Protein AF-0000000086947984 (afdb_homodimer)

Nearest PDB structures (foldseek):
  9bdd-assembly1_B  TM=8.322E-01  e=2.047E-10  Homo sapiens
  5ola-assembly2_C  TM=7.930E-01  e=4.586E-10  Homo sapiens
  8u8v-assembly1_A  TM=8.242E-01  e=9.738E-10  Homo sapiens
  8u8u-assembly1_B  TM=7.499E-01  e=7.933E-09  Homo sapiens
  6lw3-assembly1_B  TM=6.082E-01  e=1.608E-02  Pseudomonas aeruginosa

pLDDT: mean 81.93, std 15.54, range [40.97, 98.75]

Structure (mmCIF, N/CA/C/O backbone):
data_AF-0000000086947984-model_v1
#
loop_
_entity.id
_entity.type
_entity.pdbx_description
1 polymer 'Uncharacterized protein LOC114242218 isoform X3'
#
loop_
_atom_site.group_PDB
_atom_site.id
_atom_site.type_symbol
_atom_site.label_atom_id
_atom_site.label_alt_id
_atom_site.label_comp_id
_atom_site.label_asym_id
_atom_site.label_entity_id
_atom_site.label_seq_id
_atom_site.pdbx_PDB_ins_code
_atom_site.Cartn_x
_atom_site.Cartn_y
_atom_site.Cartn_z
_atom_site.occupancy
_atom_site.B_iso_or_equiv
_atom_site.auth_seq_id
_atom_site.auth_comp_id
_atom_site.auth_asym_id
_atom_site.auth_atom_id
_atom_site.pdbx_PDB_model_num
ATOM 1 N N . MET A 1 1 ? 0.928 -20.984 -36.375 1 51.12 1 MET A N 1
ATOM 2 C CA . MET A 1 1 ? -0.06 -20.25 -37.156 1 51.12 1 MET A CA 1
ATOM 3 C C . MET A 1 1 ? 0.128 -18.734 -37.031 1 51.12 1 MET A C 1
ATOM 5 O O . MET A 1 1 ? 0.671 -18.281 -36 1 51.12 1 MET A O 1
ATOM 9 N N . PHE A 1 2 ? 0.099 -17.938 -38 1 57.56 2 PHE A N 1
ATOM 10 C CA . PHE A 1 2 ? 0.224 -16.484 -38 1 57.56 2 PHE A CA 1
ATOM 11 C C . PHE A 1 2 ? -0.935 -15.844 -37.25 1 57.56 2 PHE A C 1
ATOM 13 O O . PHE A 1 2 ? -2.02 -16.422 -37.156 1 57.56 2 PHE A O 1
ATOM 20 N N . ASP A 1 3 ? -0.67 -14.883 -36.469 1 57.12 3 ASP A N 1
ATOM 21 C CA . ASP A 1 3 ? -1.654 -14.188 -35.625 1 57.12 3 ASP A CA 1
ATOM 22 C C . ASP A 1 3 ? -2.754 -13.57 -36.5 1 57.12 3 ASP A C 1
ATOM 24 O O . ASP A 1 3 ? -2.771 -12.359 -36.719 1 57.12 3 ASP A O 1
ATOM 28 N N . ILE A 1 4 ? -3.658 -14.453 -37.156 1 63.56 4 ILE A N 1
ATOM 29 C CA . ILE A 1 4 ? -4.785 -14.016 -38 1 63.56 4 ILE A CA 1
ATOM 30 C C . ILE A 1 4 ? -5.992 -14.914 -37.719 1 63.56 4 ILE A C 1
ATOM 32 O O . ILE A 1 4 ? -5.844 -16.125 -37.531 1 63.56 4 ILE A O 1
ATOM 36 N N . ALA A 1 5 ? -7.191 -14.258 -37.375 1 66.06 5 ALA A N 1
ATOM 37 C CA . ALA A 1 5 ? -8.445 -14.984 -37.219 1 66.06 5 ALA A CA 1
ATOM 38 C C . ALA A 1 5 ? -8.703 -15.898 -38.438 1 66.06 5 ALA A C 1
ATOM 40 O O . ALA A 1 5 ? -8.32 -15.57 -39.562 1 66.06 5 ALA A O 1
ATOM 41 N N . LYS A 1 6 ? -9.273 -17.031 -38 1 71.56 6 LYS A N 1
ATOM 42 C CA . LYS A 1 6 ? -9.57 -18.031 -39.031 1 71.56 6 LYS A CA 1
ATOM 43 C C . LYS A 1 6 ? -10.391 -17.422 -40.188 1 71.56 6 LYS A C 1
ATOM 45 O O . LYS A 1 6 ? -10.164 -17.719 -41.344 1 71.56 6 LYS A O 1
ATOM 50 N N . SER A 1 7 ? -11.258 -16.531 -39.719 1 74.19 7 SER A N 1
ATOM 51 C CA . SER A 1 7 ? -12.117 -15.93 -40.75 1 74.19 7 SER A CA 1
ATOM 52 C C . SER A 1 7 ? -11.312 -15.055 -41.688 1 74.19 7 SER A C 1
ATOM 54 O O . SER A 1 7 ? -11.547 -15.07 -42.906 1 74.19 7 SER A O 1
ATOM 56 N N . ARG A 1 8 ? -10.32 -14.422 -41.125 1 74.31 8 ARG A N 1
ATOM 57 C CA . ARG A 1 8 ? -9.523 -13.516 -41.938 1 74.31 8 ARG A CA 1
ATOM 58 C C . ARG A 1 8 ? -8.523 -14.281 -42.812 1 74.31 8 ARG A C 1
ATOM 60 O O . ARG A 1 8 ? -8.227 -13.883 -43.938 1 74.31 8 ARG A O 1
ATOM 67 N N . LEU A 1 9 ? -8.141 -15.328 -42.188 1 73.12 9 LEU A N 1
ATOM 68 C CA . LEU A 1 9 ? -7.234 -16.203 -42.938 1 73.12 9 LEU A CA 1
ATOM 69 C C . LEU A 1 9 ? -7.914 -16.75 -44.156 1 73.12 9 LEU A C 1
ATOM 71 O O . LEU A 1 9 ? -7.293 -16.844 -45.219 1 73.12 9 LEU A O 1
ATOM 75 N N . LYS A 1 10 ? -9.117 -17.109 -43.906 1 77.12 10 LYS A N 1
ATOM 76 C CA . LYS A 1 10 ? -9.883 -17.594 -45.062 1 77.12 10 LYS A CA 1
ATOM 77 C C . LYS A 1 10 ? -10.008 -16.516 -46.125 1 77.12 10 LYS A C 1
ATOM 79 O O . LYS A 1 10 ? -9.867 -16.812 -47.312 1 77.12 10 LYS A O 1
ATOM 84 N N . LYS A 1 11 ? -10.211 -15.344 -45.688 1 79.12 11 LYS A N 1
ATOM 85 C CA . LYS A 1 11 ? -10.359 -14.234 -46.656 1 79.12 11 LYS A CA 1
ATOM 86 C C . LYS A 1 11 ? -9.039 -13.93 -47.344 1 79.12 11 LYS A C 1
ATOM 88 O O . LYS A 1 11 ? -9.023 -13.602 -48.531 1 79.12 11 LYS A O 1
ATOM 93 N N . PHE A 1 12 ? -8.039 -14.117 -46.594 1 75.88 12 PHE A N 1
ATOM 94 C CA . PHE A 1 12 ? -6.695 -13.922 -47.125 1 75.88 12 PHE A CA 1
ATOM 95 C C . PHE A 1 12 ? -6.379 -14.969 -48.188 1 75.88 12 PHE A C 1
ATOM 97 O O . PHE A 1 12 ? -5.867 -14.641 -49.25 1 75.88 12 PHE A O 1
ATOM 104 N N . LYS A 1 13 ? -6.68 -16.172 -47.75 1 78 13 LYS A N 1
ATOM 105 C CA . LYS A 1 13 ? -6.438 -17.266 -48.688 1 78 13 LYS A CA 1
ATOM 106 C C . LYS A 1 13 ? -7.25 -17.094 -49.969 1 78 13 LYS A C 1
ATOM 108 O O . LYS A 1 13 ? -6.75 -17.312 -51.094 1 78 13 LYS A O 1
ATOM 113 N N . GLN A 1 14 ? -8.469 -16.734 -49.75 1 79.69 14 GLN A N 1
ATOM 114 C CA . GLN A 1 14 ? -9.344 -16.5 -50.906 1 79.69 14 GLN A CA 1
ATOM 115 C C . GLN A 1 14 ? -8.812 -15.352 -51.75 1 79.69 14 GLN A C 1
ATOM 117 O O . GLN A 1 14 ? -8.836 -15.438 -53 1 79.69 14 GLN A O 1
ATOM 122 N N . TRP A 1 15 ? -8.344 -14.359 -51.094 1 77.75 15 TRP A N 1
ATOM 123 C CA . TRP A 1 15 ? -7.805 -13.211 -51.812 1 77.75 15 TRP A CA 1
ATOM 124 C C . TRP A 1 15 ? -6.539 -13.586 -52.562 1 77.75 15 TRP A C 1
ATOM 126 O O . TRP A 1 15 ? -6.363 -13.195 -53.719 1 77.75 15 TRP A O 1
ATOM 136 N N . LYS A 1 16 ? -5.785 -14.297 -51.938 1 77.12 16 LYS A N 1
ATOM 137 C CA . LYS A 1 16 ? -4.543 -14.766 -52.562 1 77.12 16 LYS A CA 1
ATOM 138 C C . LYS A 1 16 ? -4.824 -15.625 -53.781 1 77.12 16 LYS A C 1
ATOM 140 O O . LYS A 1 16 ? -4.125 -15.516 -54.781 1 77.12 16 LYS A O 1
ATOM 145 N N . THR A 1 17 ? -5.77 -16.453 -53.625 1 78.62 17 THR A N 1
ATOM 146 C CA . THR A 1 17 ? -6.152 -17.328 -54.719 1 78.62 17 THR A CA 1
ATOM 147 C C . THR A 1 17 ? -6.676 -16.516 -55.906 1 78.62 17 THR A C 1
ATOM 149 O O . THR A 1 17 ? -6.422 -16.844 -57.062 1 78.62 17 THR A O 1
ATOM 152 N N . SER A 1 18 ? -7.363 -15.453 -55.562 1 77.25 18 SER A N 1
ATOM 153 C CA . SER A 1 18 ? -8.016 -14.664 -56.594 1 77.25 18 SER A CA 1
ATOM 154 C C . SER A 1 18 ? -7.059 -13.625 -57.188 1 77.25 18 SER A C 1
ATOM 156 O O . SER A 1 18 ? -7.141 -13.289 -58.375 1 77.25 18 SER A O 1
ATOM 158 N N . ASN A 1 19 ? -6.188 -13.109 -56.25 1 75.94 19 ASN A N 1
ATOM 159 C CA . ASN A 1 19 ? -5.426 -11.938 -56.688 1 75.94 19 ASN A CA 1
ATOM 160 C C . ASN A 1 19 ? -3.939 -12.258 -56.812 1 75.94 19 ASN A C 1
ATOM 162 O O . ASN A 1 19 ? -3.172 -11.438 -57.344 1 75.94 19 ASN A O 1
ATOM 166 N N . GLY A 1 20 ? -3.664 -13.523 -56.312 1 70.06 20 GLY A N 1
ATOM 167 C CA . GLY A 1 20 ? -2.277 -13.953 -56.438 1 70.06 20 GLY A CA 1
ATOM 168 C C . GLY A 1 20 ? -1.459 -13.633 -55.188 1 70.06 20 GLY A C 1
ATOM 169 O O . GLY A 1 20 ? -1.998 -13.57 -54.094 1 70.06 20 GLY A O 1
ATOM 170 N N . GLN A 1 21 ? -0.077 -13.391 -55.281 1 70.75 21 GLN A N 1
ATOM 171 C CA . GLN A 1 21 ? 0.863 -13.203 -54.188 1 70.75 21 GLN A CA 1
ATOM 172 C C . GLN A 1 21 ? 0.77 -11.789 -53.625 1 70.75 21 GLN A C 1
ATOM 174 O O . GLN A 1 21 ? 0.583 -10.828 -54.375 1 70.75 21 GLN A O 1
ATOM 179 N N . VAL A 1 22 ? 0.786 -11.594 -52.312 1 67.38 22 VAL A N 1
ATOM 180 C CA . VAL A 1 22 ? 0.863 -10.297 -51.656 1 67.38 22 VAL A CA 1
ATOM 181 C C . VAL A 1 22 ? 2.246 -9.688 -51.875 1 67.38 22 VAL A C 1
ATOM 183 O O . VAL A 1 22 ? 3.262 -10.297 -51.531 1 67.38 22 VAL A O 1
ATOM 186 N N . ASN A 1 23 ? 2.303 -8.719 -52.531 1 65.56 23 ASN A N 1
ATOM 187 C CA . ASN A 1 23 ? 3.594 -8.141 -52.906 1 65.56 23 ASN A CA 1
ATOM 188 C C . ASN A 1 23 ? 3.955 -6.965 -51.969 1 65.56 23 ASN A C 1
ATOM 190 O O . ASN A 1 23 ? 5.137 -6.672 -51.781 1 65.56 23 ASN A O 1
ATOM 194 N N . THR A 1 24 ? 2.926 -6.242 -51.5 1 66.62 24 THR A N 1
ATOM 195 C CA . THR A 1 24 ? 3.156 -5.074 -50.656 1 66.62 24 THR A CA 1
ATOM 196 C C . THR A 1 24 ? 2.197 -5.07 -49.469 1 66.62 24 THR A C 1
ATOM 198 O O . THR A 1 24 ? 1.155 -5.727 -49.531 1 66.62 24 THR A O 1
ATOM 201 N N . LEU A 1 25 ? 2.533 -4.418 -48.344 1 69.56 25 LEU A N 1
ATOM 202 C CA . LEU A 1 25 ? 1.704 -4.238 -47.156 1 69.56 25 LEU A CA 1
ATOM 203 C C . LEU A 1 25 ? 0.365 -3.605 -47.531 1 69.56 25 LEU A C 1
ATOM 205 O O . LEU A 1 25 ? -0.662 -3.928 -46.938 1 69.56 25 LEU A O 1
ATOM 209 N N . SER A 1 26 ? 0.376 -2.762 -48.469 1 71.38 26 SER A N 1
ATOM 210 C CA . SER A 1 26 ? -0.829 -2.076 -48.906 1 71.38 26 SER A CA 1
ATOM 211 C C . SER A 1 26 ? -1.821 -3.055 -49.531 1 71.38 26 SER A C 1
ATOM 213 O O . SER A 1 26 ? -3.031 -2.818 -49.5 1 71.38 26 SER A O 1
ATOM 215 N N . ASP A 1 27 ? -1.305 -4.152 -50.094 1 74.88 27 ASP A N 1
ATOM 216 C CA . ASP A 1 27 ? -2.16 -5.164 -50.688 1 74.88 27 ASP A CA 1
ATOM 217 C C . ASP A 1 27 ? -3.047 -5.836 -49.656 1 74.88 27 ASP A C 1
ATOM 219 O O . ASP A 1 27 ? -4.168 -6.246 -49.938 1 74.88 27 ASP A O 1
ATOM 223 N N . LEU A 1 28 ? -2.547 -5.902 -48.438 1 74.56 28 LEU A N 1
ATOM 224 C CA . LEU A 1 28 ? -3.252 -6.562 -47.344 1 74.56 28 LEU A CA 1
ATOM 225 C C . LEU A 1 28 ? -4.457 -5.738 -46.906 1 74.56 28 LEU A C 1
ATOM 227 O O . LEU A 1 28 ? -5.484 -6.297 -46.5 1 74.56 28 LEU A O 1
ATOM 231 N N . SER A 1 29 ? -4.32 -4.422 -47.031 1 73.88 29 SER A N 1
ATOM 232 C CA . SER A 1 29 ? -5.391 -3.512 -46.625 1 73.88 29 SER A CA 1
ATOM 233 C C . SER A 1 29 ? -6.578 -3.604 -47.594 1 73.88 29 SER A C 1
ATOM 235 O O . SER A 1 29 ? -7.664 -3.113 -47.281 1 73.88 29 SER A O 1
ATOM 237 N N . LEU A 1 30 ? -6.391 -4.242 -48.688 1 74.5 30 LEU A N 1
ATOM 238 C CA . LEU A 1 30 ? -7.445 -4.375 -49.688 1 74.5 30 LEU A CA 1
ATOM 239 C C . LEU A 1 30 ? -8.32 -5.59 -49.375 1 74.5 30 LEU A C 1
ATOM 241 O O . LEU A 1 30 ? -9.383 -5.754 -50 1 74.5 30 LEU A O 1
ATOM 245 N N . ILE A 1 31 ? -7.785 -6.422 -48.594 1 75.19 31 ILE A N 1
ATOM 246 C CA . ILE A 1 31 ? -8.547 -7.613 -48.219 1 75.19 31 ILE A CA 1
ATOM 247 C C . ILE A 1 31 ? -9.688 -7.223 -47.281 1 75.19 31 ILE A C 1
ATOM 249 O O . ILE A 1 31 ? -9.492 -6.48 -46.312 1 75.19 31 ILE A O 1
ATOM 253 N N . GLU A 1 32 ? -10.82 -7.59 -47.562 1 75.5 32 GLU A N 1
ATOM 254 C CA . GLU A 1 32 ? -11.984 -7.289 -46.75 1 75.5 32 GLU A CA 1
ATOM 255 C C . GLU A 1 32 ? -11.766 -7.711 -45.281 1 75.5 32 GLU A C 1
ATOM 257 O O . GLU A 1 32 ? -11.344 -8.844 -45.031 1 75.5 32 GLU A O 1
ATOM 262 N N . GLY A 1 33 ? -11.883 -6.844 -44.281 1 73.75 33 GLY A N 1
ATOM 263 C CA . GLY A 1 33 ? -11.734 -7.145 -42.875 1 73.75 33 GLY A CA 1
ATOM 264 C C . GLY A 1 33 ? -10.367 -6.781 -42.344 1 73.75 33 GLY A C 1
ATOM 265 O O . GLY A 1 33 ? -10.141 -6.848 -41.125 1 73.75 33 GLY A O 1
ATOM 266 N N . PHE A 1 34 ? -9.508 -6.551 -43.25 1 73.69 34 PHE A N 1
ATOM 267 C CA . PHE A 1 34 ? -8.172 -6.168 -42.844 1 73.69 34 PHE A CA 1
ATOM 268 C C . PHE A 1 34 ? -8.062 -4.652 -42.688 1 73.69 34 PHE A C 1
ATOM 270 O O . PHE A 1 34 ? -8.508 -3.908 -43.562 1 73.69 34 PHE A O 1
ATOM 277 N N . THR A 1 35 ? -7.816 -4.129 -41.594 1 73.69 35 THR A N 1
ATOM 278 C CA . THR A 1 35 ? -7.438 -2.736 -41.375 1 73.69 35 THR A CA 1
ATOM 279 C C . THR A 1 35 ? -5.918 -2.584 -41.375 1 73.69 35 THR A C 1
ATOM 281 O O . THR A 1 35 ? -5.188 -3.576 -41.281 1 73.69 35 THR A O 1
ATOM 284 N N . ASP A 1 36 ? -5.465 -1.444 -41.531 1 73.44 36 ASP A N 1
ATOM 285 C CA . ASP A 1 36 ? -4.031 -1.174 -41.5 1 73.44 36 ASP A CA 1
ATOM 286 C C . ASP A 1 36 ? -3.398 -1.783 -40.25 1 73.44 36 ASP A C 1
ATOM 288 O O . ASP A 1 36 ? -2.27 -2.277 -40.281 1 73.44 36 ASP A O 1
ATOM 292 N N . LYS A 1 37 ? -4.129 -1.864 -39.312 1 72 37 LYS A N 1
ATOM 293 C CA . LYS A 1 37 ? -3.633 -2.4 -38.031 1 72 37 LYS A CA 1
ATOM 294 C C . LYS A 1 37 ? -3.48 -3.918 -38.094 1 72 37 LYS A C 1
ATOM 296 O O . LYS A 1 37 ? -2.461 -4.465 -37.688 1 72 37 LYS A O 1
ATOM 301 N N . THR A 1 38 ? -4.465 -4.512 -38.656 1 72.81 38 THR A N 1
ATOM 302 C CA . THR A 1 38 ? -4.441 -5.965 -38.75 1 72.81 38 THR A CA 1
ATOM 303 C C . THR A 1 38 ? -3.377 -6.422 -39.75 1 72.81 38 THR A C 1
ATOM 305 O O . THR A 1 38 ? -2.719 -7.445 -39.531 1 72.81 38 THR A O 1
ATOM 308 N N . ALA A 1 39 ? -3.252 -5.656 -40.688 1 73.12 39 ALA A N 1
ATOM 309 C CA . ALA A 1 39 ? -2.264 -5.98 -41.719 1 73.12 39 ALA A CA 1
ATOM 310 C C . ALA A 1 39 ? -0.845 -5.891 -41.156 1 73.12 39 ALA A C 1
ATOM 312 O O . ALA A 1 39 ? -0.011 -6.758 -41.438 1 73.12 39 ALA A O 1
ATOM 313 N N . LYS A 1 40 ? -0.614 -4.883 -40.406 1 71.31 40 LYS A N 1
ATOM 314 C CA . LYS A 1 40 ? 0.702 -4.715 -39.812 1 71.31 40 LYS A CA 1
ATOM 315 C C . LYS A 1 40 ? 0.989 -5.832 -38.812 1 71.31 40 LYS A C 1
ATOM 317 O O . LYS A 1 40 ? 2.107 -6.348 -38.75 1 71.31 40 LYS A O 1
ATOM 322 N N . LYS A 1 41 ? 0.006 -6.188 -38.062 1 71.5 41 LYS A N 1
ATOM 323 C CA . LYS A 1 41 ? 0.148 -7.27 -37.094 1 71.5 41 LYS A CA 1
ATOM 324 C C . LYS A 1 41 ? 0.5 -8.586 -37.781 1 71.5 41 LYS A C 1
ATOM 326 O O . LYS A 1 41 ? 1.333 -9.344 -37.281 1 71.5 41 LYS A O 1
ATOM 331 N N . LEU A 1 42 ? -0.126 -8.789 -38.781 1 69.06 42 LEU A N 1
ATOM 332 C CA . LEU A 1 42 ? 0.146 -9.992 -39.562 1 69.06 42 LEU A CA 1
ATOM 333 C C . LEU A 1 42 ? 1.563 -9.969 -40.125 1 69.06 42 LEU A C 1
ATOM 335 O O . LEU A 1 42 ? 2.275 -10.969 -40.062 1 69.06 42 LEU A O 1
ATOM 339 N N . CYS A 1 43 ? 1.91 -8.875 -40.656 1 68.44 43 CYS A N 1
ATOM 340 C CA . CYS A 1 43 ? 3.248 -8.742 -41.219 1 68.44 43 CYS A CA 1
ATOM 341 C C . CYS A 1 43 ? 4.316 -8.945 -40.156 1 68.44 43 CYS A C 1
ATOM 343 O O . CYS A 1 43 ? 5.324 -9.609 -40.406 1 68.44 43 CYS A O 1
ATOM 345 N N . ASP A 1 44 ? 4.102 -8.336 -39.094 1 67.12 44 ASP A N 1
ATOM 346 C CA . ASP A 1 44 ? 5.039 -8.508 -38 1 67.12 44 ASP A CA 1
ATOM 347 C C . ASP A 1 44 ? 5.145 -9.977 -37.594 1 67.12 44 ASP A C 1
ATOM 349 O O . ASP A 1 44 ? 6.234 -10.469 -37.281 1 67.12 44 ASP A O 1
ATOM 353 N N . SER A 1 45 ? 3.994 -10.602 -37.531 1 63.75 45 SER A N 1
ATOM 354 C CA . SER A 1 45 ? 3.965 -12.023 -37.219 1 63.75 45 SER A CA 1
ATOM 355 C C . SER A 1 45 ? 4.734 -12.852 -38.219 1 63.75 45 SER A C 1
ATOM 357 O O . SER A 1 45 ? 5.422 -13.812 -37.875 1 63.75 45 SER A O 1
ATOM 359 N N . ILE A 1 46 ? 4.555 -12.539 -39.438 1 61.94 46 ILE A N 1
ATOM 360 C CA . ILE A 1 46 ? 5.215 -13.234 -40.531 1 61.94 46 ILE A CA 1
ATOM 361 C C . ILE A 1 46 ? 6.723 -13.016 -40.469 1 61.94 46 ILE A C 1
ATOM 363 O O . ILE A 1 46 ? 7.504 -13.945 -40.656 1 61.94 46 ILE A O 1
ATOM 367 N N . LEU A 1 47 ? 7.07 -11.781 -40.312 1 58.47 47 LEU A N 1
ATOM 368 C CA . LEU A 1 47 ? 8.484 -11.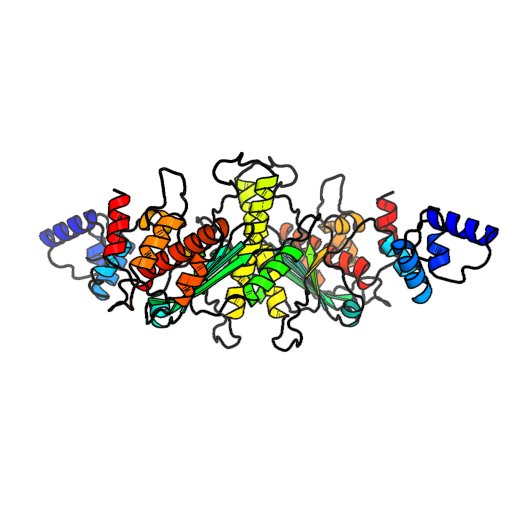438 -40.25 1 58.47 47 LEU A CA 1
ATOM 369 C C . LEU A 1 47 ? 9.148 -12.117 -39.062 1 58.47 47 LEU A C 1
ATOM 371 O O . LEU A 1 47 ? 10.32 -12.492 -39.125 1 58.47 47 LEU A O 1
ATOM 375 N N . ASN A 1 48 ? 8.492 -12.094 -37.969 1 54.66 48 ASN A N 1
ATOM 376 C CA . ASN A 1 48 ? 9.07 -12.656 -36.75 1 54.66 48 ASN A CA 1
ATOM 377 C C . ASN A 1 48 ? 9.031 -14.188 -36.781 1 54.66 48 ASN A C 1
ATOM 379 O O . ASN A 1 48 ? 9.625 -14.836 -35.906 1 54.66 48 ASN A O 1
ATOM 383 N N . GLY A 1 49 ? 8.602 -14.867 -37.781 1 49.75 49 GLY A N 1
ATOM 384 C CA . GLY A 1 49 ? 8.516 -16.312 -37.969 1 49.75 49 GLY A CA 1
ATOM 385 C C . GLY A 1 49 ? 7.355 -16.938 -37.219 1 49.75 49 GLY A C 1
ATOM 386 O O . GLY A 1 49 ? 6.684 -16.266 -36.438 1 49.75 49 GLY A O 1
ATOM 387 N N . PRO A 1 50 ? 6.984 -18.234 -37.719 1 44.25 50 PRO A N 1
ATOM 388 C CA . PRO A 1 50 ? 5.879 -18.922 -37.031 1 44.25 50 PRO A CA 1
ATOM 389 C C . PRO A 1 50 ? 6.086 -19.031 -35.531 1 44.25 50 PRO A C 1
ATOM 391 O O . PRO A 1 50 ? 7.223 -19.172 -35.062 1 44.25 50 PRO A O 1
ATOM 394 N N . THR A 1 51 ? 5.555 -18.203 -34.781 1 42.81 51 THR A N 1
ATOM 395 C CA . THR A 1 51 ? 5.668 -18.453 -33.344 1 42.81 51 THR A CA 1
ATOM 396 C C . THR A 1 51 ? 5.441 -19.922 -33.031 1 42.81 51 THR A C 1
ATOM 398 O O . THR A 1 51 ? 4.531 -20.547 -33.594 1 42.81 51 THR A O 1
ATOM 401 N N . GLU A 1 52 ? 6.492 -20.625 -32.688 1 42.56 52 GLU A N 1
ATOM 402 C CA . GLU A 1 52 ? 6.398 -22.031 -32.312 1 42.56 52 GLU A CA 1
ATOM 403 C C . GLU A 1 52 ? 5.055 -22.344 -31.656 1 42.56 52 GLU A C 1
ATOM 405 O O . GLU A 1 52 ? 4.418 -21.453 -31.094 1 42.56 52 GLU A O 1
ATOM 410 N N . GLU A 1 53 ? 4.457 -23.562 -31.875 1 42.78 53 GLU A N 1
ATOM 411 C CA . GLU A 1 53 ? 3.209 -24.172 -31.422 1 42.78 53 GLU A CA 1
ATOM 412 C C . GLU A 1 53 ? 2.926 -23.797 -29.953 1 42.78 53 GLU A C 1
ATOM 414 O O . GLU A 1 53 ? 1.766 -23.734 -29.547 1 42.78 53 GLU A O 1
ATOM 419 N N . VAL A 1 54 ? 3.949 -23.75 -29.203 1 43.28 54 VAL A N 1
ATOM 420 C CA . VAL A 1 54 ? 3.795 -23.547 -27.766 1 43.28 54 VAL A CA 1
ATOM 421 C C . VAL A 1 54 ? 3.168 -22.188 -27.484 1 43.28 54 VAL A C 1
ATOM 423 O O . VAL A 1 54 ? 2.375 -22.031 -26.562 1 43.28 54 VAL A O 1
ATOM 426 N N . GLU A 1 55 ? 3.578 -21.125 -28.188 1 48.06 55 GLU A N 1
ATOM 427 C CA . GLU A 1 55 ? 3.066 -19.766 -28.031 1 48.06 55 GLU A CA 1
ATOM 428 C C . GLU A 1 55 ? 1.585 -19.688 -28.391 1 48.06 55 GLU A C 1
ATOM 430 O O . GLU A 1 55 ? 0.828 -18.938 -27.766 1 48.06 55 GLU A O 1
ATOM 435 N N . GLN A 1 56 ? 1.157 -20.531 -29.328 1 48.28 56 GLN A N 1
ATOM 436 C CA . GLN A 1 56 ? -0.227 -20.562 -29.781 1 48.28 56 GLN A CA 1
ATOM 437 C C . GLN A 1 56 ? -1.151 -21.141 -28.719 1 48.28 56 GLN A C 1
ATOM 439 O O . GLN A 1 56 ? -2.291 -20.688 -28.562 1 48.28 56 GLN A O 1
ATOM 444 N N . ILE A 1 57 ? -0.686 -22.172 -28.047 1 48.59 57 ILE A N 1
ATOM 445 C CA . ILE A 1 57 ? -1.564 -22.844 -27.094 1 48.59 57 ILE A CA 1
ATOM 446 C C . ILE A 1 57 ? -1.814 -21.953 -25.891 1 48.59 57 ILE A C 1
ATOM 448 O O . ILE A 1 57 ? -2.941 -21.859 -25.391 1 48.59 57 ILE A O 1
ATOM 452 N N . SER A 1 58 ? -0.755 -21.328 -25.391 1 54.41 58 SER A N 1
ATOM 453 C CA . SER A 1 58 ? -0.962 -20.453 -24.25 1 54.41 58 SER A CA 1
ATOM 454 C C . SER A 1 58 ? -1.905 -19.297 -24.609 1 54.41 58 SER A C 1
ATOM 456 O O . SER A 1 58 ? -2.646 -18.812 -23.75 1 54.41 58 SER A O 1
ATOM 458 N N . ASN A 1 59 ? -1.901 -18.984 -25.922 1 56.22 59 ASN A N 1
ATOM 459 C CA . ASN A 1 59 ? -2.775 -17.922 -26.422 1 56.22 59 ASN A CA 1
ATOM 460 C C . ASN A 1 59 ? -4.234 -18.375 -26.453 1 56.22 59 ASN A C 1
ATOM 462 O O . ASN A 1 59 ? -5.125 -17.578 -26.766 1 56.22 59 ASN A O 1
ATOM 466 N N . LYS A 1 60 ? -4.352 -19.703 -26.141 1 59.72 60 LYS A N 1
ATOM 467 C CA . LYS A 1 60 ? -5.707 -20.234 -26.203 1 59.72 60 LYS A CA 1
ATOM 468 C C . LYS A 1 60 ? -6.465 -19.984 -24.891 1 59.72 60 LYS A C 1
ATOM 470 O O . LYS A 1 60 ? -7.691 -20.094 -24.859 1 59.72 60 LYS A O 1
ATOM 475 N N . ILE A 1 61 ? -5.633 -19.672 -23.906 1 69.31 61 ILE A N 1
ATOM 476 C CA . ILE A 1 61 ? -6.367 -19.312 -22.703 1 69.31 61 ILE A CA 1
ATOM 477 C C . ILE A 1 61 ? -7.031 -17.953 -22.891 1 69.31 61 ILE A C 1
ATOM 479 O O . ILE A 1 61 ? -6.367 -16.969 -23.234 1 69.31 61 ILE A O 1
ATOM 483 N N . LYS A 1 62 ? -8.297 -17.953 -22.875 1 66.81 62 LYS A N 1
ATOM 484 C CA . LYS A 1 62 ? -9.062 -16.734 -23.094 1 66.81 62 LYS A CA 1
ATOM 485 C C . LYS A 1 62 ? -8.727 -15.672 -22.062 1 66.81 62 LYS A C 1
ATOM 487 O O . LYS A 1 62 ? -8.805 -15.922 -20.859 1 66.81 62 LYS A O 1
ATOM 492 N N . GLY A 1 63 ? -8.227 -14.586 -22.516 1 70.62 63 GLY A N 1
ATOM 493 C CA . GLY A 1 63 ? -8.023 -13.422 -21.672 1 70.62 63 GLY A CA 1
ATOM 494 C C . GLY A 1 63 ? -6.621 -13.344 -21.094 1 70.62 63 GLY A C 1
ATOM 495 O O . GLY A 1 63 ? -5.832 -14.281 -21.234 1 70.62 63 GLY A O 1
ATOM 496 N N . GLN A 1 64 ? -6.312 -12.289 -20.5 1 81.06 64 GLN A N 1
ATOM 497 C CA . GLN A 1 64 ? -5.02 -12.094 -19.844 1 81.06 64 GLN A CA 1
ATOM 498 C C . GLN A 1 64 ? -4.953 -12.852 -18.516 1 81.06 64 GLN A C 1
ATOM 500 O O . GLN A 1 64 ? -5.824 -12.688 -17.656 1 81.06 64 GLN A O 1
ATOM 505 N N . ILE A 1 65 ? -4.02 -13.789 -18.375 1 87.62 65 ILE A N 1
ATOM 506 C CA . ILE A 1 65 ? -3.979 -14.648 -17.203 1 87.62 65 ILE A CA 1
ATOM 507 C C . ILE A 1 65 ? -3.053 -14.039 -16.141 1 87.62 65 ILE A C 1
ATOM 509 O O . ILE A 1 65 ? -3.084 -14.43 -14.977 1 87.62 65 ILE A O 1
ATOM 513 N N . LEU A 1 66 ? -2.223 -13.133 -16.625 1 91.62 66 LEU A N 1
ATOM 514 C CA . LEU A 1 66 ? -1.22 -12.555 -15.734 1 91.62 66 LEU A CA 1
ATOM 515 C C . LEU A 1 66 ? -1.137 -11.039 -15.93 1 91.62 66 LEU A C 1
ATOM 517 O O . LEU A 1 66 ? -1.162 -10.555 -17.062 1 91.62 66 LEU A O 1
ATOM 521 N N . HIS A 1 67 ? -1.088 -10.312 -14.773 1 88.88 67 HIS A N 1
ATOM 522 C CA . HIS A 1 67 ? -0.897 -8.859 -14.812 1 88.88 67 HIS A CA 1
ATOM 523 C C . HIS A 1 67 ? 0.25 -8.438 -13.898 1 88.88 67 HIS A C 1
ATOM 525 O O . HIS A 1 67 ? 0.335 -8.875 -12.75 1 88.88 67 HIS A O 1
ATOM 531 N N . PRO A 1 68 ? 1.068 -7.547 -14.32 1 89.06 68 PRO A N 1
ATOM 532 C CA . PRO A 1 68 ? 1.299 -7.148 -15.711 1 89.06 68 PRO A CA 1
ATOM 533 C C . PRO A 1 68 ? 1.81 -8.297 -16.578 1 89.06 68 PRO A C 1
ATOM 535 O O . PRO A 1 68 ? 1.941 -9.43 -16.094 1 89.06 68 PRO A O 1
ATOM 538 N N . ASN A 1 69 ? 1.993 -8.031 -17.859 1 88.56 69 ASN A N 1
ATOM 539 C CA . ASN A 1 69 ? 2.523 -9.055 -18.766 1 88.56 69 ASN A CA 1
ATOM 540 C C . ASN A 1 69 ? 3.971 -9.398 -18.422 1 88.56 69 ASN A C 1
ATOM 542 O O . ASN A 1 69 ? 4.766 -8.516 -18.094 1 88.56 69 ASN A O 1
ATOM 546 N N . LEU A 1 70 ? 4.258 -10.672 -18.578 1 92.12 70 LEU A N 1
ATOM 547 C CA . LEU A 1 70 ? 5.594 -11.172 -18.281 1 92.12 70 LEU A CA 1
ATOM 548 C C . LEU A 1 70 ? 6.434 -11.281 -19.547 1 92.12 70 LEU A C 1
ATOM 550 O O . LEU A 1 70 ? 6.086 -12.016 -20.469 1 92.12 70 LEU A O 1
ATOM 554 N N . LYS A 1 71 ? 7.527 -10.562 -19.578 1 89.19 71 LYS A N 1
ATOM 555 C CA . LYS A 1 71 ? 8.406 -10.555 -20.734 1 89.19 71 LYS A CA 1
ATOM 556 C C . LYS A 1 71 ? 9.242 -11.828 -20.812 1 89.19 71 LYS A C 1
ATOM 558 O O . LYS A 1 71 ? 9.648 -12.359 -19.781 1 89.19 71 LYS A O 1
ATOM 563 N N . GLU A 1 72 ? 9.547 -12.172 -21.984 1 90.69 72 GLU A N 1
ATOM 564 C CA . GLU A 1 72 ? 10.359 -13.359 -22.203 1 90.69 72 GLU A CA 1
ATOM 565 C C . GLU A 1 72 ? 11.773 -13.164 -21.656 1 90.69 72 GLU A C 1
ATOM 567 O O . GLU A 1 72 ? 12.383 -14.109 -21.141 1 90.69 72 GLU A O 1
ATOM 572 N N . SER A 1 73 ? 12.25 -11.977 -21.766 1 91.56 73 SER A N 1
ATOM 573 C CA . SER A 1 73 ? 13.578 -11.672 -21.25 1 91.56 73 SER A CA 1
ATOM 574 C C . SER A 1 73 ? 13.633 -11.844 -19.734 1 91.56 73 SER A C 1
ATOM 576 O O . SER A 1 73 ? 14.633 -12.336 -19.203 1 91.56 73 SER A O 1
ATOM 578 N N . THR A 1 74 ? 12.562 -11.516 -19.141 1 92.25 74 THR A N 1
ATOM 579 C CA . THR A 1 74 ? 12.492 -11.664 -17.688 1 92.25 74 THR A CA 1
ATOM 580 C C . THR A 1 74 ? 12.5 -13.133 -17.297 1 92.25 74 THR A C 1
ATOM 582 O O . THR A 1 74 ? 13.148 -13.508 -16.312 1 92.25 74 THR A O 1
ATOM 585 N N . ILE A 1 75 ? 11.812 -13.914 -18.094 1 94.62 75 ILE A N 1
ATOM 586 C CA . ILE A 1 75 ? 11.75 -15.344 -17.828 1 94.62 75 ILE A CA 1
ATOM 587 C C . ILE A 1 75 ? 13.133 -15.961 -18 1 94.62 75 ILE A C 1
ATOM 589 O O . ILE A 1 75 ? 13.57 -16.766 -17.156 1 94.62 75 ILE A O 1
ATOM 593 N N . LYS A 1 76 ? 13.758 -15.539 -18.984 1 93.31 76 LYS A N 1
ATOM 594 C CA . LYS A 1 76 ? 15.078 -16.094 -19.281 1 93.31 76 LYS A CA 1
ATOM 595 C C . LYS A 1 76 ? 16.078 -15.766 -18.172 1 93.31 76 LYS A C 1
ATOM 597 O O . LYS A 1 76 ? 16.859 -16.625 -17.781 1 93.31 76 LYS A O 1
ATOM 602 N N . ASP A 1 77 ? 15.969 -14.555 -17.625 1 93.38 77 ASP A N 1
ATOM 603 C CA . ASP A 1 77 ? 16.938 -14.078 -16.641 1 93.38 77 ASP A CA 1
ATOM 604 C C . ASP A 1 77 ? 16.562 -14.516 -15.234 1 93.38 77 ASP A C 1
ATOM 606 O O . ASP A 1 77 ? 17.375 -14.453 -14.312 1 93.38 77 ASP A O 1
ATOM 610 N N . CYS A 1 78 ? 15.398 -15.055 -15.102 1 95.06 78 CYS A N 1
ATOM 611 C CA . CYS A 1 78 ? 14.844 -15.383 -13.797 1 95.06 78 CYS A CA 1
ATOM 612 C C . CYS A 1 78 ? 15.445 -16.672 -13.258 1 95.06 78 CYS A C 1
ATOM 614 O O . CYS A 1 78 ? 15.586 -17.656 -14 1 95.06 78 CYS A O 1
ATOM 616 N N . LYS A 1 79 ? 15.812 -16.656 -11.977 1 97.12 79 LYS A N 1
ATOM 617 C CA . LYS A 1 79 ? 16.312 -17.859 -11.328 1 97.12 79 LYS A CA 1
ATOM 618 C C . LYS A 1 79 ? 15.352 -18.344 -10.25 1 97.12 79 LYS A C 1
ATOM 620 O O . LYS A 1 79 ? 15.266 -19.547 -9.984 1 97.12 79 LYS A O 1
ATOM 625 N N . THR A 1 80 ? 14.727 -17.406 -9.641 1 98 80 THR A N 1
ATOM 626 C CA . THR A 1 80 ? 13.852 -17.766 -8.523 1 98 80 THR A CA 1
ATOM 627 C C . THR A 1 80 ? 12.508 -17.062 -8.648 1 98 80 THR A C 1
ATOM 629 O O . THR A 1 80 ? 12.43 -15.938 -9.148 1 98 80 THR A O 1
ATOM 632 N N . VAL A 1 81 ? 11.469 -17.766 -8.227 1 98.44 81 VAL A N 1
ATOM 633 C CA . VAL A 1 81 ? 10.109 -17.234 -8.188 1 98.44 81 VAL A CA 1
ATOM 634 C C . VAL A 1 81 ? 9.531 -17.391 -6.785 1 98.44 81 VAL A C 1
ATOM 636 O O . VAL A 1 81 ? 9.562 -18.484 -6.215 1 98.44 81 VAL A O 1
ATOM 639 N N . LEU A 1 82 ? 9.117 -16.328 -6.227 1 98.75 82 LEU A N 1
ATOM 640 C CA . LEU A 1 82 ? 8.469 -16.359 -4.922 1 98.75 82 LEU A CA 1
ATOM 641 C C . LEU A 1 82 ? 6.973 -16.078 -5.055 1 98.75 82 LEU A C 1
ATOM 643 O O . LEU A 1 82 ? 6.582 -15 -5.5 1 98.75 82 LEU A O 1
ATOM 647 N N . THR A 1 83 ? 6.195 -17.062 -4.719 1 98.69 83 THR A N 1
ATOM 648 C CA . THR A 1 83 ? 4.754 -16.859 -4.637 1 98.69 83 THR A CA 1
ATOM 649 C C . THR A 1 83 ? 4.34 -16.453 -3.225 1 98.69 83 THR A C 1
ATOM 651 O O . THR A 1 83 ? 4.766 -17.078 -2.248 1 98.69 83 THR A O 1
ATOM 654 N N . VAL A 1 84 ? 3.572 -15.43 -3.174 1 98.25 84 VAL A N 1
ATOM 655 C CA . VAL A 1 84 ? 3.086 -14.945 -1.887 1 98.25 84 VAL A CA 1
ATOM 656 C C . VAL A 1 84 ? 1.56 -15 -1.856 1 98.25 84 VAL A C 1
ATOM 658 O O . VAL A 1 84 ? 0.893 -14.383 -2.688 1 98.25 84 VAL A O 1
ATOM 661 N N . TYR A 1 85 ? 1.053 -15.758 -0.927 1 97.06 85 TYR A N 1
ATOM 662 C CA . TYR A 1 85 ? -0.383 -15.914 -0.725 1 97.06 85 TYR A CA 1
ATOM 663 C C . TYR A 1 85 ? -0.829 -15.242 0.568 1 97.06 85 TYR A C 1
ATOM 665 O O . TYR A 1 85 ? -0.471 -15.688 1.661 1 97.06 85 TYR A O 1
ATOM 673 N N . ILE A 1 86 ? -1.673 -14.195 0.422 1 95 86 ILE A N 1
ATOM 674 C CA . ILE A 1 86 ? -2.055 -13.383 1.576 1 95 86 ILE A CA 1
ATOM 675 C C . ILE A 1 86 ? -3.523 -13.633 1.913 1 95 86 ILE A C 1
ATOM 677 O O . ILE A 1 86 ? -4.398 -13.484 1.055 1 95 86 ILE A O 1
ATOM 681 N N . SER A 1 87 ? -3.803 -14.031 3.133 1 92.06 87 SER A N 1
ATOM 682 C CA . SER A 1 87 ? -5.141 -14.141 3.705 1 92.06 87 SER A CA 1
ATOM 683 C C . SER A 1 87 ? -5.348 -13.125 4.82 1 92.06 87 SER A C 1
ATOM 685 O O . SER A 1 87 ? -4.492 -12.266 5.055 1 92.06 87 SER A O 1
ATOM 687 N N . VAL A 1 88 ? -6.52 -13.148 5.438 1 88.75 88 VAL A N 1
ATOM 688 C CA . VAL A 1 88 ? -6.852 -12.188 6.484 1 88.75 88 VAL A CA 1
ATOM 689 C C . VAL A 1 88 ? -5.93 -12.383 7.684 1 88.75 88 VAL A C 1
ATOM 691 O O . VAL A 1 88 ? -5.445 -11.414 8.273 1 88.75 88 VAL A O 1
ATOM 694 N N . ASN A 1 89 ? -5.559 -13.625 7.922 1 92.69 89 ASN A N 1
ATOM 695 C CA . ASN A 1 89 ? -4.867 -13.875 9.18 1 92.69 89 ASN A CA 1
ATOM 696 C C . ASN A 1 89 ? -3.492 -14.5 8.945 1 92.69 89 ASN A C 1
ATOM 698 O O . ASN A 1 89 ? -2.811 -14.875 9.898 1 92.69 89 ASN A O 1
ATOM 702 N N . SER A 1 90 ? -3.125 -14.633 7.676 1 96 90 SER A N 1
ATOM 703 C CA . SER A 1 90 ? -1.846 -15.297 7.449 1 96 90 SER A CA 1
ATOM 704 C C . SER A 1 90 ? -1.267 -14.93 6.086 1 96 90 SER A C 1
ATOM 706 O O . SER A 1 90 ? -1.975 -14.398 5.227 1 96 90 SER A O 1
ATOM 708 N N . VAL A 1 91 ? -0.011 -15.18 6.012 1 97.31 91 VAL A N 1
ATOM 709 C CA . VAL A 1 91 ? 0.72 -15.094 4.754 1 97.31 91 VAL A CA 1
ATOM 710 C C . VAL A 1 91 ? 1.544 -16.359 4.543 1 97.31 91 VAL A C 1
ATOM 712 O O . VAL A 1 91 ? 2.199 -16.844 5.473 1 97.31 91 VAL A O 1
ATOM 715 N N . CYS A 1 92 ? 1.413 -16.906 3.369 1 97.94 92 CYS A N 1
ATOM 716 C CA . CYS A 1 92 ? 2.221 -18.047 2.969 1 97.94 92 CYS A CA 1
ATOM 717 C C . CYS A 1 92 ? 3.066 -17.734 1.745 1 97.94 92 CYS A C 1
ATOM 719 O O . CYS A 1 92 ? 2.66 -16.922 0.9 1 97.94 92 CYS A O 1
ATOM 721 N N . TRP A 1 93 ? 4.215 -18.328 1.732 1 98.56 93 TRP A N 1
ATOM 722 C CA . TRP A 1 93 ? 4.984 -18.141 0.507 1 98.56 93 TRP A CA 1
ATOM 723 C C . TRP A 1 93 ? 5.695 -19.422 0.103 1 98.56 93 TRP A C 1
ATOM 725 O O . TRP A 1 93 ? 5.969 -20.281 0.947 1 98.56 93 TRP A O 1
ATOM 735 N N . THR A 1 94 ? 5.879 -19.5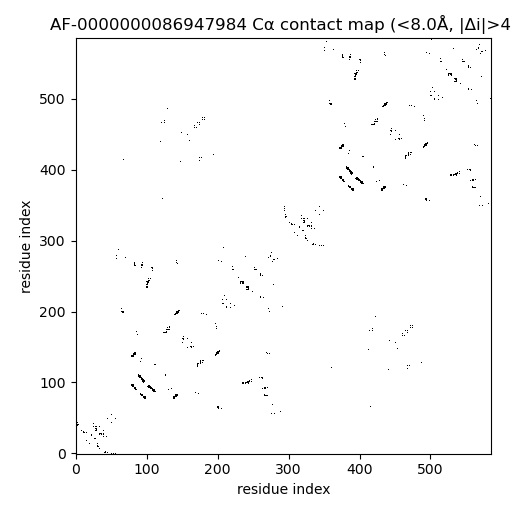94 -1.164 1 98.69 94 THR A N 1
ATOM 736 C CA . THR A 1 94 ? 6.602 -20.703 -1.785 1 98.69 94 THR A CA 1
ATOM 737 C C . THR A 1 94 ? 7.699 -20.188 -2.707 1 98.69 94 THR A C 1
ATOM 739 O O . THR A 1 94 ? 7.422 -19.453 -3.658 1 98.69 94 THR A O 1
ATOM 742 N N . LEU A 1 95 ? 8.898 -20.516 -2.385 1 98.75 95 LEU A N 1
ATOM 743 C CA . LEU A 1 95 ? 10.039 -20.156 -3.213 1 98.75 95 LEU A CA 1
ATOM 744 C C . LEU A 1 95 ? 10.445 -21.312 -4.125 1 98.75 95 LEU A C 1
ATOM 746 O O . LEU A 1 95 ? 10.703 -22.422 -3.65 1 98.75 95 LEU A O 1
ATOM 750 N N . ILE A 1 96 ? 10.5 -21.031 -5.398 1 98.12 96 ILE A N 1
ATOM 751 C CA . ILE A 1 96 ? 10.844 -22.078 -6.367 1 98.12 96 ILE A CA 1
ATOM 752 C C . ILE A 1 96 ? 12.125 -21.688 -7.105 1 98.12 96 ILE A C 1
ATOM 754 O O . ILE A 1 96 ? 12.281 -20.531 -7.523 1 98.12 96 ILE A O 1
ATOM 758 N N . ASN A 1 97 ? 13.016 -22.609 -7.16 1 97.25 97 ASN A N 1
ATOM 759 C CA . ASN A 1 97 ? 14.141 -22.5 -8.086 1 97.25 97 ASN A CA 1
ATOM 760 C C . ASN A 1 97 ? 13.75 -22.922 -9.5 1 97.25 97 ASN A C 1
ATOM 762 O O . ASN A 1 97 ? 13.352 -24.062 -9.727 1 97.25 97 ASN A O 1
ATOM 766 N N . LYS A 1 98 ? 13.852 -22.062 -10.359 1 96.44 98 LYS A N 1
ATOM 767 C CA . LYS A 1 98 ? 13.359 -22.266 -11.719 1 96.44 98 LYS A CA 1
ATOM 768 C C . LYS A 1 98 ? 14.148 -23.359 -12.438 1 96.44 98 LYS A C 1
ATOM 770 O O . LYS A 1 98 ? 13.578 -24.188 -13.141 1 96.44 98 LYS A O 1
ATOM 775 N N . ASN A 1 99 ? 15.461 -23.359 -12.305 1 93.19 99 ASN A N 1
ATOM 776 C CA . ASN A 1 99 ? 16.328 -24.266 -13.047 1 93.19 99 ASN A CA 1
ATOM 777 C C . ASN A 1 99 ? 16.031 -25.719 -12.75 1 93.19 99 ASN A C 1
ATOM 779 O O . ASN A 1 99 ? 16.125 -26.578 -13.633 1 93.19 99 ASN A O 1
ATOM 783 N N . TYR A 1 100 ? 15.617 -26 -11.57 1 91.69 100 TYR A N 1
ATOM 784 C CA . TYR A 1 100 ? 15.383 -27.391 -11.172 1 91.69 100 TYR A CA 1
ATOM 785 C C . TYR A 1 100 ? 13.906 -27.641 -10.906 1 91.69 100 TYR A C 1
ATOM 787 O O . TYR A 1 100 ? 13.516 -28.75 -10.531 1 91.69 100 TYR A O 1
ATOM 795 N N . TYR A 1 101 ? 13.094 -26.594 -11.117 1 95.44 101 TYR A N 1
ATOM 796 C CA . TYR A 1 101 ? 11.688 -26.672 -10.734 1 95.44 101 TYR A CA 1
ATOM 797 C C . TYR A 1 101 ? 11.531 -27.328 -9.359 1 95.44 101 TYR A C 1
ATOM 799 O O . TYR A 1 101 ? 10.805 -28.312 -9.211 1 95.44 101 TYR A O 1
ATOM 807 N N . GLU A 1 102 ? 12.156 -26.656 -8.391 1 96.12 102 GLU A N 1
ATOM 808 C CA . GLU A 1 102 ? 12.266 -27.203 -7.039 1 96.12 102 GLU A CA 1
ATOM 809 C C . GLU A 1 102 ? 11.742 -26.203 -6 1 96.12 102 GLU A C 1
ATOM 811 O O . GLU A 1 102 ? 12.047 -25.016 -6.066 1 96.12 102 GLU A O 1
ATOM 816 N N . VAL A 1 103 ? 10.93 -26.781 -5.102 1 97.56 103 VAL A N 1
ATOM 817 C CA . VAL A 1 103 ? 10.508 -25.953 -3.977 1 97.56 103 VAL A CA 1
ATOM 818 C C . VAL A 1 103 ? 11.648 -25.828 -2.971 1 97.56 103 VAL A C 1
ATOM 820 O O . VAL A 1 103 ? 12.047 -26.812 -2.342 1 97.56 103 VAL A O 1
ATOM 823 N N . VAL A 1 104 ? 12.125 -24.578 -2.826 1 97 104 VAL A N 1
ATOM 824 C CA . VAL A 1 104 ? 13.258 -24.312 -1.951 1 97 104 VAL A CA 1
ATOM 825 C C . VAL A 1 104 ? 12.766 -23.984 -0.547 1 97 104 VAL A C 1
ATOM 827 O O . VAL A 1 104 ? 13.383 -24.359 0.447 1 97 104 VAL A O 1
ATOM 830 N N . GLU A 1 105 ? 11.695 -23.25 -0.544 1 97.75 105 GLU A N 1
ATOM 831 C CA . GLU A 1 105 ? 11.109 -22.812 0.718 1 97.75 105 GLU A CA 1
ATOM 832 C C . GLU A 1 105 ? 9.586 -22.781 0.632 1 97.75 105 GLU A C 1
ATOM 834 O O . GLU A 1 105 ? 9.023 -22.422 -0.406 1 97.75 105 GLU A O 1
ATOM 839 N N . TRP A 1 106 ? 8.977 -23.234 1.612 1 98.31 106 TRP A N 1
ATOM 840 C CA . TRP A 1 106 ? 7.531 -23.266 1.797 1 98.31 106 TRP A CA 1
ATOM 841 C C . TRP A 1 106 ? 7.156 -22.953 3.24 1 98.31 106 TRP A C 1
ATOM 843 O O . TRP A 1 106 ? 7.398 -23.766 4.141 1 98.31 106 TRP A O 1
ATOM 853 N N . GLN A 1 107 ? 6.547 -21.75 3.434 1 97.69 107 GLN A N 1
ATOM 854 C CA . GLN A 1 107 ? 6.438 -21.281 4.812 1 97.69 107 GLN A CA 1
ATOM 855 C C . GLN A 1 107 ? 5.078 -20.641 5.07 1 97.69 107 GLN A C 1
ATOM 857 O O . GLN A 1 107 ? 4.512 -19.984 4.188 1 97.69 107 GLN A O 1
ATOM 862 N N . TYR A 1 108 ? 4.578 -20.922 6.266 1 97.81 108 TYR A N 1
ATOM 863 C CA . TYR A 1 108 ? 3.393 -20.281 6.816 1 97.81 108 TYR A CA 1
ATOM 864 C C . TYR A 1 108 ? 3.773 -19.234 7.859 1 97.81 108 TYR A C 1
ATOM 866 O O . TYR A 1 108 ? 4.641 -19.484 8.703 1 97.81 108 TYR A O 1
ATOM 874 N N . TYR A 1 109 ? 3.15 -18.094 7.746 1 97.5 109 TYR A N 1
ATOM 875 C CA . TYR A 1 109 ? 3.354 -17.031 8.727 1 97.5 109 TYR A CA 1
ATOM 876 C C . TYR A 1 109 ? 2.021 -16.469 9.211 1 97.5 109 TYR A C 1
ATOM 878 O O . TYR A 1 109 ? 1.295 -15.828 8.445 1 97.5 109 TYR A O 1
ATOM 886 N N . GLY A 1 110 ? 1.725 -16.672 10.477 1 96.56 110 GLY A N 1
ATOM 887 C CA . GLY A 1 110 ? 0.523 -16.109 11.07 1 96.56 110 GLY A CA 1
ATOM 888 C C . GLY A 1 110 ? 0.646 -14.617 11.383 1 96.56 110 GLY A C 1
ATOM 889 O O . GLY A 1 110 ? 1.687 -14.164 11.859 1 96.56 110 GLY A O 1
ATOM 890 N N . ILE A 1 111 ? -0.442 -13.875 11.078 1 94.56 111 ILE A N 1
ATOM 891 C CA . ILE A 1 111 ? -0.448 -12.438 11.336 1 94.56 111 ILE A CA 1
ATOM 892 C C . ILE A 1 111 ? -1.01 -12.164 12.727 1 94.56 111 ILE A C 1
ATOM 894 O O . ILE A 1 111 ? -2.119 -12.594 13.055 1 94.56 111 ILE A O 1
ATOM 898 N N . ASP A 1 112 ? -0.251 -11.422 13.477 1 89.75 112 ASP A N 1
ATOM 899 C CA . ASP A 1 112 ? -0.69 -10.984 14.797 1 89.75 112 ASP A CA 1
ATOM 900 C C . ASP A 1 112 ? -1.182 -9.539 14.766 1 89.75 112 ASP A C 1
ATOM 902 O O . ASP A 1 112 ? -0.39 -8.609 14.578 1 89.75 112 ASP A O 1
ATOM 906 N N . TYR A 1 113 ? -2.492 -9.414 14.961 1 87.25 113 TYR A N 1
ATOM 907 C CA . TYR A 1 113 ? -3.068 -8.07 14.992 1 87.25 113 TYR A CA 1
ATOM 908 C C . TYR A 1 113 ? -3.049 -7.508 16.406 1 87.25 113 TYR A C 1
ATOM 910 O O . TYR A 1 113 ? -3.166 -8.258 17.391 1 87.25 113 TYR A O 1
ATOM 918 N N . PRO A 1 114 ? -2.9 -6.18 16.453 1 81.94 114 PRO A N 1
ATOM 919 C CA . PRO A 1 114 ? -2.982 -5.578 17.797 1 81.94 114 PRO A CA 1
ATOM 920 C C . PRO A 1 114 ? -4.359 -5.746 18.422 1 81.94 114 PRO A C 1
ATOM 922 O O . PRO A 1 114 ? -5.371 -5.758 17.719 1 81.94 114 PRO A O 1
ATOM 925 N N . GLU A 1 115 ? -4.402 -6.074 19.734 1 76.06 115 GLU A N 1
ATOM 926 C CA . GLU A 1 115 ? -5.641 -6.355 20.453 1 76.06 115 GLU A CA 1
ATOM 927 C C . GLU A 1 115 ? -6.441 -5.078 20.688 1 76.06 115 GLU A C 1
ATOM 929 O O . GLU A 1 115 ? -5.875 -4.047 21.062 1 76.06 115 GLU A O 1
ATOM 934 N N . GLY A 1 116 ? -7.875 -5.219 20.531 1 65.06 116 GLY A N 1
ATOM 935 C CA . GLY A 1 116 ? -8.867 -4.305 21.078 1 65.06 116 GLY A CA 1
ATOM 936 C C . GLY A 1 116 ? -8.953 -2.996 20.312 1 65.06 116 GLY A C 1
ATOM 937 O O . GLY A 1 116 ? -9.883 -2.211 20.5 1 65.06 116 GLY A O 1
ATOM 938 N N . LYS A 1 117 ? -8.031 -2.711 19.469 1 66.5 117 LYS A N 1
ATOM 939 C CA . LYS A 1 117 ? -8.062 -1.384 18.859 1 66.5 117 LYS A CA 1
ATOM 940 C C . LYS A 1 117 ? -8.383 -1.471 17.359 1 66.5 117 LYS A C 1
ATOM 942 O O . LYS A 1 117 ? -8.164 -2.51 16.734 1 66.5 117 LYS A O 1
ATOM 947 N N . LYS A 1 118 ? -9.094 -0.514 17 1 77.44 118 LYS A N 1
ATOM 948 C CA . LYS A 1 118 ? -9.234 -0.339 15.555 1 77.44 118 LYS A CA 1
ATOM 949 C C . LYS A 1 118 ? -7.875 -0.253 14.875 1 77.44 118 LYS A C 1
ATOM 951 O O . LYS A 1 118 ? -6.996 0.49 15.32 1 77.44 118 LYS A O 1
ATOM 956 N N . ILE A 1 119 ? -7.73 -1.075 13.906 1 84.88 119 ILE A N 1
ATOM 957 C CA . ILE A 1 119 ? -6.445 -1.154 13.219 1 84.88 119 ILE A CA 1
ATOM 958 C C . ILE A 1 119 ? -6.238 0.094 12.367 1 84.88 119 ILE A C 1
ATOM 960 O O . ILE A 1 119 ? -7.102 0.457 11.562 1 84.88 119 ILE A O 1
ATOM 964 N N . GLN A 1 120 ? -5.164 0.808 12.656 1 86.06 120 GLN A N 1
ATOM 965 C CA . GLN A 1 120 ? -4.797 1.985 11.875 1 86.06 120 GLN A CA 1
ATOM 966 C C . GLN A 1 120 ? -3.867 1.613 10.719 1 86.06 120 GLN A C 1
ATOM 968 O O . GLN A 1 120 ? -3.277 0.531 10.719 1 86.06 120 GLN A O 1
ATOM 973 N N . ILE A 1 121 ? -3.799 2.49 9.797 1 91 121 ILE A N 1
ATOM 974 C CA . ILE A 1 121 ? -2.969 2.246 8.617 1 91 121 ILE A CA 1
ATOM 975 C C . ILE A 1 121 ? -1.521 2.021 9.047 1 91 121 ILE A C 1
ATOM 977 O O . ILE A 1 121 ? -0.8 1.231 8.43 1 91 121 ILE A O 1
ATOM 981 N N . THR A 1 122 ? -1.102 2.654 10.102 1 89.5 122 THR A N 1
ATOM 982 C CA . THR A 1 122 ? 0.263 2.502 10.594 1 89.5 122 THR A CA 1
ATOM 983 C C . THR A 1 122 ? 0.486 1.096 11.141 1 89.5 122 THR A C 1
ATOM 985 O O . THR A 1 122 ? 1.586 0.548 11.031 1 89.5 122 THR A O 1
ATOM 988 N N . ASP A 1 123 ? -0.559 0.531 11.742 1 91.19 123 ASP A N 1
ATOM 989 C CA . ASP A 1 123 ? -0.485 -0.855 12.195 1 91.19 123 ASP A CA 1
ATOM 990 C C . ASP A 1 123 ? -0.339 -1.811 11.016 1 91.19 123 ASP A C 1
ATOM 992 O O . ASP A 1 123 ? 0.443 -2.762 11.07 1 91.19 123 ASP A O 1
ATOM 996 N N . ILE A 1 124 ? -1.118 -1.489 10.07 1 93.56 124 ILE A N 1
ATOM 997 C CA . ILE A 1 124 ? -1.072 -2.309 8.859 1 93.56 124 ILE A CA 1
ATOM 998 C C . ILE A 1 124 ? 0.325 -2.248 8.25 1 93.56 124 ILE A C 1
ATOM 1000 O O . ILE A 1 124 ? 0.867 -3.27 7.82 1 93.56 124 ILE A O 1
ATOM 1004 N N . PHE A 1 125 ? 0.853 -1.109 8.242 1 94.81 125 PHE A N 1
ATOM 1005 C CA . PHE A 1 125 ? 2.195 -0.948 7.695 1 94.81 125 PHE A CA 1
ATOM 1006 C C . PHE A 1 125 ? 3.207 -1.76 8.492 1 94.81 125 PHE A C 1
ATOM 1008 O O . PHE A 1 125 ? 4.086 -2.406 7.922 1 94.81 125 PHE A O 1
ATOM 1015 N N . ASP A 1 126 ? 3.107 -1.753 9.789 1 92.88 126 ASP A N 1
ATOM 1016 C CA . ASP A 1 126 ? 4.012 -2.518 10.641 1 92.88 126 ASP A CA 1
ATOM 1017 C C . ASP A 1 126 ? 3.955 -4.008 10.305 1 92.88 126 ASP A C 1
ATOM 1019 O O . ASP A 1 126 ? 4.992 -4.668 10.227 1 92.88 126 ASP A O 1
ATOM 1023 N N . ILE A 1 127 ? 2.807 -4.441 10.148 1 94.69 127 ILE A N 1
ATOM 1024 C CA . ILE A 1 127 ? 2.6 -5.844 9.797 1 94.69 127 ILE A CA 1
ATOM 1025 C C . ILE A 1 127 ? 3.221 -6.133 8.438 1 94.69 127 ILE A C 1
ATOM 1027 O O . ILE A 1 127 ? 3.984 -7.09 8.281 1 94.69 127 ILE A O 1
ATOM 1031 N N . ALA A 1 128 ? 2.887 -5.281 7.441 1 96.19 128 ALA A N 1
ATOM 1032 C CA . ALA A 1 128 ? 3.41 -5.453 6.086 1 96.19 128 ALA A CA 1
ATOM 1033 C C . ALA A 1 128 ? 4.938 -5.434 6.082 1 96.19 128 ALA A C 1
ATOM 1035 O O . ALA A 1 128 ? 5.57 -6.223 5.375 1 96.19 128 ALA A O 1
ATOM 1036 N N . TRP A 1 129 ? 5.461 -4.531 6.852 1 94.38 129 TRP A N 1
ATOM 1037 C CA . TRP A 1 129 ? 6.91 -4.398 6.957 1 94.38 129 TRP A CA 1
ATOM 1038 C C . TRP A 1 129 ? 7.539 -5.676 7.508 1 94.38 129 TRP A C 1
ATOM 1040 O O . TRP A 1 129 ? 8.5 -6.195 6.938 1 94.38 129 TRP A O 1
ATOM 1050 N N . ARG A 1 130 ? 7 -6.207 8.539 1 93.75 130 ARG A N 1
ATOM 1051 C CA . ARG A 1 130 ? 7.508 -7.426 9.156 1 93.75 130 ARG A CA 1
ATOM 1052 C C . ARG A 1 130 ? 7.438 -8.602 8.188 1 93.75 130 ARG A C 1
ATOM 1054 O O . ARG A 1 130 ? 8.383 -9.383 8.078 1 93.75 130 ARG A O 1
ATOM 1061 N N . ILE A 1 131 ? 6.367 -8.688 7.543 1 96 131 ILE A N 1
ATOM 1062 C CA . ILE A 1 131 ? 6.176 -9.766 6.574 1 96 131 ILE A CA 1
ATOM 1063 C C . ILE A 1 131 ? 7.23 -9.664 5.477 1 96 131 ILE A C 1
ATOM 1065 O O . ILE A 1 131 ? 7.887 -10.656 5.145 1 96 131 ILE A O 1
ATOM 1069 N N . THR A 1 132 ? 7.398 -8.477 4.914 1 95.81 132 THR A N 1
ATOM 1070 C CA . THR A 1 132 ? 8.289 -8.289 3.777 1 95.81 132 THR A CA 1
ATOM 1071 C C . THR A 1 132 ? 9.742 -8.562 4.18 1 95.81 132 THR A C 1
ATOM 1073 O O . THR A 1 132 ? 10.531 -9.062 3.375 1 95.81 132 THR A O 1
ATOM 1076 N N . GLN A 1 133 ? 10.047 -8.312 5.422 1 92.88 133 GLN A N 1
ATOM 1077 C CA . GLN A 1 133 ? 11.398 -8.586 5.91 1 92.88 133 GLN A CA 1
ATOM 1078 C C . GLN A 1 133 ? 11.656 -10.086 5.992 1 92.88 133 GLN A C 1
ATOM 1080 O O . GLN A 1 133 ? 12.805 -10.531 5.871 1 92.88 133 GLN A O 1
ATOM 1085 N N . ARG A 1 134 ? 10.641 -10.836 6.133 1 95.19 134 ARG A N 1
ATOM 1086 C CA . ARG A 1 134 ? 10.781 -12.281 6.281 1 95.19 134 ARG A CA 1
ATOM 1087 C C . ARG A 1 134 ? 10.773 -12.969 4.922 1 95.19 134 ARG A C 1
ATOM 1089 O O . ARG A 1 134 ? 11.227 -14.109 4.801 1 95.19 134 ARG A O 1
ATOM 1096 N N . LEU A 1 135 ? 10.211 -12.312 3.947 1 97.12 135 LEU A N 1
ATOM 1097 C CA . LEU A 1 135 ? 10.117 -12.914 2.621 1 97.12 135 LEU A CA 1
ATOM 1098 C C . LEU A 1 135 ? 11.508 -13.062 1.999 1 97.12 135 LEU A C 1
ATOM 1100 O O . LEU A 1 135 ? 12.305 -12.125 2.014 1 97.12 135 LEU A O 1
ATOM 1104 N N . PRO A 1 136 ? 11.773 -14.211 1.457 1 96.75 136 PRO A N 1
ATOM 1105 C CA . PRO A 1 136 ? 13.016 -14.336 0.686 1 96.75 136 PRO A CA 1
ATOM 1106 C C . PRO A 1 136 ? 13.031 -13.445 -0.551 1 96.75 136 PRO A C 1
ATOM 1108 O O . PRO A 1 136 ? 11.977 -13.141 -1.111 1 96.75 136 PRO A O 1
ATOM 1111 N N . VAL A 1 137 ? 14.234 -13.031 -0.9 1 95.5 137 VAL A N 1
ATOM 1112 C CA . VAL A 1 137 ? 14.375 -12.25 -2.125 1 95.5 137 VAL A CA 1
ATOM 1113 C C . VAL A 1 137 ? 14.281 -13.172 -3.338 1 95.5 137 VAL A C 1
ATOM 1115 O O . VAL A 1 137 ? 14.844 -14.266 -3.342 1 95.5 137 VAL A O 1
ATOM 1118 N N . ALA A 1 138 ? 13.562 -12.727 -4.344 1 97.25 138 ALA A N 1
ATOM 1119 C CA . ALA A 1 138 ? 13.383 -13.492 -5.574 1 97.25 138 ALA A CA 1
ATOM 1120 C C . ALA A 1 138 ? 13.391 -12.578 -6.797 1 97.25 138 ALA A C 1
ATOM 1122 O O . ALA A 1 138 ? 13.297 -11.359 -6.668 1 97.25 138 ALA A O 1
ATOM 1123 N N . ASP A 1 139 ? 13.531 -13.156 -7.949 1 96.25 139 ASP A N 1
ATOM 1124 C CA . ASP A 1 139 ? 13.555 -12.391 -9.195 1 96.25 139 ASP A CA 1
ATOM 1125 C C . ASP A 1 139 ? 12.141 -12.008 -9.625 1 96.25 139 ASP A C 1
ATOM 1127 O O . ASP A 1 139 ? 11.938 -10.938 -10.203 1 96.25 139 ASP A O 1
ATOM 1131 N N . ILE A 1 140 ? 11.242 -12.93 -9.398 1 97.25 140 ILE A N 1
ATOM 1132 C CA . ILE A 1 140 ? 9.844 -12.711 -9.75 1 97.25 140 ILE A CA 1
ATOM 1133 C C . ILE A 1 140 ? 8.961 -13.023 -8.547 1 97.25 140 ILE A C 1
ATOM 1135 O O . ILE A 1 140 ? 9.188 -14.008 -7.836 1 97.25 140 ILE A O 1
ATOM 1139 N N . TYR A 1 141 ? 8.031 -12.172 -8.328 1 98 141 TYR A N 1
ATOM 1140 C CA . TYR A 1 141 ? 7.016 -12.398 -7.301 1 98 141 TYR A CA 1
ATOM 1141 C C . TYR A 1 141 ? 5.641 -12.609 -7.93 1 98 141 TYR A C 1
ATOM 1143 O O . TYR A 1 141 ? 5.277 -11.914 -8.883 1 98 141 TYR A O 1
ATOM 1151 N N . VAL A 1 142 ? 4.926 -13.57 -7.367 1 97.69 142 VAL A N 1
ATOM 1152 C CA . VAL A 1 142 ? 3.592 -13.852 -7.891 1 97.69 142 VAL A CA 1
ATOM 1153 C C . VAL A 1 142 ? 2.574 -13.828 -6.754 1 97.69 142 VAL A C 1
ATOM 1155 O O . VAL A 1 142 ? 2.822 -14.383 -5.68 1 97.69 142 VAL A O 1
ATOM 1158 N N . MET A 1 143 ? 1.511 -13.164 -7.004 1 96.69 143 MET A N 1
ATOM 1159 C CA . MET A 1 143 ? 0.403 -13.094 -6.059 1 96.69 143 MET A CA 1
ATOM 1160 C C . MET A 1 143 ? -0.926 -13.375 -6.75 1 96.69 143 MET A C 1
ATOM 1162 O O . MET A 1 143 ? -1.004 -13.359 -7.98 1 96.69 143 MET A O 1
ATOM 1166 N N . LYS A 1 144 ? -1.877 -13.633 -5.859 1 92.56 144 LYS A N 1
ATOM 1167 C CA . LYS A 1 144 ? -3.234 -13.805 -6.371 1 92.56 144 LYS A CA 1
ATOM 1168 C C . LYS A 1 144 ? -3.895 -12.453 -6.637 1 92.56 144 LYS A C 1
ATOM 1170 O O . LYS A 1 144 ? -3.854 -11.555 -5.789 1 92.56 144 LYS A O 1
ATOM 1175 N N . ALA A 1 145 ? -4.457 -12.344 -7.836 1 78.94 145 ALA A N 1
ATOM 1176 C CA . ALA A 1 145 ? -5.176 -11.109 -8.148 1 78.94 145 ALA A CA 1
ATOM 1177 C C . ALA A 1 145 ? -6.453 -10.992 -7.324 1 78.94 145 ALA A C 1
ATOM 1179 O O . ALA A 1 145 ? -7.219 -11.953 -7.211 1 78.94 145 ALA A O 1
ATOM 1180 N N . GLU A 1 146 ? -6.477 -9.984 -6.473 1 68 146 GLU A N 1
ATOM 1181 C CA . GLU A 1 146 ? -7.672 -9.797 -5.656 1 68 146 GLU A CA 1
ATOM 1182 C C . GLU A 1 146 ? -8.75 -9.039 -6.43 1 68 146 GLU A C 1
ATOM 1184 O O . GLU A 1 146 ? -8.438 -8.289 -7.355 1 68 146 GLU A O 1
ATOM 1189 N N . ALA A 1 147 ? -10 -9.484 -6.023 1 57.44 147 ALA A N 1
ATOM 1190 C CA . ALA A 1 147 ? -11.141 -8.82 -6.645 1 57.44 147 ALA A CA 1
ATOM 1191 C C . ALA A 1 147 ? -11.109 -7.316 -6.391 1 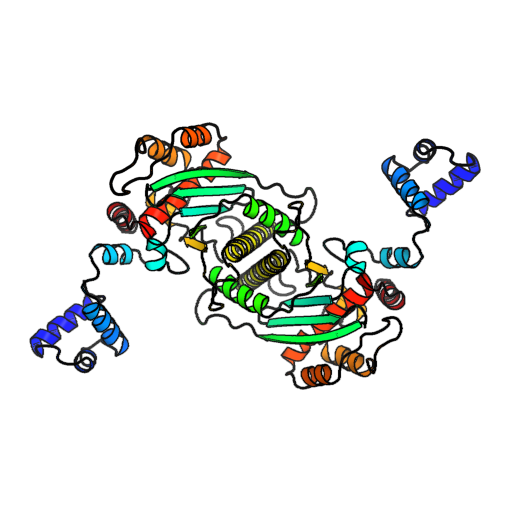57.44 147 ALA A C 1
ATOM 1193 O O . ALA A 1 147 ? -10.672 -6.867 -5.328 1 57.44 147 ALA A O 1
ATOM 1194 N N . THR A 1 148 ? -11.227 -6.621 -7.414 1 55.44 148 THR A N 1
ATOM 1195 C CA . THR A 1 148 ? -11.289 -5.164 -7.375 1 55.44 148 THR A CA 1
ATOM 1196 C C . THR A 1 148 ? -12.555 -4.699 -6.656 1 55.44 148 THR A C 1
ATOM 1198 O O . THR A 1 148 ? -12.766 -3.5 -6.477 1 55.44 148 THR A O 1
ATOM 1201 N N . THR A 1 149 ? -13.359 -5.73 -6.426 1 53.31 149 THR A N 1
ATOM 1202 C CA . THR A 1 149 ? -14.586 -5.336 -5.746 1 53.31 149 THR A CA 1
ATOM 1203 C C . THR A 1 149 ? -14.57 -5.797 -4.289 1 53.31 149 THR A C 1
ATOM 1205 O O . THR A 1 149 ? -13.945 -6.805 -3.959 1 53.31 149 THR A O 1
ATOM 1208 N N . LEU A 1 150 ? -14.875 -4.875 -3.41 1 51.72 150 LEU A N 1
ATOM 1209 C CA . LEU A 1 150 ? -14.914 -5.145 -1.978 1 51.72 150 LEU A CA 1
ATOM 1210 C C . LEU A 1 150 ? -16.016 -6.141 -1.636 1 51.72 150 LEU A C 1
ATOM 1212 O O . LEU A 1 150 ? -16.188 -6.5 -0.47 1 51.72 150 LEU A O 1
ATOM 1216 N N . ARG A 1 151 ? -16.688 -6.586 -2.596 1 46.88 151 ARG A N 1
ATOM 1217 C CA . ARG A 1 151 ? -17.828 -7.453 -2.266 1 46.88 151 ARG A CA 1
ATOM 1218 C C . ARG A 1 151 ? -17.359 -8.891 -2.049 1 46.88 151 ARG A C 1
ATOM 1220 O O . ARG A 1 151 ? -16.656 -9.453 -2.883 1 46.88 151 ARG A O 1
ATOM 1227 N N . ALA A 1 152 ? -17.172 -9.266 -0.744 1 44.09 152 ALA A N 1
ATOM 1228 C CA . ALA A 1 152 ? -16.844 -10.656 -0.403 1 44.09 152 ALA A CA 1
ATOM 1229 C C . ALA A 1 152 ? -17.844 -11.617 -1.036 1 44.09 152 ALA A C 1
ATOM 1231 O O . ALA A 1 152 ? -19.031 -11.305 -1.148 1 44.09 152 ALA A O 1
ATOM 1232 N N . ALA A 1 153 ? -17.359 -12.586 -1.736 1 41.56 153 ALA A N 1
ATOM 1233 C CA . ALA A 1 153 ? -18.219 -13.656 -2.223 1 41.56 153 ALA A CA 1
ATOM 1234 C C . ALA A 1 153 ? -19.094 -14.211 -1.093 1 41.56 153 ALA A C 1
ATOM 1236 O O . ALA A 1 153 ? -18.578 -14.562 -0.028 1 41.56 153 ALA A O 1
ATOM 1237 N N . GLY A 1 154 ? -20.469 -14.102 -1.179 1 46.19 154 GLY A N 1
ATOM 1238 C CA . GLY A 1 154 ? -21.5 -14.789 -0.411 1 46.19 154 GLY A CA 1
ATOM 1239 C C . GLY A 1 154 ? -22.125 -13.914 0.654 1 46.19 154 GLY A C 1
ATOM 1240 O O . GLY A 1 154 ? -23.156 -14.281 1.225 1 46.19 154 GLY A O 1
ATOM 1241 N N . SER A 1 155 ? -21.328 -13.18 1.429 1 47.59 155 SER A N 1
ATOM 1242 C CA . SER A 1 155 ? -21.969 -12.453 2.516 1 47.59 155 SER A CA 1
ATOM 1243 C C . SER A 1 155 ? -22.625 -11.172 2.008 1 47.59 155 SER A C 1
ATOM 1245 O O . SER A 1 155 ? -22.359 -10.734 0.887 1 47.59 155 SER A O 1
ATOM 1247 N N . ASP A 1 156 ? -23.438 -10.703 2.762 1 52.06 156 ASP A N 1
ATOM 1248 C CA . ASP A 1 156 ? -24.094 -9.422 2.494 1 52.06 156 ASP A CA 1
ATOM 1249 C C . ASP A 1 156 ? -23.062 -8.359 2.115 1 52.06 156 ASP A C 1
ATOM 1251 O O . ASP A 1 156 ? -22.203 -8.008 2.922 1 52.06 156 ASP A O 1
ATOM 1255 N N . PRO A 1 157 ? -22.844 -8.25 0.813 1 56.25 157 PRO A N 1
ATOM 1256 C CA . PRO A 1 157 ? -21.859 -7.312 0.264 1 56.25 157 PRO A CA 1
ATOM 1257 C C . PRO A 1 157 ? -21.812 -5.992 1.025 1 56.25 157 PRO A C 1
ATOM 1259 O O . PRO A 1 157 ? -20.844 -5.242 0.911 1 56.25 157 PRO A O 1
ATOM 1262 N N . ASN A 1 158 ? -22.766 -5.934 1.87 1 62.06 158 ASN A N 1
ATOM 1263 C CA . ASN A 1 158 ? -22.891 -4.621 2.496 1 62.06 158 ASN A CA 1
ATOM 1264 C C . ASN A 1 158 ? -22.609 -4.684 3.992 1 62.06 158 ASN A C 1
ATOM 1266 O O . ASN A 1 158 ? -22.922 -3.746 4.727 1 62.06 158 ASN A O 1
ATOM 1270 N N . ASN A 1 159 ? -22 -5.914 4.402 1 74.5 159 ASN A N 1
ATOM 1271 C CA . ASN A 1 159 ? -21.656 -5.969 5.82 1 74.5 159 ASN A CA 1
ATOM 1272 C C . ASN A 1 159 ? -20.453 -5.102 6.137 1 74.5 159 ASN A C 1
ATOM 1274 O O . ASN A 1 159 ? -19.359 -5.34 5.617 1 74.5 159 ASN A O 1
ATOM 1278 N N . PRO A 1 160 ? -20.719 -4.113 6.867 1 75.06 160 PRO A N 1
ATOM 1279 C CA . PRO A 1 160 ? -19.656 -3.148 7.145 1 75.06 160 PRO A CA 1
ATOM 1280 C C . PRO A 1 160 ? -18.406 -3.799 7.734 1 75.06 160 PRO A C 1
ATOM 1282 O O . PRO A 1 160 ? -17.281 -3.355 7.457 1 75.06 160 PRO A O 1
ATOM 1285 N N . LYS A 1 161 ? -18.641 -4.809 8.5 1 78.88 161 LYS A N 1
ATOM 1286 C CA . LYS A 1 161 ? -17.484 -5.48 9.109 1 78.88 161 LYS A CA 1
ATOM 1287 C C . LYS A 1 161 ? -16.641 -6.184 8.055 1 78.88 161 LYS A C 1
ATOM 1289 O O . LYS A 1 161 ? -15.414 -6.129 8.102 1 78.88 161 LYS A O 1
ATOM 1294 N N . VAL A 1 162 ? -17.328 -6.824 7.176 1 80.06 162 VAL A N 1
ATOM 1295 C CA . VAL A 1 162 ? -16.641 -7.543 6.105 1 80.06 162 VAL A CA 1
ATOM 1296 C C . VAL A 1 162 ? -15.914 -6.551 5.199 1 80.06 162 VAL A C 1
ATOM 1298 O O . VAL A 1 162 ? -14.781 -6.797 4.785 1 80.06 162 VAL A O 1
ATOM 1301 N N . LEU A 1 163 ? -16.516 -5.469 5.035 1 81.62 163 LEU A N 1
ATOM 1302 C CA . LEU A 1 163 ? -15.922 -4.438 4.195 1 81.62 163 LEU A CA 1
ATOM 1303 C C . LEU A 1 163 ? -14.648 -3.887 4.832 1 81.62 163 LEU A C 1
ATOM 1305 O O . LEU A 1 163 ? -13.656 -3.643 4.141 1 81.62 163 LEU A O 1
ATOM 1309 N N . ALA A 1 164 ? -14.695 -3.717 6.09 1 83.06 164 ALA A N 1
ATOM 1310 C CA . ALA A 1 164 ? -13.539 -3.195 6.809 1 83.06 164 ALA A CA 1
ATOM 1311 C C . ALA A 1 164 ? -12.367 -4.172 6.746 1 83.06 164 ALA A C 1
ATOM 1313 O O . ALA A 1 164 ? -11.219 -3.762 6.547 1 83.06 164 ALA A O 1
ATOM 1314 N N . VAL A 1 165 ? -12.703 -5.402 6.859 1 84.81 165 VAL A N 1
ATOM 1315 C CA . VAL A 1 165 ? -11.672 -6.434 6.828 1 84.81 165 VAL A CA 1
ATOM 1316 C C . VAL A 1 165 ? -11.047 -6.504 5.438 1 84.81 165 VAL A C 1
ATOM 1318 O O . VAL A 1 165 ? -9.82 -6.617 5.305 1 84.81 165 VAL A O 1
ATOM 1321 N N . ASN A 1 166 ? -11.836 -6.426 4.441 1 85.19 166 ASN A N 1
ATOM 1322 C CA . ASN A 1 166 ? -11.344 -6.473 3.066 1 85.19 166 ASN A CA 1
ATOM 1323 C C . ASN A 1 166 ? -10.492 -5.25 2.734 1 85.19 166 ASN A C 1
ATOM 1325 O O . ASN A 1 166 ? -9.516 -5.352 1.992 1 85.19 166 ASN A O 1
ATOM 1329 N N . LEU A 1 167 ? -10.93 -4.184 3.285 1 88 167 LEU A N 1
ATOM 1330 C CA . LEU A 1 167 ? -10.141 -2.967 3.09 1 88 167 LEU A CA 1
ATOM 1331 C C . LEU A 1 167 ? -8.758 -3.109 3.707 1 88 167 LEU A C 1
ATOM 1333 O O . LEU A 1 167 ? -7.754 -2.781 3.068 1 88 167 LEU A O 1
ATOM 1337 N N . GLN A 1 168 ? -8.75 -3.576 4.867 1 89.31 168 GLN A N 1
ATOM 1338 C CA . GLN A 1 168 ? -7.484 -3.775 5.562 1 89.31 168 GLN A CA 1
ATOM 1339 C C . GLN A 1 168 ? -6.57 -4.719 4.785 1 89.31 168 GLN A C 1
ATOM 1341 O O . GLN A 1 168 ? -5.375 -4.461 4.648 1 89.31 168 GLN A O 1
ATOM 1346 N N . LYS A 1 169 ? -7.148 -5.746 4.371 1 90.94 169 LYS A N 1
ATOM 1347 C CA . LYS A 1 169 ? -6.383 -6.707 3.586 1 90.94 169 LYS A CA 1
ATOM 1348 C C . LYS A 1 169 ? -5.836 -6.07 2.311 1 90.94 169 LYS A C 1
ATOM 1350 O O . LYS A 1 169 ? -4.672 -6.273 1.957 1 90.94 169 LYS A O 1
ATOM 1355 N N . ALA A 1 170 ? -6.684 -5.297 1.67 1 91.62 170 ALA A N 1
ATOM 1356 C CA . ALA A 1 170 ? -6.266 -4.621 0.444 1 91.62 170 ALA A CA 1
ATOM 1357 C C . ALA A 1 170 ? -5.117 -3.656 0.711 1 91.62 170 ALA A C 1
ATOM 1359 O O . ALA A 1 170 ? -4.184 -3.551 -0.092 1 91.62 170 ALA A O 1
ATOM 1360 N N . GLN A 1 171 ? -5.191 -2.98 1.741 1 93.38 171 GLN A N 1
ATOM 1361 C CA . GLN A 1 171 ? -4.125 -2.066 2.133 1 93.38 171 GLN A CA 1
ATOM 1362 C C . GLN A 1 171 ? -2.828 -2.822 2.406 1 93.38 171 GLN A C 1
ATOM 1364 O O . GLN A 1 171 ? -1.758 -2.414 1.949 1 93.38 171 GLN A O 1
ATOM 1369 N N . MET A 1 172 ? -2.936 -3.875 3.076 1 94.69 172 MET A N 1
ATOM 1370 C CA . MET A 1 172 ? -1.765 -4.68 3.408 1 94.69 172 MET A CA 1
ATOM 1371 C C . MET A 1 172 ? -1.098 -5.219 2.146 1 94.69 172 MET A C 1
ATOM 1373 O O . MET A 1 172 ? 0.118 -5.098 1.982 1 94.69 172 MET A O 1
ATOM 1377 N N . VAL A 1 173 ? -1.913 -5.77 1.301 1 95.94 173 VAL A N 1
ATOM 1378 C CA . VAL A 1 173 ? -1.4 -6.297 0.042 1 95.94 173 VAL A CA 1
ATOM 1379 C C . VAL A 1 173 ? -0.705 -5.188 -0.742 1 95.94 173 VAL A C 1
ATOM 1381 O O . VAL A 1 173 ? 0.398 -5.383 -1.259 1 95.94 173 VAL A O 1
ATOM 1384 N N . SER A 1 174 ? -1.308 -4.023 -0.796 1 95.56 174 SER A N 1
ATOM 1385 C CA . SER A 1 174 ? -0.745 -2.883 -1.511 1 95.56 174 SER A CA 1
ATOM 1386 C C . SER A 1 174 ? 0.614 -2.488 -0.942 1 95.56 174 SER A C 1
ATOM 1388 O O . SER A 1 174 ? 1.555 -2.227 -1.694 1 95.56 174 SER A O 1
ATOM 1390 N N . MET A 1 175 ? 0.7 -2.475 0.344 1 96.88 175 MET A N 1
ATOM 1391 C CA . MET A 1 175 ? 1.957 -2.111 0.99 1 96.88 175 MET A CA 1
ATOM 1392 C C . MET A 1 175 ? 3.037 -3.148 0.703 1 96.88 175 MET A C 1
ATOM 1394 O O . MET A 1 175 ? 4.188 -2.797 0.43 1 96.88 175 MET A O 1
ATOM 1398 N N . ILE A 1 176 ? 2.674 -4.391 0.749 1 96.88 176 ILE A N 1
ATOM 1399 C CA . ILE A 1 176 ? 3.631 -5.465 0.505 1 96.88 176 ILE A CA 1
ATOM 1400 C C . ILE A 1 176 ? 4.137 -5.391 -0.933 1 96.88 176 ILE A C 1
ATOM 1402 O O . ILE A 1 176 ? 5.34 -5.516 -1.182 1 96.88 176 ILE A O 1
ATOM 1406 N N . VAL A 1 177 ? 3.236 -5.141 -1.828 1 96.38 177 VAL A N 1
ATOM 1407 C CA . VAL A 1 177 ? 3.607 -4.988 -3.23 1 96.38 177 VAL A CA 1
ATOM 1408 C C . VAL A 1 177 ? 4.605 -3.842 -3.383 1 96.38 177 VAL A C 1
ATOM 1410 O O . VAL A 1 177 ? 5.629 -3.988 -4.051 1 96.38 177 VAL A O 1
ATOM 1413 N N . ALA A 1 178 ? 4.316 -2.77 -2.785 1 96.31 178 ALA A N 1
ATOM 1414 C CA . ALA A 1 178 ? 5.18 -1.595 -2.865 1 96.31 178 ALA A CA 1
ATOM 1415 C C . ALA A 1 178 ? 6.551 -1.88 -2.256 1 96.31 178 ALA A C 1
ATOM 1417 O O . ALA A 1 178 ? 7.578 -1.524 -2.832 1 96.31 178 ALA A O 1
ATOM 1418 N N . LEU A 1 179 ? 6.555 -2.533 -1.151 1 95.62 179 LEU A N 1
ATOM 1419 C CA . LEU A 1 179 ? 7.797 -2.807 -0.435 1 95.62 179 LEU A CA 1
ATOM 1420 C C . LEU A 1 179 ? 8.664 -3.797 -1.205 1 95.62 179 LEU A C 1
ATOM 1422 O O . LEU A 1 179 ? 9.883 -3.635 -1.28 1 95.62 179 LEU A O 1
ATOM 1426 N N . ILE A 1 180 ? 8.039 -4.812 -1.759 1 95.62 180 ILE A N 1
ATOM 1427 C CA . ILE A 1 180 ? 8.773 -5.793 -2.551 1 95.62 180 ILE A CA 1
ATOM 1428 C C . ILE A 1 180 ? 9.438 -5.102 -3.742 1 95.62 180 ILE A C 1
ATOM 1430 O O . ILE A 1 180 ? 10.617 -5.316 -4.016 1 95.62 180 ILE A O 1
ATOM 1434 N N . ASN A 1 181 ? 8.664 -4.27 -4.414 1 92.88 181 ASN A N 1
ATOM 1435 C CA . ASN A 1 181 ? 9.195 -3.582 -5.586 1 92.88 181 ASN A CA 1
ATOM 1436 C C . ASN A 1 181 ? 10.289 -2.592 -5.203 1 92.88 181 ASN A C 1
ATOM 1438 O O . ASN A 1 181 ? 11.25 -2.406 -5.953 1 92.88 181 ASN A O 1
ATOM 1442 N N . ALA A 1 182 ? 10.125 -1.971 -4.098 1 89.94 182 ALA A N 1
ATOM 1443 C CA . ALA A 1 182 ? 11.125 -1.011 -3.635 1 89.94 182 ALA A CA 1
ATOM 1444 C C . ALA A 1 182 ? 12.445 -1.704 -3.324 1 89.94 182 ALA A C 1
ATOM 1446 O O . ALA A 1 182 ? 13.523 -1.147 -3.576 1 89.94 182 ALA A O 1
ATOM 1447 N N . ARG A 1 183 ? 12.359 -2.869 -2.764 1 85.69 183 ARG A N 1
ATOM 1448 C CA . ARG A 1 183 ? 13.555 -3.648 -2.453 1 85.69 183 ARG A CA 1
ATOM 1449 C C . ARG A 1 183 ? 14.305 -4.023 -3.725 1 85.69 183 ARG A C 1
ATOM 1451 O O . ARG A 1 183 ? 15.539 -4.078 -3.729 1 85.69 183 ARG A O 1
ATOM 1458 N N . GLY A 1 184 ? 13.617 -4.293 -4.715 1 76.56 184 GLY A N 1
ATOM 1459 C CA . GLY A 1 184 ? 14.211 -4.719 -5.973 1 76.56 184 GLY A CA 1
ATOM 1460 C C . GLY A 1 184 ? 14.805 -3.576 -6.773 1 76.56 184 GLY A C 1
ATOM 1461 O O . GLY A 1 184 ? 15.633 -3.797 -7.66 1 76.56 184 GLY A O 1
ATOM 1462 N N . HIS A 1 185 ? 14.234 -2.41 -6.496 1 72.5 185 HIS A N 1
ATOM 1463 C CA . HIS A 1 185 ? 14.711 -1.262 -7.258 1 72.5 185 HIS A CA 1
ATOM 1464 C C . HIS A 1 185 ? 16 -0.707 -6.668 1 72.5 185 HIS A C 1
ATOM 1466 O O . HIS A 1 185 ? 16.031 -0.296 -5.508 1 72.5 185 HIS A O 1
ATOM 1472 N N . ARG A 1 186 ? 17.188 -1.269 -7.113 1 55.97 186 ARG A N 1
ATOM 1473 C CA . ARG A 1 186 ? 18.5 -0.762 -6.742 1 55.97 186 ARG A CA 1
ATOM 1474 C C . ARG A 1 186 ? 18.797 0.553 -7.453 1 55.97 186 ARG A C 1
ATOM 1476 O O . ARG A 1 186 ? 18.312 0.796 -8.555 1 55.97 186 ARG A O 1
ATOM 1483 N N . SER A 1 187 ? 19.156 1.573 -6.648 1 54.19 187 SER A N 1
ATOM 1484 C CA . SER A 1 187 ? 19.547 2.908 -7.094 1 54.19 187 SER A CA 1
ATOM 1485 C C . SER A 1 187 ? 20.219 2.863 -8.461 1 54.19 187 SER A C 1
ATOM 1487 O O . SER A 1 187 ? 20.109 3.807 -9.242 1 54.19 187 SER A O 1
ATOM 1489 N N . ASP A 1 188 ? 20.891 1.738 -8.617 1 47.41 188 ASP A N 1
ATOM 1490 C CA . ASP A 1 188 ? 21.75 1.75 -9.805 1 47.41 188 ASP A CA 1
ATOM 1491 C C . ASP A 1 188 ? 20.953 1.478 -11.07 1 47.41 188 ASP A C 1
ATOM 1493 O O . ASP A 1 188 ? 21.516 1.341 -12.156 1 47.41 188 ASP A O 1
ATOM 1497 N N . ASP A 1 189 ? 19.828 1.126 -10.914 1 52.56 189 ASP A N 1
ATOM 1498 C CA . ASP A 1 189 ? 19.109 0.842 -12.156 1 52.56 189 ASP A CA 1
ATOM 1499 C C . ASP A 1 189 ? 18.938 2.113 -12.984 1 52.56 189 ASP A C 1
ATOM 1501 O O . ASP A 1 189 ? 18.391 3.104 -12.5 1 52.56 189 ASP A O 1
ATOM 1505 N N . ASP A 1 190 ? 19.734 2.332 -13.859 1 50.62 190 ASP A N 1
ATOM 1506 C CA . ASP A 1 190 ? 20.172 3.436 -14.703 1 50.62 190 ASP A CA 1
ATOM 1507 C C . ASP A 1 190 ? 19 4.316 -15.117 1 50.62 190 ASP A C 1
ATOM 1509 O O . ASP A 1 190 ? 19.141 5.539 -15.227 1 50.62 190 ASP A O 1
ATOM 1513 N N . ASP A 1 191 ? 17.844 3.777 -15.766 1 53.06 191 ASP A N 1
ATOM 1514 C CA . ASP A 1 191 ? 17.031 4.703 -16.547 1 53.06 191 ASP A CA 1
ATOM 1515 C C . ASP A 1 191 ? 15.844 5.199 -15.734 1 53.06 191 ASP A C 1
ATOM 1517 O O . ASP A 1 191 ? 14.984 5.914 -16.25 1 53.06 191 ASP A O 1
ATOM 1521 N N . GLY A 1 192 ? 15.789 5.078 -14.406 1 58 192 GLY A N 1
ATOM 1522 C CA . GLY A 1 192 ? 14.695 5.66 -13.648 1 58 192 GLY A CA 1
ATOM 1523 C C . GLY A 1 192 ? 13.375 4.949 -13.867 1 58 192 GLY A C 1
ATOM 1524 O O . GLY A 1 192 ? 12.336 5.371 -13.344 1 58 192 GLY A O 1
ATOM 1525 N N . LYS A 1 193 ? 13.438 3.826 -14.711 1 67.69 193 LYS A N 1
ATOM 1526 C CA . LYS A 1 193 ? 12.18 3.178 -15.047 1 67.69 193 LYS A CA 1
ATOM 1527 C C . LYS A 1 193 ? 11.836 2.076 -14.047 1 67.69 193 LYS A C 1
ATOM 1529 O O . LYS A 1 193 ? 12.719 1.312 -13.633 1 67.69 193 LYS A O 1
ATOM 1534 N N . LEU A 1 194 ? 10.633 2.137 -13.562 1 75.62 194 LEU A N 1
ATOM 1535 C CA . LEU A 1 194 ? 10.117 1.147 -12.625 1 75.62 194 LEU A CA 1
ATOM 1536 C C . LEU A 1 194 ? 10.086 -0.239 -13.258 1 75.62 194 LEU A C 1
ATOM 1538 O O . LEU A 1 194 ? 9.547 -0.414 -14.352 1 75.62 194 LEU A O 1
ATOM 1542 N N . LYS A 1 195 ? 10.945 -1.127 -12.758 1 80 195 LYS A N 1
ATOM 1543 C CA . LYS A 1 195 ? 10.836 -2.531 -13.141 1 80 195 LYS A CA 1
ATOM 1544 C C . LYS A 1 195 ? 9.93 -3.295 -12.18 1 80 195 LYS A C 1
ATOM 1546 O O . LYS A 1 195 ? 10.328 -3.604 -11.055 1 80 195 LYS A O 1
ATOM 1551 N N . GLN A 1 196 ? 8.75 -3.551 -12.68 1 86.38 196 GLN A N 1
ATOM 1552 C CA . GLN A 1 196 ? 7.809 -4.301 -11.859 1 86.38 196 GLN A CA 1
ATOM 1553 C C . GLN A 1 196 ? 8.211 -5.766 -11.75 1 86.38 196 GLN A C 1
ATOM 1555 O O . GLN A 1 196 ? 8.484 -6.418 -12.758 1 86.38 196 GLN A O 1
ATOM 1560 N N . ILE A 1 197 ? 8.258 -6.258 -10.539 1 93.25 197 ILE A N 1
ATOM 1561 C CA . ILE A 1 197 ? 8.695 -7.641 -10.359 1 93.25 197 ILE A CA 1
ATOM 1562 C C . ILE A 1 197 ? 7.586 -8.445 -9.688 1 93.25 197 ILE A C 1
ATOM 1564 O O . ILE A 1 197 ? 7.746 -9.648 -9.445 1 93.25 197 ILE A O 1
ATOM 1568 N N . VAL A 1 198 ? 6.461 -7.797 -9.375 1 96.06 198 VAL A N 1
ATOM 1569 C CA . VAL A 1 198 ? 5.316 -8.484 -8.789 1 96.06 198 VAL A CA 1
ATOM 1570 C C . VAL A 1 198 ? 4.238 -8.688 -9.852 1 96.06 198 VAL A C 1
ATOM 1572 O O . VAL A 1 198 ? 3.807 -7.734 -10.5 1 96.06 198 VAL A O 1
ATOM 1575 N N . TYR A 1 199 ? 3.805 -9.891 -9.984 1 95.44 199 TYR A N 1
ATOM 1576 C CA . TYR A 1 199 ? 2.791 -10.258 -10.969 1 95.44 199 TYR A CA 1
ATOM 1577 C C . TYR A 1 199 ? 1.567 -10.859 -10.297 1 95.44 199 TYR A C 1
ATOM 1579 O O . TYR A 1 199 ? 1.678 -11.469 -9.227 1 95.44 199 TYR A O 1
ATOM 1587 N N . PHE A 1 200 ? 0.488 -10.695 -10.938 1 94.19 200 PHE A N 1
ATOM 1588 C CA . PHE A 1 200 ? -0.769 -11.18 -10.375 1 94.19 200 PHE A CA 1
ATOM 1589 C C . PHE A 1 200 ? -1.425 -12.188 -11.312 1 94.19 200 PHE A C 1
ATOM 1591 O O . PHE A 1 200 ? -1.765 -11.859 -12.445 1 94.19 200 PHE A O 1
ATOM 1598 N N . LEU A 1 201 ? -1.614 -13.336 -10.773 1 94.12 201 LEU A N 1
ATOM 1599 C CA . LEU A 1 201 ? -2.225 -14.414 -11.547 1 94.12 201 LEU A CA 1
ATOM 1600 C C . LEU A 1 201 ? -3.74 -14.406 -11.375 1 94.12 201 LEU A C 1
ATOM 1602 O O . LEU A 1 201 ? -4.246 -14.188 -10.273 1 94.12 201 LEU A O 1
ATOM 1606 N N . ARG A 1 202 ? -4.434 -14.656 -12.414 1 89.69 202 ARG A N 1
ATOM 1607 C CA . ARG A 1 202 ? -5.887 -14.781 -12.352 1 89.69 202 ARG A CA 1
ATOM 1608 C C . ARG A 1 202 ? -6.309 -15.781 -11.281 1 89.69 202 ARG A C 1
ATOM 1610 O O . ARG A 1 202 ? -5.84 -16.922 -11.266 1 89.69 202 ARG A O 1
ATOM 1617 N N . PRO A 1 203 ? -7.246 -15.43 -10.453 1 86.12 203 PRO A N 1
ATOM 1618 C CA . PRO A 1 203 ? -7.504 -16.188 -9.234 1 86.12 203 PRO A CA 1
ATOM 1619 C C . PRO A 1 203 ? -8.141 -17.547 -9.508 1 86.12 203 PRO A C 1
ATOM 1621 O O . PRO A 1 203 ? -7.988 -18.484 -8.711 1 86.12 203 PRO A O 1
ATOM 1624 N N . THR A 1 204 ? -8.773 -17.75 -10.539 1 85.75 204 THR A N 1
ATOM 1625 C CA . THR A 1 204 ? -9.516 -18.984 -10.758 1 85.75 204 THR A CA 1
ATOM 1626 C C . THR A 1 204 ? -8.617 -20.047 -11.367 1 85.75 204 THR A C 1
ATOM 1628 O O . THR A 1 204 ? -8.953 -21.234 -11.352 1 85.75 204 THR A O 1
ATOM 1631 N N . LEU A 1 205 ? -7.484 -19.719 -11.836 1 89.38 205 LEU A N 1
ATOM 1632 C CA . LEU A 1 205 ? -6.648 -20.609 -12.633 1 89.38 205 LEU A CA 1
ATOM 1633 C C . LEU A 1 205 ? -6.137 -21.781 -11.781 1 89.38 205 LEU A C 1
ATOM 1635 O O . LEU A 1 205 ? -6.223 -22.938 -12.195 1 89.38 205 LEU A O 1
ATOM 1639 N N . PRO A 1 206 ? -5.629 -21.469 -10.594 1 90.5 206 PRO A N 1
ATOM 1640 C CA . PRO A 1 206 ? -5.145 -22.594 -9.781 1 90.5 206 PRO A CA 1
ATOM 1641 C C . PRO A 1 206 ? -6.238 -23.609 -9.469 1 90.5 206 PRO A C 1
ATOM 1643 O O . PRO A 1 206 ? -5.996 -24.812 -9.508 1 90.5 206 PRO A O 1
ATOM 1646 N N . TYR A 1 207 ? -7.391 -23.141 -9.258 1 87.12 207 TYR A N 1
ATOM 1647 C CA . TYR A 1 207 ? -8.5 -24.016 -8.906 1 87.12 207 TYR A CA 1
ATOM 1648 C C . TYR A 1 207 ? -8.914 -24.875 -10.102 1 87.12 207 TYR A C 1
ATOM 1650 O O . TYR A 1 207 ? -9.234 -26.047 -9.953 1 87.12 207 TYR A O 1
ATOM 1658 N N . ARG A 1 208 ? -8.977 -24.266 -11.211 1 86.69 208 ARG A N 1
ATOM 1659 C CA . ARG A 1 208 ? -9.359 -24.953 -12.438 1 86.69 208 ARG A CA 1
ATOM 1660 C C . ARG A 1 208 ? -8.305 -25.984 -12.836 1 86.69 208 ARG A C 1
ATOM 1662 O O . ARG A 1 208 ? -8.641 -27.094 -13.273 1 86.69 208 ARG A O 1
ATOM 1669 N N . LEU A 1 209 ? -7.121 -25.641 -12.711 1 88.69 209 LEU A N 1
ATOM 1670 C CA . LEU A 1 209 ? -6.02 -26.5 -13.133 1 88.69 209 LEU A CA 1
ATOM 1671 C C . LEU A 1 209 ? -5.891 -27.703 -12.211 1 88.69 209 LEU A C 1
ATOM 1673 O O . LEU A 1 209 ? -5.629 -28.812 -12.672 1 88.69 209 LEU A O 1
ATOM 1677 N N . HIS A 1 210 ? -6.105 -27.516 -10.898 1 88.06 210 HIS A N 1
ATOM 1678 C CA . HIS A 1 210 ? -5.844 -28.578 -9.938 1 88.06 210 HIS A CA 1
ATOM 1679 C C . HIS A 1 210 ? -7.145 -29.172 -9.414 1 88.06 210 HIS A C 1
ATOM 1681 O O . HIS A 1 210 ? -7.125 -30.078 -8.57 1 88.06 210 HIS A O 1
ATOM 1687 N N . GLY A 1 211 ? -8.227 -28.688 -9.961 1 80.38 211 GLY A N 1
ATOM 1688 C CA . GLY A 1 211 ? -9.516 -29.297 -9.695 1 80.38 211 GLY A CA 1
ATOM 1689 C C . GLY A 1 211 ? -10.008 -29.062 -8.281 1 80.38 211 GLY A C 1
ATOM 1690 O O . GLY A 1 211 ? -10.57 -29.969 -7.656 1 80.38 211 GLY A O 1
ATOM 1691 N N . THR A 1 212 ? -9.727 -27.953 -7.727 1 77.38 212 THR A N 1
ATOM 1692 C CA . THR A 1 212 ? -10.172 -27.672 -6.367 1 77.38 212 THR A CA 1
ATOM 1693 C C . THR A 1 212 ? -11.414 -26.781 -6.387 1 77.38 212 THR A C 1
ATOM 1695 O O . THR A 1 212 ? -11.695 -26.078 -5.414 1 77.38 212 THR A O 1
ATOM 1698 N N . LEU A 1 213 ? -12.016 -26.75 -7.457 1 71.44 213 LEU A N 1
ATOM 1699 C CA . LEU A 1 213 ? -13.305 -26.078 -7.562 1 71.44 213 LEU A CA 1
ATOM 1700 C C . LEU A 1 213 ? -14.438 -27.094 -7.633 1 71.44 213 LEU A C 1
ATOM 1702 O O . LEU A 1 213 ? -14.375 -28.047 -8.422 1 71.44 213 LEU A O 1
ATOM 1706 N N . VAL A 1 214 ? -15.32 -27.078 -6.652 1 60.72 214 VAL A N 1
ATOM 1707 C CA . VAL A 1 214 ? -16.547 -27.859 -6.754 1 60.72 214 VAL A CA 1
ATOM 1708 C C . VAL A 1 214 ? -17.75 -26.922 -6.934 1 60.72 214 VAL A C 1
ATOM 1710 O O . VAL A 1 214 ? -18.125 -26.203 -6.004 1 60.72 214 VAL A O 1
ATOM 1713 N N . GLY A 1 215 ? -18.219 -26.984 -8.117 1 56.97 215 GLY A N 1
ATOM 1714 C CA . GLY A 1 215 ? -19.172 -25.922 -8.414 1 56.97 215 GLY A CA 1
ATOM 1715 C C . GLY A 1 215 ? -18.547 -24.531 -8.367 1 56.97 215 GLY A C 1
ATOM 1716 O O . GLY A 1 215 ? -17.578 -24.25 -9.07 1 56.97 215 GLY A O 1
ATOM 1717 N N . ASN A 1 216 ? -19.141 -23.719 -7.539 1 62.81 216 ASN A N 1
ATOM 1718 C CA . ASN A 1 216 ? -18.641 -22.359 -7.363 1 62.81 216 ASN A CA 1
ATOM 1719 C C . ASN A 1 216 ? -17.922 -22.188 -6.027 1 62.81 216 ASN A C 1
ATOM 1721 O O . ASN A 1 216 ? -17.594 -21.062 -5.633 1 62.81 216 ASN A O 1
ATOM 1725 N N . GLU A 1 217 ? -17.719 -23.531 -5.477 1 66 217 GLU A N 1
ATOM 1726 C CA . GLU A 1 217 ? -17.156 -23.438 -4.137 1 66 217 GLU A CA 1
ATOM 1727 C C . GLU A 1 217 ? -15.719 -23.984 -4.117 1 66 217 GLU A C 1
ATOM 1729 O O . GLU A 1 217 ? -15.422 -25 -4.746 1 66 217 GLU A O 1
ATOM 1734 N N . ARG A 1 218 ? -14.953 -23.328 -3.516 1 70 218 ARG A N 1
ATOM 1735 C CA . ARG A 1 218 ? -13.578 -23.766 -3.297 1 70 218 ARG A CA 1
ATOM 1736 C C . ARG A 1 218 ? -13.5 -24.797 -2.178 1 70 218 ARG A C 1
ATOM 1738 O O . ARG A 1 218 ? -14.141 -24.641 -1.138 1 70 218 ARG A O 1
ATOM 1745 N N . VAL A 1 219 ? -12.805 -25.969 -2.549 1 76.75 219 VAL A N 1
ATOM 1746 C CA . VAL A 1 219 ? -12.648 -27.016 -1.561 1 76.75 219 VAL A CA 1
ATOM 1747 C C . VAL A 1 219 ? -11.234 -26.984 -0.978 1 76.75 219 VAL A C 1
ATOM 1749 O O . VAL A 1 219 ? -10.367 -26.266 -1.489 1 76.75 219 VAL A O 1
ATOM 1752 N N . SER A 1 220 ? -11.031 -27.75 0.063 1 84.25 220 SER A N 1
ATOM 1753 C CA . SER A 1 220 ? -9.727 -27.844 0.708 1 84.25 220 SER A CA 1
ATOM 1754 C C . SER A 1 220 ? -8.672 -28.375 -0.261 1 84.25 220 SER A C 1
ATOM 1756 O O . SER A 1 220 ? -8.977 -29.172 -1.149 1 84.25 220 SER A O 1
ATOM 1758 N N . THR A 1 221 ? -7.488 -27.938 -0.106 1 89.31 221 THR A N 1
ATOM 1759 C CA . THR A 1 221 ? -6.402 -28.297 -1.006 1 89.31 221 THR A CA 1
ATOM 1760 C C . THR A 1 221 ? -5.652 -29.516 -0.476 1 89.31 221 THR A C 1
ATOM 1762 O O . THR A 1 221 ? -4.789 -30.078 -1.161 1 89.31 221 THR A O 1
ATOM 1765 N N . ASP A 1 222 ? -6.027 -29.984 0.621 1 87.38 222 ASP A N 1
ATOM 1766 C CA . ASP A 1 222 ? -5.227 -30.953 1.354 1 87.38 222 ASP A CA 1
ATOM 1767 C C . ASP A 1 222 ? -5.004 -32.219 0.52 1 87.38 222 ASP A C 1
ATOM 1769 O O . ASP A 1 222 ? -3.863 -32.656 0.333 1 87.38 222 ASP A O 1
ATOM 1773 N N . GLN A 1 223 ? -6.023 -32.812 0.054 1 86.69 223 GLN A N 1
ATOM 1774 C CA . GLN A 1 223 ? -5.918 -34.031 -0.698 1 86.69 223 GLN A CA 1
ATOM 1775 C C . GLN A 1 223 ? -5.141 -33.844 -1.994 1 86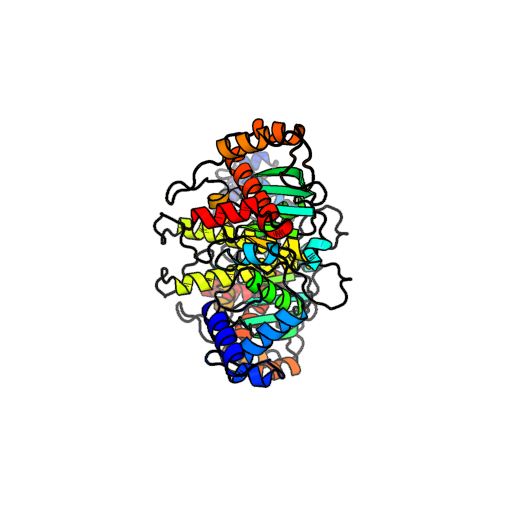.69 223 GLN A C 1
ATOM 1777 O O . GLN A 1 223 ? -4.281 -34.656 -2.344 1 86.69 223 GLN A O 1
ATOM 1782 N N . THR A 1 224 ? -5.434 -32.781 -2.639 1 91.5 224 THR A N 1
ATOM 1783 C CA . THR A 1 224 ? -4.781 -32.469 -3.902 1 91.5 224 THR A CA 1
ATOM 1784 C C . THR A 1 224 ? -3.279 -32.281 -3.703 1 91.5 224 THR A C 1
ATOM 1786 O O . THR A 1 224 ? -2.475 -32.812 -4.477 1 91.5 224 THR A O 1
ATOM 1789 N N . VAL A 1 225 ? -2.914 -31.641 -2.68 1 94.94 225 VAL A N 1
ATOM 1790 C CA . VAL A 1 225 ? -1.51 -31.359 -2.406 1 94.94 225 VAL A CA 1
ATOM 1791 C C . VAL A 1 225 ? -0.783 -32.656 -2.021 1 94.94 225 VAL A C 1
ATOM 1793 O O . VAL A 1 225 ? 0.337 -32.875 -2.477 1 94.94 225 VAL A O 1
ATOM 1796 N N . GLU A 1 226 ? -1.436 -33.406 -1.203 1 92.31 226 GLU A N 1
ATOM 1797 C CA . GLU A 1 226 ? -0.816 -34.656 -0.796 1 92.31 226 GLU A CA 1
ATOM 1798 C C . GLU A 1 226 ? -0.543 -35.562 -2 1 92.31 226 GLU A C 1
ATOM 1800 O O . GLU A 1 226 ? 0.507 -36.188 -2.08 1 92.31 226 GLU A O 1
ATOM 1805 N N . MET A 1 227 ? -1.441 -35.656 -2.902 1 90.56 227 MET A N 1
ATOM 1806 C CA . MET A 1 227 ? -1.252 -36.438 -4.121 1 90.56 227 MET A CA 1
ATOM 1807 C C . MET A 1 227 ? -0.083 -35.906 -4.938 1 90.56 227 MET A C 1
ATOM 1809 O O . MET A 1 227 ? 0.725 -36.656 -5.457 1 90.56 227 MET A O 1
ATOM 1813 N N . LEU A 1 228 ? -0.041 -34.625 -5.012 1 91.12 228 LEU A N 1
ATOM 1814 C CA . LEU A 1 228 ? 1.038 -33.969 -5.738 1 91.12 228 LEU A CA 1
ATOM 1815 C C . LEU A 1 228 ? 2.389 -34.281 -5.098 1 91.12 228 LEU A C 1
ATOM 1817 O O . LEU A 1 228 ? 3.367 -34.531 -5.801 1 91.12 228 LEU A O 1
ATOM 1821 N N . LEU A 1 229 ? 2.438 -34.281 -3.797 1 92.75 229 LEU A N 1
ATOM 1822 C CA . LEU A 1 229 ? 3.682 -34.5 -3.074 1 92.75 229 LEU A CA 1
ATOM 1823 C C . LEU A 1 229 ? 4.141 -35.969 -3.24 1 92.75 229 LEU A C 1
ATOM 1825 O O . LEU A 1 229 ? 5.344 -36.219 -3.242 1 92.75 229 LEU A O 1
ATOM 1829 N N . GLN A 1 230 ? 3.221 -36.812 -3.412 1 88.38 230 GLN A N 1
ATOM 1830 C CA . GLN A 1 230 ? 3.547 -38.219 -3.6 1 88.38 230 GLN A CA 1
ATOM 1831 C C . GLN A 1 230 ? 4.129 -38.469 -4.988 1 88.38 230 GLN A C 1
ATOM 1833 O O . GLN A 1 230 ? 5.008 -39.312 -5.152 1 88.38 230 GLN A O 1
ATOM 1838 N N . GLU A 1 231 ? 3.625 -37.688 -5.887 1 81.69 231 GLU A N 1
ATOM 1839 C CA . GLU A 1 231 ? 4.074 -37.844 -7.266 1 81.69 231 GLU A CA 1
ATOM 1840 C C . GLU A 1 231 ? 5.414 -37.156 -7.492 1 81.69 231 GLU A C 1
ATOM 1842 O O . GLU A 1 231 ? 6.109 -37.438 -8.469 1 81.69 231 GLU A O 1
ATOM 1847 N N . SER A 1 232 ? 5.809 -36.344 -6.609 1 78.06 232 SER A N 1
ATOM 1848 C CA . SER A 1 232 ? 6.973 -35.5 -6.785 1 78.06 232 SER A CA 1
ATOM 1849 C C . SER A 1 232 ? 8.219 -36.125 -6.164 1 78.06 232 SER A C 1
ATOM 1851 O O . SER A 1 232 ? 9.023 -35.406 -5.543 1 78.06 232 SER A O 1
ATOM 1853 N N . SER A 1 233 ? 8.297 -37.469 -6.34 1 73.81 233 SER A N 1
ATOM 1854 C CA . SER A 1 233 ? 9.406 -38.188 -5.746 1 73.81 233 SER A CA 1
ATOM 1855 C C . SER A 1 233 ? 10.656 -38.094 -6.605 1 73.81 233 SER A C 1
ATOM 1857 O O . SER A 1 233 ? 11.695 -38.688 -6.27 1 73.81 233 SER A O 1
ATOM 1859 N N . GLY A 1 234 ? 11.164 -37.031 -7.043 1 76.44 234 GLY A N 1
ATOM 1860 C CA . GLY A 1 234 ? 12.43 -36.844 -7.746 1 76.44 234 GLY A CA 1
ATOM 1861 C C . GLY A 1 234 ? 12.43 -35.625 -8.664 1 76.44 234 GLY A C 1
ATOM 1862 O O . GLY A 1 234 ? 11.375 -35.062 -8.945 1 76.44 234 GLY A O 1
ATOM 1863 N N . LYS A 1 235 ? 13.664 -35.219 -8.891 1 80.62 235 LYS A N 1
ATOM 1864 C CA . LYS A 1 235 ? 13.805 -34.094 -9.805 1 80.62 235 LYS A CA 1
ATOM 1865 C C . LYS A 1 235 ? 13.43 -34.5 -11.227 1 80.62 235 LYS A C 1
ATOM 1867 O O . LYS A 1 235 ? 13.742 -35.594 -11.68 1 80.62 235 LYS A O 1
ATOM 1872 N N . SER A 1 236 ? 12.562 -33.75 -11.781 1 76.75 236 SER A N 1
ATOM 1873 C CA . SER A 1 236 ? 12.047 -34.062 -13.109 1 76.75 236 SER A CA 1
ATOM 1874 C C . SER A 1 236 ? 13.008 -33.594 -14.195 1 76.75 236 SER A C 1
ATOM 1876 O O . SER A 1 236 ? 13.641 -32.531 -14.062 1 76.75 236 SER A O 1
ATOM 1878 N N . THR A 1 237 ? 13.094 -34.5 -15.164 1 77.81 237 THR A N 1
ATOM 1879 C CA . THR A 1 237 ? 13.812 -34.062 -16.375 1 77.81 237 THR A CA 1
ATOM 1880 C C . THR A 1 237 ? 12.961 -33.125 -17.203 1 77.81 237 THR A C 1
ATOM 1882 O O . THR A 1 237 ? 11.781 -33.406 -17.453 1 77.81 237 THR A O 1
ATOM 1885 N N . GLY A 1 238 ? 13.469 -31.906 -17.5 1 78.75 238 GLY A N 1
ATOM 1886 C CA . GLY A 1 238 ? 12.773 -30.969 -18.375 1 78.75 238 GLY A CA 1
ATOM 1887 C C . GLY A 1 238 ? 11.75 -30.109 -17.641 1 78.75 238 GLY A C 1
ATOM 1888 O O . GLY A 1 238 ? 10.828 -29.578 -18.25 1 78.75 238 GLY A O 1
ATOM 1889 N N . ASN A 1 239 ? 11.695 -30.203 -16.406 1 81 239 ASN A N 1
ATOM 1890 C CA . ASN A 1 239 ? 10.836 -29.359 -15.586 1 81 239 ASN A CA 1
ATOM 1891 C C . ASN A 1 239 ? 9.359 -29.656 -15.836 1 81 239 ASN A C 1
ATOM 1893 O O . ASN A 1 239 ? 8.547 -28.734 -15.93 1 81 239 ASN A O 1
ATOM 1897 N N . LYS A 1 240 ? 9.023 -30.969 -15.953 1 82.25 240 LYS A N 1
ATOM 1898 C CA . LYS A 1 240 ? 7.652 -31.391 -16.219 1 82.25 240 LYS A CA 1
ATOM 1899 C C . LYS A 1 240 ? 6.816 -31.344 -14.938 1 82.25 240 LYS A C 1
ATOM 1901 O O . LYS A 1 240 ? 5.598 -31.172 -14.992 1 82.25 240 LYS A O 1
ATOM 1906 N N . HIS A 1 241 ? 7.52 -31.625 -13.891 1 87.5 241 HIS A N 1
ATOM 1907 C CA . HIS A 1 241 ? 6.84 -31.562 -12.602 1 87.5 241 HIS A CA 1
ATOM 1908 C C . HIS A 1 241 ? 7.758 -30.984 -11.523 1 87.5 241 HIS A C 1
ATOM 1910 O O . HIS A 1 241 ? 8.984 -31 -11.672 1 87.5 241 HIS A O 1
ATOM 1916 N N . VAL A 1 242 ? 7.129 -30.594 -10.469 1 93.31 242 VAL A N 1
ATOM 1917 C CA . VAL A 1 242 ? 7.883 -29.938 -9.398 1 93.31 242 VAL A CA 1
ATOM 1918 C C . VAL A 1 242 ? 8.531 -30.984 -8.508 1 93.31 242 VAL A C 1
ATOM 1920 O O . VAL A 1 242 ? 7.98 -32.062 -8.32 1 93.31 242 VAL A O 1
ATOM 1923 N N . TYR A 1 243 ? 9.695 -30.672 -8.086 1 95.38 243 TYR A N 1
ATOM 1924 C CA . TYR A 1 243 ? 10.352 -31.453 -7.051 1 95.38 243 TYR A CA 1
ATOM 1925 C C . TYR A 1 243 ? 10.219 -30.781 -5.688 1 95.38 243 TYR A C 1
ATOM 1927 O O . TYR A 1 243 ? 10.531 -29.609 -5.543 1 95.38 243 TYR A O 1
ATOM 1935 N N . VAL A 1 244 ? 9.773 -31.609 -4.664 1 95.88 244 VAL A N 1
ATOM 1936 C CA . VAL A 1 244 ? 9.672 -31.125 -3.297 1 95.88 244 VAL A CA 1
ATOM 1937 C C . VAL A 1 244 ? 10.539 -31.969 -2.371 1 95.88 244 VAL A C 1
ATOM 1939 O O . VAL A 1 244 ? 10.297 -33.156 -2.203 1 95.88 244 VAL A O 1
ATOM 1942 N N . PRO A 1 245 ? 11.523 -31.344 -1.803 1 95.25 245 PRO A N 1
ATOM 1943 C CA . PRO A 1 245 ? 12.391 -32.094 -0.889 1 95.25 245 PRO A CA 1
ATOM 1944 C C . PRO A 1 245 ? 11.633 -32.688 0.299 1 95.25 245 PRO A C 1
ATOM 1946 O O . PRO A 1 245 ? 10.633 -32.094 0.742 1 95.25 245 PRO A O 1
ATOM 1949 N N . GLU A 1 246 ? 12.172 -33.719 0.842 1 94.69 246 GLU A N 1
ATOM 1950 C CA . GLU A 1 246 ? 11.516 -34.469 1.919 1 94.69 246 GLU A CA 1
ATOM 1951 C C . GLU A 1 246 ? 11.352 -33.594 3.16 1 94.69 246 GLU A C 1
ATOM 1953 O O . GLU A 1 246 ? 10.344 -33.656 3.861 1 94.69 246 GLU A O 1
ATOM 1958 N N . GLU A 1 247 ? 12.25 -32.781 3.404 1 95.12 247 GLU A N 1
ATOM 1959 C CA . GLU A 1 247 ? 12.18 -31.891 4.562 1 95.12 247 GLU A CA 1
ATOM 1960 C C . GLU A 1 247 ? 10.992 -30.922 4.457 1 95.12 247 GLU A C 1
ATOM 1962 O O . GLU A 1 247 ? 10.328 -30.641 5.453 1 95.12 247 GLU A O 1
ATOM 1967 N N . VAL A 1 248 ? 10.797 -30.469 3.248 1 96.38 248 VAL A N 1
ATOM 1968 C CA . VAL A 1 248 ? 9.695 -29.547 2.998 1 96.38 248 VAL A CA 1
ATOM 1969 C C . VAL A 1 248 ? 8.367 -30.297 3.105 1 96.38 248 VAL A C 1
ATOM 1971 O O . VAL A 1 248 ? 7.402 -29.781 3.684 1 96.38 248 VAL A O 1
ATOM 1974 N N . LYS A 1 249 ? 8.32 -31.531 2.604 1 95.56 249 LYS A N 1
ATOM 1975 C CA . LYS A 1 249 ? 7.125 -32.375 2.725 1 95.56 249 LYS A CA 1
ATOM 1976 C C . LYS A 1 249 ? 6.77 -32.594 4.188 1 95.56 249 LYS A C 1
ATOM 1978 O O . LYS A 1 249 ? 5.605 -32.5 4.578 1 95.56 249 LYS A O 1
ATOM 1983 N N . ASN A 1 250 ? 7.797 -32.906 4.902 1 95.19 250 ASN A N 1
ATOM 1984 C CA . ASN A 1 250 ? 7.598 -33.188 6.32 1 95.19 250 ASN A CA 1
ATOM 1985 C C . ASN A 1 250 ? 7.082 -31.969 7.07 1 95.19 250 ASN A C 1
ATOM 1987 O O . ASN A 1 250 ? 6.207 -32.094 7.93 1 95.19 250 ASN A O 1
ATOM 1991 N N . MET A 1 251 ? 7.617 -30.875 6.715 1 95.81 251 MET A N 1
ATOM 1992 C CA . MET A 1 251 ? 7.152 -29.641 7.328 1 95.81 251 MET A CA 1
ATOM 1993 C C . MET A 1 251 ? 5.664 -29.422 7.07 1 95.81 251 MET A C 1
ATOM 1995 O O . MET A 1 251 ? 4.91 -29.109 7.988 1 95.81 251 MET A O 1
ATOM 1999 N N . PHE A 1 252 ? 5.27 -29.656 5.906 1 96.06 252 PHE A N 1
ATOM 2000 C CA . PHE A 1 252 ? 3.869 -29.5 5.531 1 96.06 252 PHE A CA 1
ATOM 2001 C C . PHE A 1 252 ? 2.99 -30.469 6.316 1 96.06 252 PHE A C 1
ATOM 2003 O O . PHE A 1 252 ? 1.962 -30.062 6.867 1 96.06 252 PHE A O 1
ATOM 2010 N N . ARG A 1 253 ? 3.455 -31.656 6.402 1 95.06 253 ARG A N 1
ATOM 2011 C CA . ARG A 1 253 ? 2.648 -32.719 6.996 1 95.06 253 ARG A CA 1
ATOM 2012 C C . ARG A 1 253 ? 2.496 -32.5 8.5 1 95.06 253 ARG A C 1
ATOM 2014 O O . ARG A 1 253 ? 1.565 -33.031 9.109 1 95.06 253 ARG A O 1
ATOM 2021 N N . THR A 1 254 ? 3.342 -31.734 9.109 1 95.5 254 THR A N 1
ATOM 2022 C CA . THR A 1 254 ? 3.301 -31.516 10.555 1 95.5 254 THR A CA 1
ATOM 2023 C C . THR A 1 254 ? 2.422 -30.312 10.891 1 95.5 254 THR A C 1
ATOM 2025 O O . THR A 1 254 ? 2.152 -30.047 12.062 1 95.5 254 THR A O 1
ATOM 2028 N N . GLN A 1 255 ? 1.962 -29.625 9.898 1 95.56 255 GLN A N 1
ATOM 2029 C CA . GLN A 1 255 ? 1.146 -28.438 10.133 1 95.56 255 GLN A CA 1
ATOM 2030 C C . GLN A 1 255 ? -0.28 -28.828 10.523 1 95.56 255 GLN A C 1
ATOM 2032 O O . GLN A 1 255 ? -0.723 -29.938 10.258 1 95.56 255 GLN A O 1
ATOM 2037 N N . ASN A 1 256 ? -1.013 -27.891 11.18 1 95 256 ASN A N 1
ATOM 2038 C CA . ASN A 1 256 ? -2.426 -28.125 11.453 1 95 256 ASN A CA 1
ATOM 2039 C C . ASN A 1 256 ? -3.279 -27.938 10.203 1 95 256 ASN A C 1
ATOM 2041 O O . ASN A 1 256 ? -2.775 -27.516 9.164 1 95 256 ASN A O 1
ATOM 2045 N N . GLU A 1 257 ? -4.535 -28.234 10.297 1 94.12 257 GLU A N 1
ATOM 2046 C CA . GLU A 1 257 ? -5.418 -28.297 9.133 1 94.12 257 GLU A CA 1
ATOM 2047 C C . GLU A 1 257 ? -5.527 -26.938 8.453 1 94.12 257 GLU A C 1
ATOM 2049 O O . GLU A 1 257 ? -5.473 -26.844 7.223 1 94.12 257 GLU A O 1
ATOM 2054 N N . LEU A 1 258 ? -5.68 -25.938 9.172 1 93.88 258 LEU A N 1
ATOM 2055 C CA . LEU A 1 258 ? -5.812 -24.594 8.617 1 93.88 258 LEU A CA 1
ATOM 2056 C C . LEU A 1 258 ? -4.539 -24.172 7.891 1 93.88 258 LEU A C 1
ATOM 2058 O O . LEU A 1 258 ? -4.598 -23.656 6.77 1 93.88 258 LEU A O 1
ATOM 2062 N N . GLN A 1 259 ? -3.459 -24.422 8.531 1 95.88 259 GLN A N 1
ATOM 2063 C CA . GLN A 1 259 ? -2.17 -24.078 7.945 1 95.88 259 GLN A CA 1
ATOM 2064 C C . GLN A 1 259 ? -1.924 -24.859 6.66 1 95.88 259 GLN A C 1
ATOM 2066 O O . GLN A 1 259 ? -1.439 -24.312 5.672 1 95.88 259 GLN A O 1
ATOM 2071 N N . LYS A 1 260 ? -2.307 -26.078 6.688 1 95.5 260 LYS A N 1
ATOM 2072 C CA . LYS A 1 260 ? -2.15 -26.938 5.512 1 95.5 260 LYS A CA 1
ATOM 2073 C C . LYS A 1 260 ? -2.955 -26.391 4.332 1 95.5 260 LYS A C 1
ATOM 2075 O O . LYS A 1 260 ? -2.475 -26.375 3.199 1 95.5 260 LYS A O 1
ATOM 2080 N N . ASP A 1 261 ? -4.082 -26 4.672 1 95 261 ASP A N 1
ATOM 2081 C CA . ASP A 1 261 ? -4.949 -25.484 3.617 1 95 261 ASP A CA 1
ATOM 2082 C C . ASP A 1 261 ? -4.352 -24.234 2.986 1 95 261 ASP A C 1
ATOM 2084 O O . ASP A 1 261 ? -4.316 -24.094 1.761 1 95 261 ASP A O 1
ATOM 2088 N N . MET A 1 262 ? -3.83 -23.344 3.773 1 95.25 262 MET A N 1
ATOM 2089 C CA . MET A 1 262 ? -3.24 -22.109 3.279 1 95.25 262 MET A CA 1
ATOM 2090 C C . MET A 1 262 ? -1.958 -22.391 2.504 1 95.25 262 MET A C 1
ATOM 2092 O O . MET A 1 262 ? -1.733 -21.812 1.439 1 95.25 262 MET A O 1
ATOM 2096 N N . LEU A 1 263 ? -1.213 -23.25 3.045 1 97.31 263 LEU A N 1
ATOM 2097 C CA . LEU A 1 263 ? 0.013 -23.656 2.363 1 97.31 263 LEU A CA 1
ATOM 2098 C C . LEU A 1 263 ? -0.3 -24.297 1.014 1 97.31 263 LEU A C 1
ATOM 2100 O O . LEU A 1 263 ? 0.393 -24.031 0.026 1 97.31 263 LEU A O 1
ATOM 2104 N N . GLY A 1 264 ? -1.306 -25.078 1.063 1 96.81 264 GLY A N 1
ATOM 2105 C CA . GLY A 1 264 ? -1.72 -25.734 -0.172 1 96.81 264 GLY A CA 1
ATOM 2106 C C . GLY A 1 264 ? -2.123 -24.75 -1.253 1 96.81 264 GLY A C 1
ATOM 2107 O O . GLY A 1 264 ? -1.694 -24.859 -2.402 1 96.81 264 GLY A O 1
ATOM 2108 N N . HIS A 1 265 ? -2.898 -23.766 -0.854 1 95.12 265 HIS A N 1
ATOM 2109 C CA . HIS A 1 265 ? -3.295 -22.734 -1.799 1 95.12 265 HIS A CA 1
ATOM 2110 C C . HIS A 1 265 ? -2.078 -22.016 -2.373 1 95.12 265 HIS A C 1
ATOM 2112 O O . HIS A 1 265 ? -2.014 -21.766 -3.576 1 95.12 265 HIS A O 1
ATOM 2118 N N . CYS A 1 266 ? -1.173 -21.75 -1.587 1 97.31 266 CYS A N 1
ATOM 2119 C CA . CYS A 1 266 ? 0.032 -21.047 -2.008 1 97.31 266 CYS A CA 1
ATOM 2120 C C . CYS A 1 266 ? 0.836 -21.891 -2.996 1 97.31 266 CYS A C 1
ATOM 2122 O O . CYS A 1 266 ? 1.286 -21.375 -4.023 1 97.31 266 CYS A O 1
ATOM 2124 N N . LEU A 1 267 ? 0.983 -23.094 -2.664 1 97.75 267 LEU A N 1
ATOM 2125 C CA . LEU A 1 267 ? 1.742 -23.984 -3.539 1 97.75 267 LEU A CA 1
ATOM 2126 C C . LEU A 1 267 ? 1.058 -24.125 -4.895 1 97.75 267 LEU A C 1
ATOM 2128 O O . LEU A 1 267 ? 1.709 -24.031 -5.938 1 97.75 267 LEU A O 1
ATOM 2132 N N . LEU A 1 268 ? -0.231 -24.344 -4.848 1 96.25 268 LEU A N 1
ATOM 2133 C CA . LEU A 1 268 ? -0.969 -24.531 -6.094 1 96.25 268 LEU A CA 1
ATOM 2134 C C . LEU A 1 268 ? -0.911 -23.266 -6.953 1 96.25 268 LEU A C 1
ATOM 2136 O O . LEU A 1 268 ? -0.82 -23.359 -8.18 1 96.25 268 LEU A O 1
ATOM 2140 N N . LEU A 1 269 ? -0.97 -22.156 -6.309 1 96.44 269 LEU A N 1
ATOM 2141 C CA . LEU A 1 269 ? -0.795 -20.906 -7.02 1 96.44 269 LEU A CA 1
ATOM 2142 C C . LEU A 1 269 ? 0.579 -20.828 -7.68 1 96.44 269 LEU A C 1
ATOM 2144 O O . LEU A 1 269 ? 0.694 -20.453 -8.852 1 96.44 269 LEU A O 1
ATOM 2148 N N . SER A 1 270 ? 1.552 -21.203 -7.008 1 98 270 SER A N 1
ATOM 2149 C CA . SER A 1 270 ? 2.93 -21.188 -7.488 1 98 270 SER A CA 1
ATOM 2150 C C . SER A 1 270 ? 3.113 -22.109 -8.68 1 98 270 SER A C 1
ATOM 2152 O O . SER A 1 270 ? 3.686 -21.719 -9.703 1 98 270 SER A O 1
ATOM 2154 N N . LEU A 1 271 ? 2.613 -23.266 -8.523 1 96.62 271 LEU A N 1
ATOM 2155 C CA . LEU A 1 271 ? 2.768 -24.266 -9.578 1 96.62 271 LEU A CA 1
ATOM 2156 C C . LEU A 1 271 ? 2.01 -23.844 -10.836 1 96.62 271 LEU A C 1
ATOM 2158 O O . LEU A 1 271 ? 2.484 -24.062 -11.953 1 96.62 271 LEU A O 1
ATOM 2162 N N . THR A 1 272 ? 0.858 -23.281 -10.609 1 95.94 272 THR A N 1
ATOM 2163 C CA . THR A 1 272 ? 0.081 -22.797 -11.75 1 95.94 272 THR A CA 1
ATOM 2164 C C . THR A 1 272 ? 0.859 -21.75 -12.523 1 95.94 272 THR A C 1
ATOM 2166 O O . THR A 1 272 ? 0.921 -21.797 -13.758 1 95.94 272 THR A O 1
ATOM 2169 N N . PHE A 1 273 ? 1.426 -20.875 -11.844 1 97 273 PHE A N 1
ATOM 2170 C CA . PHE A 1 273 ? 2.232 -19.844 -12.484 1 97 273 PHE A CA 1
ATOM 2171 C C . PHE A 1 273 ? 3.416 -20.469 -13.219 1 97 273 PHE A C 1
ATOM 2173 O O . PHE A 1 273 ? 3.684 -20.125 -14.375 1 97 273 PHE A O 1
ATOM 2180 N N . MET A 1 274 ? 4.148 -21.328 -12.594 1 96.94 274 MET A N 1
ATOM 2181 C CA . MET A 1 274 ? 5.332 -21.938 -13.188 1 96.94 274 MET A CA 1
ATOM 2182 C C . MET A 1 274 ? 4.965 -22.719 -14.453 1 96.94 274 MET A C 1
ATOM 2184 O O . MET A 1 274 ? 5.621 -22.578 -15.484 1 96.94 274 MET A O 1
ATOM 2188 N N . ASP A 1 275 ? 3.916 -23.422 -14.359 1 94.56 275 ASP A N 1
ATOM 2189 C CA . ASP A 1 275 ? 3.523 -24.297 -15.453 1 94.56 275 ASP A CA 1
ATOM 2190 C C . ASP A 1 275 ? 2.969 -23.5 -16.625 1 94.56 275 ASP A C 1
ATOM 2192 O O . ASP A 1 275 ? 3.256 -23.812 -17.781 1 94.56 275 ASP A O 1
ATOM 2196 N N . LEU A 1 276 ? 2.236 -22.469 -16.328 1 93.31 276 LEU A N 1
ATOM 2197 C CA . LEU A 1 276 ? 1.518 -21.766 -17.391 1 93.31 276 LEU A CA 1
ATOM 2198 C C . LEU A 1 276 ? 2.348 -20.625 -17.953 1 93.31 276 LEU A C 1
ATOM 2200 O O . LEU A 1 276 ? 2.297 -20.328 -19.141 1 93.31 276 LEU A O 1
ATOM 2204 N N . CYS A 1 277 ? 3.074 -19.969 -17.078 1 94.38 277 CYS A N 1
ATOM 2205 C CA . CYS A 1 277 ? 3.68 -18.703 -17.484 1 94.38 277 CYS A CA 1
ATOM 2206 C C . CYS A 1 277 ? 5.18 -18.859 -17.703 1 94.38 277 CYS A C 1
ATOM 2208 O O . CYS A 1 277 ? 5.77 -18.156 -18.531 1 94.38 277 CYS A O 1
ATOM 2210 N N . VAL A 1 278 ? 5.777 -19.719 -17.016 1 95.12 278 VAL A N 1
ATOM 2211 C CA . VAL A 1 278 ? 7.23 -19.844 -17.078 1 95.12 278 VAL A CA 1
ATOM 2212 C C . VAL A 1 278 ? 7.613 -20.953 -18.047 1 95.12 278 VAL A C 1
ATOM 2214 O O . VAL A 1 278 ? 8.258 -20.703 -19.062 1 95.12 278 VAL A O 1
ATOM 2217 N N . TYR A 1 279 ? 7.102 -22.141 -17.781 1 93.56 279 TYR A N 1
ATOM 2218 C CA . TYR A 1 279 ? 7.5 -23.297 -18.578 1 93.56 279 TYR A CA 1
ATOM 2219 C C . TYR A 1 279 ? 6.547 -23.516 -19.75 1 93.56 279 TYR A C 1
ATOM 2221 O O . TYR A 1 279 ? 6.863 -24.25 -20.688 1 93.56 279 TYR A O 1
ATOM 2229 N N . LYS A 1 280 ? 5.402 -22.938 -19.656 1 89.56 280 LYS A N 1
ATOM 2230 C CA . LYS A 1 280 ? 4.387 -23.094 -20.703 1 89.56 280 LYS A CA 1
ATOM 2231 C C . LYS A 1 280 ? 4.145 -24.578 -21.016 1 89.56 280 LYS A C 1
ATOM 2233 O O . LYS A 1 280 ? 4.203 -24.984 -22.188 1 89.56 280 LYS A O 1
ATOM 2238 N N . ASN A 1 281 ? 3.865 -25.281 -19.984 1 89.31 281 ASN A N 1
ATOM 2239 C CA . ASN A 1 281 ? 3.631 -26.719 -20.078 1 89.31 281 ASN A CA 1
ATOM 2240 C C . ASN A 1 281 ? 2.402 -27.031 -20.922 1 89.31 281 ASN A C 1
ATOM 2242 O O . ASN A 1 281 ? 1.274 -26.734 -20.531 1 89.31 281 ASN A O 1
ATOM 2246 N N . LYS A 1 282 ? 2.607 -27.719 -22 1 85.81 282 LYS A N 1
ATOM 2247 C CA . LYS A 1 282 ? 1.555 -27.969 -22.969 1 85.81 282 LYS A CA 1
ATOM 2248 C C . LYS A 1 282 ? 0.454 -28.844 -22.391 1 85.81 282 LYS A C 1
ATOM 2250 O O . LYS A 1 282 ? -0.729 -28.641 -22.656 1 85.81 282 LYS A O 1
ATOM 2255 N N . GLU A 1 283 ? 0.823 -29.797 -21.641 1 86.31 283 GLU A N 1
ATOM 2256 C CA . GLU A 1 283 ? -0.153 -30.703 -21.047 1 86.31 283 GLU A CA 1
ATOM 2257 C C . GLU A 1 283 ? -1.056 -29.969 -20.062 1 86.31 283 GLU A C 1
ATOM 2259 O O . GLU A 1 283 ? -2.27 -30.188 -20.047 1 86.31 283 GLU A O 1
ATOM 2264 N N . ARG A 1 284 ? -0.469 -29.156 -19.266 1 87.94 284 ARG A N 1
ATOM 2265 C CA . ARG A 1 284 ? -1.215 -28.391 -18.281 1 87.94 284 ARG A CA 1
ATOM 2266 C C . ARG A 1 284 ? -2.121 -27.359 -18.938 1 87.94 284 ARG A C 1
ATOM 2268 O O . ARG A 1 284 ? -3.258 -27.156 -18.516 1 87.94 284 ARG A O 1
ATOM 2275 N N . ILE A 1 285 ? -1.661 -26.75 -19.953 1 86.88 285 ILE A N 1
ATOM 2276 C CA . ILE A 1 285 ? -2.441 -25.766 -20.688 1 86.88 285 ILE A CA 1
ATOM 2277 C C . ILE A 1 285 ? -3.629 -26.438 -21.359 1 86.88 285 ILE A C 1
ATOM 2279 O O . ILE A 1 285 ? -4.742 -25.906 -21.344 1 86.88 285 ILE A O 1
ATOM 2283 N N . ALA A 1 286 ? -3.361 -27.609 -21.875 1 85.12 286 ALA A N 1
ATOM 2284 C CA . ALA A 1 286 ? -4.422 -28.375 -22.516 1 85.12 286 ALA A CA 1
ATOM 2285 C C . ALA A 1 286 ? -5.512 -28.766 -21.516 1 85.12 286 ALA A C 1
ATOM 2287 O O . ALA A 1 286 ? -6.699 -28.75 -21.859 1 85.12 286 ALA A O 1
ATOM 2288 N N . LYS A 1 287 ? -5.133 -29.094 -20.359 1 84.44 287 LYS A N 1
ATOM 2289 C CA . LYS A 1 287 ? -6.074 -29.453 -19.297 1 84.44 287 LYS A CA 1
ATOM 2290 C C . LYS A 1 287 ? -6.996 -28.281 -18.969 1 84.44 287 LYS A C 1
ATOM 2292 O O . LYS A 1 287 ? -8.18 -28.469 -18.703 1 84.44 287 LYS A O 1
ATOM 2297 N N . LEU A 1 288 ? -6.477 -27.125 -18.969 1 84 288 LEU A N 1
ATOM 2298 C CA . LEU A 1 288 ? -7.238 -25.922 -18.641 1 84 288 LEU A CA 1
ATOM 2299 C C . LEU A 1 288 ? -8.25 -25.609 -19.75 1 84 288 LEU A C 1
ATOM 2301 O O . LEU A 1 288 ? -9.367 -25.172 -19.453 1 84 288 LEU A O 1
ATOM 2305 N N . ILE A 1 289 ? -7.859 -25.844 -20.969 1 78.62 289 ILE A N 1
ATOM 2306 C CA . ILE A 1 289 ? -8.719 -25.547 -22.125 1 78.62 289 ILE A CA 1
ATOM 2307 C C . ILE A 1 289 ? -9.859 -26.562 -22.172 1 78.62 289 ILE A C 1
ATOM 2309 O O . ILE A 1 289 ? -10.992 -26.203 -22.5 1 78.62 289 ILE A O 1
ATOM 2313 N N . LYS A 1 290 ? -9.609 -27.812 -21.906 1 70.94 290 LYS A N 1
ATOM 2314 C CA . LYS A 1 290 ? -10.625 -28.859 -21.953 1 70.94 290 LYS A CA 1
ATOM 2315 C C . LYS A 1 290 ? -11.703 -28.625 -20.891 1 70.94 290 LYS A C 1
ATOM 2317 O O . LYS A 1 290 ? -12.875 -28.906 -21.125 1 70.94 290 LYS A O 1
ATOM 2322 N N . ARG A 1 291 ? -11.32 -28.109 -19.781 1 63.34 291 ARG A N 1
ATOM 2323 C CA . ARG A 1 291 ? -12.273 -27.891 -18.703 1 63.34 291 ARG A CA 1
ATOM 2324 C C . ARG A 1 291 ? -13.156 -26.688 -18.984 1 63.34 291 ARG A C 1
ATOM 2326 O O . ARG A 1 291 ? -14.258 -26.578 -18.438 1 63.34 291 ARG A O 1
ATOM 2333 N N . THR A 1 292 ? -12.781 -25.656 -19.75 1 55.72 292 THR A N 1
ATOM 2334 C CA . THR A 1 292 ? -13.609 -24.516 -20.109 1 55.72 292 THR A CA 1
ATOM 2335 C C . THR A 1 292 ? -14.602 -24.875 -21.203 1 55.72 292 THR A C 1
ATOM 2337 O O . THR A 1 292 ? -15.625 -24.203 -21.375 1 55.72 292 THR A O 1
ATOM 2340 N N . SER A 1 293 ? -14.398 -25.953 -21.984 1 43.5 293 SER A N 1
ATOM 2341 C CA . SER A 1 293 ? -15.352 -26.422 -22.984 1 43.5 293 SER A CA 1
ATOM 2342 C C . SER A 1 293 ? -16.422 -27.312 -22.359 1 43.5 293 SER A C 1
ATOM 2344 O O . SER A 1 293 ? -16.125 -28.109 -21.453 1 43.5 293 SER A O 1
ATOM 2346 N N . MET B 1 1 ? 0.881 20.734 36.188 1 51.25 1 MET B N 1
ATOM 2347 C CA . MET B 1 1 ? 0.073 19.859 37.031 1 51.25 1 MET B CA 1
ATOM 2348 C C . MET B 1 1 ? 0.479 18.391 36.844 1 51.25 1 MET B C 1
ATOM 2350 O O . MET B 1 1 ? 1.006 18.031 35.781 1 51.25 1 MET B O 1
ATOM 2354 N N . PHE B 1 2 ? 0.653 17.578 37.812 1 57.69 2 PHE B N 1
ATOM 2355 C CA . PHE B 1 2 ? 1.002 16.156 37.75 1 57.69 2 PHE B CA 1
ATOM 2356 C C . PHE B 1 2 ? -0.101 15.359 37.094 1 57.69 2 PHE B C 1
ATOM 2358 O O . PHE B 1 2 ? -1.267 15.758 37.094 1 57.69 2 PHE B O 1
ATOM 2365 N N . ASP B 1 3 ? 0.246 14.461 36.25 1 56.91 3 ASP B N 1
ATOM 2366 C CA . ASP B 1 3 ? -0.686 13.625 35.5 1 56.91 3 ASP B CA 1
ATOM 2367 C C . ASP B 1 3 ? -1.6 12.844 36.438 1 56.91 3 ASP B C 1
ATOM 2369 O O . ASP B 1 3 ? -1.408 11.641 36.656 1 56.91 3 ASP B O 1
ATOM 2373 N N . ILE B 1 4 ? -2.561 13.547 37.188 1 63.41 4 ILE B N 1
ATOM 2374 C CA . ILE B 1 4 ? -3.533 12.938 38.094 1 63.41 4 ILE B CA 1
ATOM 2375 C C . ILE B 1 4 ? -4.883 13.633 37.938 1 63.41 4 ILE B C 1
ATOM 2377 O O . ILE B 1 4 ? -4.941 14.859 37.781 1 63.41 4 ILE B O 1
ATOM 2381 N N . ALA B 1 5 ? -5.996 12.812 37.688 1 65.69 5 ALA B N 1
ATOM 2382 C CA . ALA B 1 5 ? -7.359 13.336 37.656 1 65.69 5 ALA B CA 1
ATOM 2383 C C . ALA B 1 5 ? -7.652 14.18 38.906 1 65.69 5 ALA B C 1
ATOM 2385 O O . ALA B 1 5 ? -7.145 13.891 39.969 1 65.69 5 ALA B O 1
ATOM 2386 N N . LYS B 1 6 ? -8.422 15.219 38.562 1 71.19 6 LYS B N 1
ATOM 2387 C CA . LYS B 1 6 ? -8.789 16.141 39.625 1 71.19 6 LYS B CA 1
ATOM 2388 C C . LYS B 1 6 ? -9.406 15.398 40.812 1 71.19 6 LYS B C 1
ATOM 2390 O O . LYS B 1 6 ? -9.133 15.719 41.969 1 71.19 6 LYS B O 1
ATOM 2395 N N . SER B 1 7 ? -10.172 14.375 40.406 1 73.94 7 SER B N 1
ATOM 2396 C CA . SER B 1 7 ? -10.844 13.633 41.469 1 73.94 7 SER B CA 1
ATOM 2397 C C . SER B 1 7 ? -9.836 12.875 42.344 1 73.94 7 SER B C 1
ATOM 2399 O O . SER B 1 7 ? -9.961 12.844 43.562 1 73.94 7 SER B O 1
ATOM 2401 N N . ARG B 1 8 ? -8.781 12.398 41.656 1 74.19 8 ARG B N 1
ATOM 2402 C CA . ARG B 1 8 ? -7.785 11.617 42.406 1 74.19 8 ARG B CA 1
ATOM 2403 C C . ARG B 1 8 ? -6.855 12.523 43.188 1 74.19 8 ARG B C 1
ATOM 2405 O O . ARG B 1 8 ? -6.406 12.164 44.281 1 74.19 8 ARG B O 1
ATOM 2412 N N . LEU B 1 9 ? -6.695 13.641 42.562 1 73.12 9 LEU B N 1
ATOM 2413 C CA . LEU B 1 9 ? -5.879 14.625 43.25 1 73.12 9 LEU B CA 1
ATOM 2414 C C . LEU B 1 9 ? -6.531 15.055 44.562 1 73.12 9 LEU B C 1
ATOM 2416 O O . LEU B 1 9 ? -5.844 15.227 45.594 1 73.12 9 LEU B O 1
ATOM 2420 N N . LYS B 1 10 ? -7.797 15.219 44.438 1 77.12 10 LYS B N 1
ATOM 2421 C CA . LYS B 1 10 ? -8.539 15.562 45.625 1 77.12 10 LYS B CA 1
ATOM 2422 C C . LYS B 1 10 ? -8.398 14.469 46.688 1 77.12 10 LYS B C 1
ATOM 2424 O O . LYS B 1 10 ? -8.211 14.758 47.875 1 77.12 10 LYS B O 1
ATOM 2429 N N . LYS B 1 11 ? -8.445 13.258 46.25 1 78.88 11 LYS B N 1
ATOM 2430 C CA . LYS B 1 11 ? -8.336 12.133 47.156 1 78.88 11 LYS B CA 1
ATOM 2431 C C . LYS B 1 11 ? -6.93 12.023 47.75 1 78.88 11 LYS B C 1
ATOM 2433 O O . LYS B 1 11 ? -6.758 11.68 48.906 1 78.88 11 LYS B O 1
ATOM 2438 N N . PHE B 1 12 ? -6.027 12.375 46.906 1 75.94 12 PHE B N 1
ATOM 2439 C CA . PHE B 1 12 ? -4.633 12.398 47.344 1 75.94 12 PHE B CA 1
ATOM 2440 C C . PHE B 1 12 ? -4.406 13.469 48.406 1 75.94 12 PHE B C 1
ATOM 2442 O O . PHE B 1 12 ? -3.76 13.219 49.406 1 75.94 12 PHE B O 1
ATOM 2449 N N . LYS B 1 13 ? -4.93 14.617 48 1 77.5 13 LYS B N 1
ATOM 2450 C CA . LYS B 1 13 ? -4.789 15.719 48.969 1 77.5 13 LYS B CA 1
ATOM 2451 C C . LYS B 1 13 ? -5.453 15.398 50.281 1 77.5 13 LYS B C 1
ATOM 2453 O O . LYS B 1 13 ? -4.906 15.695 51.344 1 77.5 13 LYS B O 1
ATOM 2458 N N . GLN B 1 14 ? -6.609 14.859 50.156 1 79.44 14 GLN B N 1
ATOM 2459 C CA . GLN B 1 14 ? -7.336 14.469 51.375 1 79.44 14 GLN B CA 1
ATOM 2460 C C . GLN B 1 14 ? -6.559 13.422 52.156 1 79.44 14 GLN B C 1
ATOM 2462 O O . GLN B 1 14 ? -6.496 13.492 53.406 1 79.44 14 GLN B O 1
ATOM 2467 N N . TRP B 1 15 ? -6 12.516 51.438 1 77.44 15 TRP B N 1
ATOM 2468 C CA . TRP B 1 15 ? -5.227 11.461 52.094 1 77.44 15 TRP B CA 1
ATOM 2469 C C . TRP B 1 15 ? -3.979 12.031 52.75 1 77.44 15 TRP B C 1
ATOM 2471 O O . TRP B 1 15 ? -3.643 11.664 53.875 1 77.44 15 TRP B O 1
ATOM 2481 N N . LYS B 1 16 ? -3.404 12.867 52.062 1 77.12 16 LYS B N 1
ATOM 2482 C CA . LYS B 1 16 ? -2.207 13.523 52.594 1 77.12 16 LYS B CA 1
ATOM 2483 C C . LYS B 1 16 ? -2.516 14.305 53.844 1 77.12 16 LYS B C 1
ATOM 2485 O O . LYS B 1 16 ? -1.724 14.312 54.781 1 77.12 16 LYS B O 1
ATOM 2490 N N . THR B 1 17 ? -3.6 14.977 53.781 1 78.75 17 THR B N 1
ATOM 2491 C CA . THR B 1 17 ? -4.023 15.758 54.938 1 78.75 17 THR B CA 1
ATOM 2492 C C . THR B 1 17 ? -4.305 14.852 56.156 1 78.75 17 THR B C 1
ATOM 2494 O O . THR B 1 17 ? -4.012 15.203 57.281 1 78.75 17 THR B O 1
ATOM 2497 N N . SER B 1 18 ? -4.844 13.688 55.844 1 77.19 18 SER B N 1
ATOM 2498 C CA . SER B 1 18 ? -5.262 12.789 56.906 1 77.19 18 SER B CA 1
ATOM 2499 C C . SER B 1 18 ? -4.105 11.914 57.375 1 77.19 18 SER B C 1
ATOM 2501 O O . SER B 1 18 ? -4.031 11.547 58.562 1 77.19 18 SER B O 1
ATOM 2503 N N . ASN B 1 19 ? -3.238 11.562 56.375 1 75.94 19 ASN B N 1
ATOM 2504 C CA . ASN B 1 19 ? -2.268 10.523 56.719 1 75.94 19 ASN B CA 1
ATOM 2505 C C . ASN B 1 19 ? -0.843 11.07 56.719 1 75.94 19 ASN B C 1
ATOM 2507 O O . ASN B 1 19 ? 0.089 10.383 57.125 1 75.94 19 ASN B O 1
ATOM 2511 N N . GLY B 1 20 ? -0.817 12.375 56.25 1 69.94 20 GLY B N 1
ATOM 2512 C CA . GLY B 1 20 ? 0.488 13.016 56.25 1 69.94 20 GLY B CA 1
ATOM 2513 C C . GLY B 1 20 ? 1.231 12.859 54.938 1 69.94 20 GLY B C 1
ATOM 2514 O O . GLY B 1 20 ? 0.614 12.727 53.875 1 69.94 20 GLY B O 1
ATOM 2515 N N . GLN B 1 21 ? 2.652 12.852 54.906 1 70.81 21 GLN B N 1
ATOM 2516 C CA . GLN B 1 21 ? 3.51 12.828 53.719 1 70.81 21 GLN B CA 1
ATOM 2517 C C . GLN B 1 21 ? 3.592 11.422 53.125 1 70.81 21 GLN B C 1
ATOM 2519 O O . GLN B 1 21 ? 3.623 10.438 53.844 1 70.81 21 GLN B O 1
ATOM 2524 N N . VAL B 1 22 ? 3.535 11.242 51.812 1 67.62 22 VAL B N 1
ATOM 2525 C CA . VAL B 1 22 ? 3.76 9.984 51.125 1 67.62 22 VAL B CA 1
ATOM 2526 C C . VAL B 1 22 ? 5.234 9.602 51.188 1 67.62 22 VAL B C 1
ATOM 2528 O O . VAL B 1 22 ? 6.109 10.375 50.781 1 67.62 22 VAL B O 1
ATOM 2531 N N . ASN B 1 23 ? 5.492 8.648 51.812 1 65.69 23 ASN B N 1
ATOM 2532 C CA . ASN B 1 23 ? 6.883 8.281 52.062 1 65.69 23 ASN B CA 1
ATOM 2533 C C . ASN B 1 23 ? 7.348 7.199 51.094 1 65.69 23 ASN B C 1
ATOM 2535 O O . ASN B 1 23 ? 8.539 7.098 50.781 1 65.69 23 ASN B O 1
ATOM 2539 N N . THR B 1 24 ? 6.422 6.32 50.688 1 66.75 24 THR B N 1
ATOM 2540 C CA . THR B 1 24 ? 6.758 5.219 49.781 1 66.75 24 THR B CA 1
ATOM 2541 C C . THR B 1 24 ? 5.711 5.074 48.688 1 66.75 24 THR B C 1
ATOM 2543 O O . THR B 1 24 ? 4.586 5.562 48.844 1 66.75 24 THR B O 1
ATOM 2546 N N . LEU B 1 25 ? 6.043 4.488 47.531 1 69.75 25 LEU B N 1
ATOM 2547 C CA . LEU B 1 25 ? 5.148 4.191 46.406 1 69.75 25 LEU B CA 1
ATOM 2548 C C . LEU B 1 25 ? 3.961 3.354 46.875 1 69.75 25 LEU B C 1
ATOM 2550 O O . LEU B 1 25 ? 2.848 3.516 46.375 1 69.75 25 LEU B O 1
ATOM 2554 N N . SER B 1 26 ? 4.188 2.51 47.781 1 71.5 26 SER B N 1
ATOM 2555 C CA . SER B 1 26 ? 3.152 1.637 48.312 1 71.5 26 SER B CA 1
ATOM 2556 C C . SER B 1 26 ? 2.078 2.439 49.031 1 71.5 26 SER B C 1
ATOM 2558 O O . SER B 1 26 ? 0.924 2.014 49.125 1 71.5 26 SER B O 1
ATOM 2560 N N . ASP B 1 27 ? 2.455 3.578 49.562 1 74.88 27 ASP B N 1
ATOM 2561 C CA . ASP B 1 27 ? 1.508 4.438 50.281 1 74.88 27 ASP B CA 1
ATOM 2562 C C . ASP B 1 27 ? 0.441 4.973 49.312 1 74.88 27 ASP B C 1
ATOM 2564 O O . ASP B 1 27 ? -0.703 5.195 49.719 1 74.88 27 ASP B O 1
ATOM 2568 N N . LEU B 1 28 ? 0.834 5.137 48.094 1 74.5 28 LEU B N 1
ATOM 2569 C CA . LEU B 1 28 ? -0.06 5.688 47.062 1 74.5 28 LEU B CA 1
ATOM 2570 C C . LEU B 1 28 ? -1.15 4.688 46.688 1 74.5 28 LEU B C 1
ATOM 2572 O O . LEU B 1 28 ? -2.283 5.074 46.406 1 74.5 28 LEU B O 1
ATOM 2576 N N . SER B 1 29 ? -0.796 3.412 46.781 1 73.62 29 SER B N 1
ATOM 2577 C CA . SER B 1 29 ? -1.733 2.344 46.469 1 73.62 29 SER B CA 1
ATOM 2578 C C . SER B 1 29 ? -2.836 2.23 47.5 1 73.62 29 SER B C 1
ATOM 2580 O O . SER B 1 29 ? -3.855 1.58 47.281 1 73.62 29 SER B O 1
ATOM 2582 N N . LEU B 1 30 ? -2.656 2.865 48.594 1 74.5 30 LEU B N 1
ATOM 2583 C CA . LEU B 1 30 ? -3.627 2.811 49.688 1 74.5 30 LEU B CA 1
ATOM 2584 C C . LEU B 1 30 ? -4.711 3.869 49.5 1 74.5 30 LEU B C 1
ATOM 2586 O O . LEU B 1 30 ? -5.719 3.861 50.188 1 74.5 30 LEU B O 1
ATOM 2590 N N . ILE B 1 31 ? -4.391 4.797 48.688 1 75.19 31 ILE B N 1
ATOM 2591 C CA . ILE B 1 31 ? -5.359 5.852 48.406 1 75.19 31 ILE B CA 1
ATOM 2592 C C . ILE B 1 31 ? -6.508 5.297 47.562 1 75.19 31 ILE B C 1
ATOM 2594 O O . ILE B 1 31 ? -6.277 4.602 46.562 1 75.19 31 ILE B O 1
ATOM 2598 N N . GLU B 1 32 ? -7.664 5.465 47.938 1 75.38 32 GLU B N 1
ATOM 2599 C CA . GLU B 1 32 ? -8.836 4.988 47.219 1 75.38 32 GLU B CA 1
ATOM 2600 C C . GLU B 1 32 ? -8.812 5.465 45.781 1 75.38 32 GLU B C 1
ATOM 2602 O O . GLU B 1 32 ? -8.602 6.652 45.5 1 75.38 32 GLU B O 1
ATOM 2607 N N . GLY B 1 33 ? -8.859 4.605 44.75 1 73.75 33 GLY B N 1
ATOM 2608 C CA . GLY B 1 33 ? -8.883 4.949 43.344 1 73.75 33 GLY B CA 1
ATOM 2609 C C . GLY B 1 33 ? -7.527 4.824 42.688 1 73.75 33 GLY B C 1
ATOM 2610 O O . GLY B 1 33 ? -7.414 4.945 41.469 1 73.75 33 GLY B O 1
ATOM 2611 N N . PHE B 1 34 ? -6.562 4.719 43.531 1 73.38 34 PHE B N 1
ATOM 2612 C CA . PHE B 1 34 ? -5.219 4.562 43 1 73.38 34 PHE B CA 1
ATOM 2613 C C . PHE B 1 34 ? -4.883 3.088 42.812 1 73.38 34 PHE B C 1
ATOM 2615 O O . PHE B 1 34 ? -5.121 2.271 43.688 1 73.38 34 PHE B O 1
ATOM 2622 N N . THR B 1 35 ? -4.652 2.631 41.688 1 73.75 35 THR B N 1
ATOM 2623 C CA . THR B 1 35 ? -4.074 1.322 41.375 1 73.75 35 THR B CA 1
ATOM 2624 C C . THR B 1 35 ? -2.557 1.417 41.25 1 73.75 35 THR B C 1
ATOM 2626 O O . THR B 1 35 ? -2.008 2.512 41.125 1 73.75 35 THR B O 1
ATOM 2629 N N . ASP B 1 36 ? -1.934 0.357 41.344 1 73.44 36 ASP B N 1
ATOM 2630 C CA . ASP B 1 36 ? -0.484 0.322 41.188 1 73.44 36 ASP B CA 1
ATOM 2631 C C . ASP B 1 36 ? -0.062 1.038 39.906 1 73.44 36 ASP B C 1
ATOM 2633 O O . ASP B 1 36 ? 0.971 1.709 39.875 1 73.44 36 ASP B O 1
ATOM 2637 N N . LYS B 1 37 ? -0.878 1.009 39.031 1 72 37 LYS B N 1
ATOM 2638 C CA . LYS B 1 37 ? -0.584 1.632 37.75 1 72 37 LYS B CA 1
ATOM 2639 C C . LYS B 1 37 ? -0.667 3.152 37.844 1 72 37 LYS B C 1
ATOM 2641 O O . LYS B 1 37 ? 0.213 3.859 37.344 1 72 37 LYS B O 1
ATOM 2646 N N . THR B 1 38 ? -1.683 3.572 38.5 1 72.81 38 THR B N 1
ATOM 2647 C CA . THR B 1 38 ? -1.88 5.012 38.625 1 72.81 38 THR B CA 1
ATOM 2648 C C . THR B 1 38 ? -0.825 5.625 39.531 1 72.81 38 THR B C 1
ATOM 2650 O O . THR B 1 38 ? -0.356 6.738 39.281 1 72.81 38 THR B O 1
ATOM 2653 N N . ALA B 1 39 ? -0.496 4.879 40.438 1 73.31 39 ALA B N 1
ATOM 2654 C CA . ALA B 1 39 ? 0.509 5.344 41.406 1 73.31 39 ALA B CA 1
ATOM 2655 C C . ALA B 1 39 ? 1.872 5.492 40.719 1 73.31 39 ALA B C 1
ATOM 2657 O O . ALA B 1 39 ? 2.578 6.48 40.938 1 73.31 39 ALA B O 1
ATOM 2658 N N . LYS B 1 40 ? 2.201 4.539 39.906 1 71.38 40 LYS B N 1
ATOM 2659 C CA . LYS B 1 40 ? 3.471 4.594 39.219 1 71.38 40 LYS B CA 1
ATOM 2660 C C . LYS B 1 40 ? 3.492 5.754 38.219 1 71.38 40 LYS B C 1
ATOM 2662 O O . LYS B 1 40 ? 4.504 6.449 38.094 1 71.38 40 LYS B O 1
ATOM 2667 N N . LYS B 1 41 ? 2.406 5.957 37.562 1 71.5 41 LYS B N 1
ATOM 2668 C CA . LYS B 1 41 ? 2.297 7.055 36.625 1 71.5 41 LYS B CA 1
ATOM 2669 C C . LYS B 1 41 ? 2.49 8.398 37.312 1 71.5 41 LYS B C 1
ATOM 2671 O O . LYS B 1 41 ? 3.148 9.297 36.781 1 71.5 41 LYS B O 1
ATOM 2676 N N . LEU B 1 42 ? 1.911 8.484 38.375 1 69.06 42 LEU B N 1
ATOM 2677 C CA . LEU B 1 42 ? 2.051 9.703 39.156 1 69.06 42 LEU B CA 1
ATOM 2678 C C . LEU B 1 42 ? 3.494 9.906 39.594 1 69.06 42 LEU B C 1
ATOM 2680 O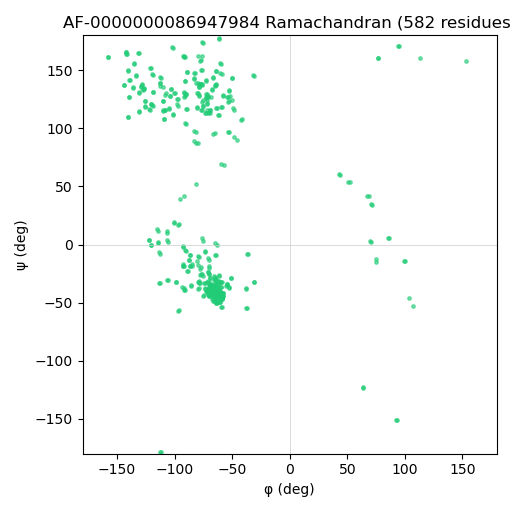 O . LEU B 1 42 ? 4.031 11.008 39.5 1 69.06 42 LEU B O 1
ATOM 2684 N N . CYS B 1 43 ? 4.055 8.883 40.094 1 68.31 43 CYS B N 1
ATOM 2685 C CA . CYS B 1 43 ? 5.438 8.953 40.531 1 68.31 43 CYS B CA 1
ATOM 2686 C C . CYS B 1 43 ? 6.371 9.344 39.406 1 68.31 43 CYS B C 1
ATOM 2688 O O . CYS B 1 43 ? 7.277 10.156 39.594 1 68.31 43 CYS B O 1
ATOM 2690 N N . ASP B 1 44 ? 6.176 8.719 38.344 1 66.81 44 ASP B N 1
ATOM 2691 C CA . ASP B 1 44 ? 6.984 9.047 37.188 1 66.81 44 ASP B CA 1
ATOM 2692 C C . ASP B 1 44 ? 6.824 10.523 36.781 1 66.81 44 ASP B C 1
ATOM 2694 O O . ASP B 1 44 ? 7.793 11.18 36.406 1 66.81 44 ASP B O 1
ATOM 2698 N N . SER B 1 45 ? 5.598 10.953 36.844 1 63.72 45 SER B N 1
ATOM 2699 C CA . SER B 1 45 ? 5.32 12.352 36.562 1 63.72 45 SER B CA 1
ATOM 2700 C C . SER B 1 45 ? 6.031 13.281 37.531 1 63.72 45 SER B C 1
ATOM 2702 O O . SER B 1 45 ? 6.527 14.344 37.156 1 63.72 45 SER B O 1
ATOM 2704 N N . ILE B 1 46 ? 5.992 12.922 38.75 1 61.81 46 ILE B N 1
ATOM 2705 C CA . ILE B 1 46 ? 6.625 13.703 39.812 1 61.81 46 ILE B CA 1
ATOM 2706 C C . ILE B 1 46 ? 8.133 13.719 39.594 1 61.81 46 ILE B C 1
ATOM 2708 O O . ILE B 1 46 ? 8.781 14.758 39.781 1 61.81 46 ILE B O 1
ATOM 2712 N N . LEU B 1 47 ? 8.672 12.555 39.406 1 58.38 47 LEU B N 1
ATOM 2713 C CA . LEU B 1 47 ? 10.117 12.438 39.219 1 58.38 47 LEU B CA 1
ATOM 2714 C C . LEU B 1 47 ? 10.562 13.227 38 1 58.38 47 LEU B C 1
ATOM 2716 O O . LEU B 1 47 ? 11.664 13.781 37.969 1 58.38 47 LEU B O 1
ATOM 2720 N N . ASN B 1 48 ? 9.828 13.102 36.969 1 54.62 48 ASN B N 1
ATOM 2721 C CA . ASN B 1 48 ? 10.219 13.766 35.719 1 54.62 48 ASN B CA 1
ATOM 2722 C C . ASN B 1 48 ? 9.93 15.258 35.75 1 54.62 48 ASN B C 1
ATOM 2724 O O . ASN B 1 48 ? 10.359 16.016 34.875 1 54.62 48 ASN B O 1
ATOM 2728 N N . GLY B 1 49 ? 9.492 15.867 36.812 1 49.59 49 GLY B N 1
ATOM 2729 C CA . GLY B 1 49 ? 9.203 17.266 37.031 1 49.59 49 GLY B CA 1
ATOM 2730 C C . GLY B 1 49 ? 7.902 17.719 36.406 1 49.59 49 GLY B C 1
ATOM 2731 O O . GLY B 1 49 ? 7.273 16.969 35.656 1 49.59 49 GLY B O 1
ATOM 2732 N N . PRO B 1 50 ? 7.387 18.938 36.969 1 44.28 50 PRO B N 1
ATOM 2733 C CA . PRO B 1 50 ? 6.137 19.453 36.406 1 44.28 50 PRO B CA 1
ATOM 2734 C C . PRO B 1 50 ? 6.191 19.609 34.875 1 44.28 50 PRO B C 1
ATOM 2736 O O . PRO B 1 50 ? 7.242 19.938 34.312 1 44.28 50 PRO B O 1
ATOM 2739 N N . THR B 1 51 ? 5.727 18.703 34.156 1 42.66 51 THR B N 1
ATOM 2740 C CA . THR B 1 51 ? 5.684 19 32.719 1 42.66 51 THR B CA 1
ATOM 2741 C C . THR B 1 51 ? 5.223 20.422 32.469 1 42.66 51 THR B C 1
ATOM 2743 O O . THR B 1 51 ? 4.277 20.906 33.094 1 42.66 51 THR B O 1
ATOM 2746 N N . GLU B 1 52 ? 6.137 21.266 32.062 1 42.5 52 GLU B N 1
ATOM 2747 C CA . GLU B 1 52 ? 5.816 22.656 31.75 1 42.5 52 GLU B CA 1
ATOM 2748 C C . GLU B 1 52 ? 4.395 22.781 31.203 1 42.5 52 GLU B C 1
ATOM 2750 O O . GLU B 1 52 ? 3.838 21.828 30.672 1 42.5 52 GLU B O 1
ATOM 2755 N N . GLU B 1 53 ? 3.664 23.891 31.5 1 42.69 53 GLU B N 1
ATOM 2756 C CA . GLU B 1 53 ? 2.312 24.328 31.156 1 42.69 53 GLU B CA 1
ATOM 2757 C C . GLU B 1 53 ? 1.96 23.938 29.719 1 42.69 53 GLU B C 1
ATOM 2759 O O . GLU B 1 53 ? 0.79 23.719 29.406 1 42.69 53 GLU B O 1
ATOM 2764 N N . VAL B 1 54 ? 2.92 24.031 28.891 1 43.44 54 VAL B N 1
ATOM 2765 C CA . VAL B 1 54 ? 2.686 23.812 27.469 1 43.44 54 VAL B CA 1
ATOM 2766 C C . VAL B 1 54 ? 2.24 22.375 27.234 1 43.44 54 VAL B C 1
ATOM 2768 O O . VAL B 1 54 ? 1.405 22.109 26.359 1 43.44 54 VAL B O 1
ATOM 2771 N N . GLU B 1 55 ? 2.85 21.375 27.875 1 48.25 55 GLU B N 1
ATOM 2772 C CA . GLU B 1 55 ? 2.535 19.953 27.766 1 48.25 55 GLU B CA 1
ATOM 2773 C C . GLU B 1 55 ? 1.114 19.672 28.234 1 48.25 55 GLU B C 1
ATOM 2775 O O . GLU B 1 55 ? 0.432 18.812 27.672 1 48.25 55 GLU B O 1
ATOM 2780 N N . GLN B 1 56 ? 0.632 20.453 29.203 1 48.38 56 GLN B N 1
ATOM 2781 C CA . GLN B 1 56 ? -0.7 20.281 29.766 1 48.38 56 GLN B CA 1
ATOM 2782 C C . GLN B 1 56 ? -1.78 20.719 28.781 1 48.38 56 GLN B C 1
ATOM 2784 O O . GLN B 1 56 ? -2.854 20.109 28.734 1 48.38 56 GLN B O 1
ATOM 2789 N N . ILE B 1 57 ? -1.534 21.812 28.078 1 48.53 57 ILE B N 1
ATOM 2790 C CA . ILE B 1 57 ? -2.57 22.359 27.203 1 48.53 57 ILE B CA 1
ATOM 2791 C C . ILE B 1 57 ? -2.777 21.422 26.016 1 48.53 57 ILE B C 1
ATOM 2793 O O . ILE B 1 57 ? -3.912 21.172 25.609 1 48.53 57 ILE B O 1
ATOM 2797 N N . SER B 1 58 ? -1.681 20.953 25.438 1 54.19 58 SER B N 1
ATOM 2798 C CA . SER B 1 58 ? -1.838 20.047 24.312 1 54.19 58 SER B CA 1
ATOM 2799 C C . SER B 1 58 ? -2.574 18.781 24.734 1 54.19 58 SER B C 1
ATOM 2801 O O . SER B 1 58 ? -3.295 18.172 23.938 1 54.19 58 SER B O 1
ATOM 2803 N N . ASN B 1 59 ? -2.426 18.469 26.031 1 56.06 59 ASN B N 1
ATOM 2804 C CA . ASN B 1 59 ? -3.09 17.297 26.594 1 56.06 59 ASN B CA 1
ATOM 2805 C C . ASN B 1 59 ? -4.59 17.531 26.75 1 56.06 59 ASN B C 1
ATOM 2807 O O . ASN B 1 59 ? -5.328 16.609 27.094 1 56.06 59 ASN B O 1
ATOM 2811 N N . LYS B 1 60 ? -4.934 18.828 26.438 1 59.31 60 LYS B N 1
ATOM 2812 C CA . LYS B 1 60 ? -6.344 19.156 26.609 1 59.31 60 LYS B CA 1
ATOM 2813 C C . LYS B 1 60 ? -7.152 18.781 25.375 1 59.31 60 LYS B C 1
ATOM 2815 O O . LYS B 1 60 ? -8.383 18.703 25.438 1 59.31 60 LYS B O 1
ATOM 2820 N N . ILE B 1 61 ? -6.359 18.625 24.312 1 69.12 61 ILE B N 1
ATOM 2821 C CA . ILE B 1 61 ? -7.125 18.141 23.172 1 69.12 61 ILE B CA 1
ATOM 2822 C C . ILE B 1 61 ? -7.562 16.703 23.406 1 69.12 61 ILE B C 1
ATOM 2824 O O . ILE B 1 61 ? -6.734 15.828 23.688 1 69.12 61 ILE B O 1
ATOM 2828 N N . LYS B 1 62 ? -8.82 16.531 23.516 1 66.06 62 LYS B N 1
ATOM 2829 C CA . LYS B 1 62 ? -9.383 15.211 23.797 1 66.06 62 LYS B CA 1
ATOM 2830 C C . LYS B 1 62 ? -8.984 14.203 22.719 1 66.06 62 LYS B C 1
ATOM 2832 O O . LYS B 1 62 ? -9.195 14.445 21.531 1 66.06 62 LYS B O 1
ATOM 2837 N N . GLY B 1 63 ? -8.289 13.188 23.109 1 70.38 63 GLY B N 1
ATOM 2838 C CA . GLY B 1 63 ? -7.988 12.055 22.25 1 70.38 63 GLY B CA 1
ATOM 2839 C C . GLY B 1 63 ? -6.645 12.18 21.547 1 70.38 63 GLY B C 1
ATOM 2840 O O . GLY B 1 63 ? -5.984 13.211 21.641 1 70.38 63 GLY B O 1
ATOM 2841 N N . GLN B 1 64 ? -6.23 11.164 20.922 1 81 64 GLN B N 1
ATOM 2842 C CA . GLN B 1 64 ? -4.984 11.148 20.156 1 81 64 GLN B CA 1
ATOM 2843 C C . GLN B 1 64 ? -5.133 11.898 18.844 1 81 64 GLN B C 1
ATOM 2845 O O . GLN B 1 64 ? -6.043 11.609 18.062 1 81 64 GLN B O 1
ATOM 2850 N N . ILE B 1 65 ? -4.367 12.961 18.625 1 87.5 65 ILE B N 1
ATOM 2851 C CA . ILE B 1 65 ? -4.543 13.812 17.453 1 87.5 65 ILE B CA 1
ATOM 2852 C C . ILE B 1 65 ? -3.639 13.328 16.328 1 87.5 65 ILE B C 1
ATOM 2854 O O . ILE B 1 65 ? -3.824 13.703 15.164 1 87.5 65 ILE B O 1
ATOM 2858 N N . LEU B 1 66 ? -2.654 12.555 16.719 1 91.5 66 LEU B N 1
ATOM 2859 C CA . LEU B 1 66 ? -1.655 12.109 15.75 1 91.5 66 LEU B CA 1
ATOM 2860 C C . LEU B 1 66 ? -1.35 10.625 15.93 1 91.5 66 LEU B C 1
ATOM 2862 O O . LEU B 1 66 ? -1.215 10.148 17.047 1 91.5 66 LEU B O 1
ATOM 2866 N N . HIS B 1 67 ? -1.3 9.914 14.766 1 88.75 67 HIS B N 1
ATOM 2867 C CA . HIS B 1 67 ? -0.91 8.508 14.773 1 88.75 67 HIS B CA 1
ATOM 2868 C C . HIS B 1 67 ? 0.207 8.234 13.773 1 88.75 67 HIS B C 1
ATOM 2870 O O . HIS B 1 67 ? 0.132 8.672 12.625 1 88.75 67 HIS B O 1
ATOM 2876 N N . PRO B 1 68 ? 1.185 7.473 14.133 1 89 68 PRO B N 1
ATOM 2877 C CA . PRO B 1 68 ? 1.584 7.121 15.492 1 89 68 PRO B CA 1
ATOM 2878 C C . PRO B 1 68 ? 1.996 8.344 16.312 1 89 68 PRO B C 1
ATOM 2880 O O . PRO B 1 68 ? 1.933 9.469 15.828 1 89 68 PRO B O 1
ATOM 2883 N N . ASN B 1 69 ? 2.312 8.109 17.594 1 88.5 69 ASN B N 1
ATOM 2884 C CA . ASN B 1 69 ? 2.764 9.203 18.438 1 88.5 69 ASN B CA 1
ATOM 2885 C C . ASN B 1 69 ? 4.113 9.75 17.984 1 88.5 69 ASN B C 1
ATOM 2887 O O . ASN B 1 69 ? 4.992 8.984 17.578 1 88.5 69 ASN B O 1
ATOM 2891 N N . LEU B 1 70 ? 4.238 11.047 18.125 1 92.12 70 LEU B N 1
ATOM 2892 C CA . LEU B 1 70 ? 5.461 11.727 17.719 1 92.12 70 LEU B CA 1
ATOM 2893 C C . LEU B 1 70 ? 6.383 11.953 18.922 1 92.12 70 LEU B C 1
ATOM 2895 O O . LEU B 1 70 ? 6.004 12.633 19.875 1 92.12 70 LEU B O 1
ATOM 2899 N N . LYS B 1 71 ? 7.566 11.414 18.859 1 88.75 71 LYS B N 1
ATOM 2900 C CA . LYS B 1 71 ? 8.531 11.539 19.953 1 88.75 71 LYS B CA 1
ATOM 2901 C C . LYS B 1 71 ? 9.18 12.914 19.953 1 88.75 71 LYS B C 1
ATOM 2903 O O . LYS B 1 71 ? 9.43 13.5 18.906 1 88.75 71 LYS B O 1
ATOM 2908 N N . GLU B 1 72 ? 9.523 13.297 21.094 1 90.56 72 GLU B N 1
ATOM 2909 C CA . GLU B 1 72 ? 10.172 14.594 21.25 1 90.56 72 GLU B CA 1
ATOM 2910 C C . GLU B 1 72 ? 11.547 14.594 20.578 1 90.56 72 GLU B C 1
ATOM 2912 O O . GLU B 1 72 ? 11.977 15.609 20.031 1 90.56 72 GLU B O 1
ATOM 2917 N N . SER B 1 73 ? 12.203 13.492 20.656 1 91.56 73 SER B N 1
ATOM 2918 C CA . SER B 1 73 ? 13.516 13.367 20.031 1 91.56 73 SER B CA 1
ATOM 2919 C C . SER B 1 73 ? 13.422 13.539 18.516 1 91.56 73 SER B C 1
ATOM 2921 O O . SER B 1 73 ? 14.289 14.164 17.906 1 91.56 73 SER B O 1
ATOM 2923 N N . THR B 1 74 ? 12.367 13.07 18 1 92.19 74 THR B N 1
ATOM 2924 C CA . THR B 1 74 ? 12.156 13.188 16.562 1 92.19 74 THR B CA 1
ATOM 2925 C C . THR B 1 74 ? 11.922 14.648 16.172 1 92.19 74 THR B C 1
ATOM 2927 O O . THR B 1 74 ? 12.422 15.109 15.141 1 92.19 74 THR B O 1
ATOM 2930 N N . ILE B 1 75 ? 11.195 15.328 17.031 1 94.56 75 ILE B N 1
ATOM 2931 C CA . ILE B 1 75 ? 10.906 16.734 16.781 1 94.56 75 ILE B CA 1
ATOM 2932 C C . ILE B 1 75 ? 12.203 17.547 16.844 1 94.56 75 ILE B C 1
ATOM 2934 O O . ILE B 1 75 ? 12.445 18.391 15.984 1 94.56 75 ILE B O 1
ATOM 2938 N N . LYS B 1 76 ? 12.953 17.219 17.766 1 93.25 76 LYS B N 1
ATOM 2939 C CA . LYS B 1 76 ? 14.195 17.953 17.969 1 93.25 76 LYS B CA 1
ATOM 2940 C C . LYS B 1 76 ? 15.141 17.766 16.781 1 93.25 76 LYS B C 1
ATOM 2942 O O . LYS B 1 76 ? 15.758 18.734 16.328 1 93.25 76 LYS B O 1
ATOM 2947 N N . ASP B 1 77 ? 15.164 16.547 16.234 1 93.31 77 ASP B N 1
ATOM 2948 C CA . ASP B 1 77 ? 16.109 16.203 15.172 1 93.31 77 ASP B CA 1
ATOM 2949 C C . ASP B 1 77 ? 15.547 16.578 13.797 1 93.31 77 ASP B C 1
ATOM 2951 O O . ASP B 1 77 ? 16.297 16.625 12.812 1 93.31 77 ASP B O 1
ATOM 2955 N N . CYS B 1 78 ? 14.32 16.938 13.766 1 95 78 CYS B N 1
ATOM 2956 C CA . CYS B 1 78 ? 13.625 17.188 12.508 1 95 78 CYS B CA 1
ATOM 2957 C C . CYS B 1 78 ? 13.984 18.547 11.938 1 95 78 CYS B C 1
ATOM 2959 O O . CYS B 1 78 ? 14.055 19.531 12.664 1 95 78 CYS B O 1
ATOM 2961 N N . LYS B 1 79 ? 14.25 18.562 10.625 1 97.06 79 LYS B N 1
ATOM 2962 C CA . LYS B 1 79 ? 14.523 19.828 9.945 1 97.06 79 LYS B CA 1
ATOM 2963 C C . LYS B 1 79 ? 13.414 20.172 8.953 1 97.06 79 LYS B C 1
ATOM 2965 O O . LYS B 1 79 ? 13.133 21.344 8.711 1 97.06 79 LYS B O 1
ATOM 2970 N N . THR B 1 80 ? 12.883 19.156 8.391 1 97.94 80 THR B N 1
ATOM 2971 C CA . THR B 1 80 ? 11.875 19.391 7.359 1 97.94 80 THR B CA 1
ATOM 2972 C C . THR B 1 80 ? 10.656 18.5 7.586 1 97.94 80 THR B C 1
ATOM 2974 O O . THR B 1 80 ? 10.781 17.375 8.094 1 97.94 80 THR B O 1
ATOM 2977 N N . VAL B 1 81 ? 9.5 19.047 7.254 1 98.38 81 VAL B N 1
ATOM 2978 C CA . VAL B 1 81 ? 8.234 18.328 7.328 1 98.38 81 VAL B CA 1
ATOM 2979 C C . VAL B 1 81 ? 7.523 18.391 5.977 1 98.38 81 VAL B C 1
ATOM 2981 O O . VAL B 1 81 ? 7.344 19.469 5.418 1 98.38 81 VAL B O 1
ATOM 2984 N N . LEU B 1 82 ? 7.219 17.266 5.449 1 98.75 82 LEU B N 1
ATOM 2985 C CA . LEU B 1 82 ? 6.461 17.203 4.207 1 98.75 82 LEU B CA 1
ATOM 2986 C C . LEU B 1 82 ? 5.039 16.719 4.461 1 98.75 82 LEU B C 1
ATOM 2988 O O . LEU B 1 82 ? 4.84 15.586 4.922 1 98.75 82 LEU B O 1
ATOM 2992 N N . THR B 1 83 ? 4.098 17.578 4.195 1 98.69 83 THR B N 1
ATOM 2993 C CA . THR B 1 83 ? 2.693 17.172 4.23 1 98.69 83 THR B CA 1
ATOM 2994 C C . THR B 1 83 ? 2.227 16.719 2.855 1 98.69 83 THR B C 1
ATOM 2996 O O . THR B 1 83 ? 2.48 17.375 1.85 1 98.69 83 THR B O 1
ATOM 2999 N N . VAL B 1 84 ? 1.617 15.578 2.857 1 98.19 84 VAL B N 1
ATOM 3000 C CA . VAL B 1 84 ? 1.098 15.023 1.612 1 98.19 84 VAL B CA 1
ATOM 3001 C C . VAL B 1 84 ? -0.418 14.859 1.71 1 98.19 84 VAL B C 1
ATOM 3003 O O . VAL B 1 84 ? -0.919 14.156 2.59 1 98.19 84 VAL B O 1
ATOM 3006 N N . TYR B 1 85 ? -1.1 15.539 0.832 1 97 85 TYR B N 1
ATOM 3007 C CA . TYR B 1 85 ? -2.555 15.492 0.751 1 97 85 TYR B CA 1
ATOM 3008 C C . TYR B 1 85 ? -3.01 14.758 -0.505 1 97 85 TYR B C 1
ATOM 3010 O O . TYR B 1 85 ? -2.814 15.25 -1.621 1 97 85 TYR B O 1
ATOM 3018 N N . ILE B 1 86 ? -3.68 13.594 -0.298 1 94.94 86 ILE B N 1
ATOM 3019 C CA . ILE B 1 86 ? -4.039 12.734 -1.423 1 94.94 86 ILE B CA 1
ATOM 3020 C C . ILE B 1 86 ? -5.551 12.766 -1.635 1 94.94 86 ILE B C 1
ATOM 3022 O O . ILE B 1 86 ? -6.32 12.508 -0.707 1 94.94 86 ILE B O 1
ATOM 3026 N N . SER B 1 87 ? -5.984 13.125 -2.828 1 92 87 SER B N 1
ATOM 3027 C CA . SER B 1 87 ? -7.367 13.039 -3.287 1 92 87 SER B CA 1
ATOM 3028 C C . SER B 1 87 ? -7.52 11.992 -4.383 1 92 87 SER B C 1
ATOM 3030 O O . SER B 1 87 ? -6.574 11.266 -4.691 1 92 87 SER B O 1
ATOM 3032 N N . VAL B 1 88 ? -8.734 11.844 -4.906 1 88.81 88 VAL B N 1
ATOM 3033 C CA . VAL B 1 88 ? -9.016 10.836 -5.926 1 88.81 88 VAL B CA 1
ATOM 3034 C C . VAL B 1 88 ? -8.234 11.164 -7.199 1 88.81 88 VAL B C 1
ATOM 3036 O O . VAL B 1 88 ? -7.668 10.273 -7.832 1 88.81 88 VAL B O 1
ATOM 3039 N N . ASN B 1 89 ? -8.062 12.438 -7.449 1 92.69 89 ASN B N 1
ATOM 3040 C CA . ASN B 1 89 ? -7.512 12.781 -8.758 1 92.69 89 ASN B CA 1
ATOM 3041 C C . ASN B 1 89 ? -6.227 13.594 -8.641 1 92.69 89 ASN B C 1
ATOM 3043 O O . ASN B 1 89 ? -5.68 14.055 -9.641 1 92.69 89 ASN B O 1
ATOM 3047 N N . SER B 1 90 ? -5.781 13.789 -7.402 1 95.88 90 SER B N 1
ATOM 3048 C CA . SER B 1 90 ? -4.594 14.625 -7.277 1 95.88 90 SER B CA 1
ATOM 3049 C C . SER B 1 90 ? -3.857 14.352 -5.969 1 95.88 90 SER B C 1
ATOM 3051 O O . SER B 1 90 ? -4.41 13.734 -5.059 1 95.88 90 SER B O 1
ATOM 3053 N N . VAL B 1 91 ? -2.643 14.781 -6.004 1 97.25 91 VAL B N 1
ATOM 3054 C CA . VAL B 1 91 ? -1.805 14.805 -4.809 1 97.25 91 VAL B CA 1
ATOM 3055 C C . VAL B 1 91 ? -1.154 16.172 -4.66 1 97.25 91 VAL B C 1
ATOM 3057 O O . VAL B 1 91 ? -0.654 16.75 -5.637 1 97.25 91 VAL B O 1
ATOM 3060 N N . CYS B 1 92 ? -1.267 16.719 -3.471 1 97.88 92 CYS B N 1
ATOM 3061 C CA . CYS B 1 92 ? -0.6 17.969 -3.131 1 97.88 92 CYS B CA 1
ATOM 3062 C C . CYS B 1 92 ? 0.382 17.766 -1.983 1 97.88 92 CYS B C 1
ATOM 3064 O O . CYS B 1 92 ? 0.165 16.922 -1.114 1 97.88 92 CYS B O 1
ATOM 3066 N N . TRP B 1 93 ? 1.433 18.516 -2.066 1 98.56 93 TRP B N 1
ATOM 3067 C CA . TRP B 1 93 ? 2.32 18.438 -0.91 1 98.56 93 TRP B CA 1
ATOM 3068 C C . TRP B 1 93 ? 2.871 19.828 -0.558 1 98.56 93 TRP B C 1
ATOM 3070 O O . TRP B 1 93 ? 2.947 20.703 -1.415 1 98.56 93 TRP B O 1
ATOM 3080 N N . THR B 1 94 ? 3.135 20.031 0.686 1 98.69 94 THR B N 1
ATOM 3081 C CA . THR B 1 94 ? 3.744 21.219 1.251 1 98.69 94 THR B CA 1
ATOM 3082 C C . THR B 1 94 ? 4.977 20.859 2.076 1 98.69 94 THR B C 1
ATOM 3084 O O . THR B 1 94 ? 4.887 20.109 3.039 1 98.69 94 THR B O 1
ATOM 3087 N N . LEU B 1 95 ? 6.09 21.375 1.665 1 98.69 95 LEU B N 1
ATOM 3088 C CA . LEU B 1 95 ? 7.336 21.188 2.396 1 98.69 95 LEU B CA 1
ATOM 3089 C C . LEU B 1 95 ? 7.645 22.391 3.279 1 98.69 95 LEU B C 1
ATOM 3091 O O . LEU B 1 95 ? 7.711 23.516 2.791 1 98.69 95 LEU B O 1
ATOM 3095 N N . ILE B 1 96 ? 7.84 22.125 4.543 1 98.12 96 ILE B N 1
ATOM 3096 C CA . ILE B 1 96 ? 8.117 23.203 5.488 1 98.12 96 ILE B CA 1
ATOM 3097 C C . ILE B 1 96 ? 9.492 23 6.109 1 98.12 96 ILE B C 1
ATOM 3099 O O . ILE B 1 96 ? 9.852 21.891 6.504 1 98.12 96 ILE B O 1
ATOM 3103 N N . ASN B 1 97 ? 10.242 24.047 6.098 1 97.25 97 ASN B N 1
ATOM 3104 C CA . ASN B 1 97 ? 11.445 24.125 6.922 1 97.25 97 ASN B CA 1
ATOM 3105 C C . ASN B 1 97 ? 11.117 24.484 8.367 1 97.25 97 ASN B C 1
ATOM 3107 O O . ASN B 1 97 ? 10.578 25.547 8.633 1 97.25 97 ASN B O 1
ATOM 3111 N N . LYS B 1 98 ? 11.422 23.625 9.227 1 96.44 98 LYS B N 1
ATOM 3112 C CA . LYS B 1 98 ? 11.016 23.781 10.625 1 96.44 98 LYS B CA 1
ATOM 3113 C C . LYS B 1 98 ? 11.711 24.969 11.273 1 96.44 98 LYS B C 1
ATOM 3115 O O . LYS B 1 98 ? 11.086 25.719 12.039 1 96.44 98 LYS B O 1
ATOM 3120 N N . ASN B 1 99 ? 12.977 25.172 11.023 1 93.25 99 ASN B N 1
ATOM 3121 C CA . ASN B 1 99 ? 13.781 26.188 11.695 1 93.25 99 ASN B CA 1
ATOM 3122 C C . ASN B 1 99 ? 13.25 27.594 11.438 1 93.25 99 ASN B C 1
ATOM 3124 O O . ASN B 1 99 ? 13.297 28.453 12.312 1 93.25 99 ASN B O 1
ATOM 3128 N N . TYR B 1 100 ? 12.711 27.797 10.297 1 91.88 100 TYR B N 1
ATOM 3129 C CA . TYR B 1 100 ? 12.258 29.141 9.922 1 91.88 100 TYR B CA 1
ATOM 3130 C C . TYR B 1 100 ? 10.742 29.172 9.781 1 91.88 100 TYR B C 1
ATOM 3132 O O . TYR B 1 100 ? 10.172 30.219 9.445 1 91.88 100 TYR B O 1
ATOM 3140 N N . TYR B 1 101 ? 10.102 28.016 10.047 1 95.44 101 TYR B N 1
ATOM 3141 C CA . TYR B 1 101 ? 8.672 27.906 9.789 1 95.44 101 TYR B CA 1
ATOM 3142 C C . TYR B 1 101 ? 8.312 28.516 8.438 1 95.44 101 TYR B C 1
ATOM 3144 O O . TYR B 1 101 ? 7.438 29.375 8.359 1 95.44 101 TYR B O 1
ATOM 3152 N N . GLU B 1 102 ? 8.938 27.938 7.414 1 96.12 102 GLU B N 1
ATOM 3153 C CA . GLU B 1 102 ? 8.852 28.484 6.062 1 96.12 102 GLU B CA 1
ATOM 3154 C C . GLU B 1 102 ? 8.398 27.422 5.066 1 96.12 102 GLU B C 1
ATOM 3156 O O . GLU B 1 102 ? 8.867 26.281 5.105 1 96.12 102 GLU B O 1
ATOM 3161 N N . VAL B 1 103 ? 7.441 27.875 4.234 1 97.5 103 VAL B N 1
ATOM 3162 C CA . VAL B 1 103 ? 7.047 26.984 3.143 1 97.5 103 VAL B CA 1
ATOM 3163 C C . VAL B 1 103 ? 8.109 27.016 2.047 1 97.5 103 VAL B C 1
ATOM 3165 O O . VAL B 1 103 ? 8.312 28.047 1.394 1 97.5 103 VAL B O 1
ATOM 3168 N N . VAL B 1 104 ? 8.727 25.859 1.864 1 96.94 104 VAL B N 1
ATOM 3169 C CA . VAL B 1 104 ? 9.812 25.75 0.897 1 96.94 104 VAL B CA 1
ATOM 3170 C C . VAL B 1 104 ? 9.258 25.328 -0.463 1 96.94 104 VAL B C 1
ATOM 3172 O O . VAL B 1 104 ? 9.734 25.797 -1.503 1 96.94 104 VAL B O 1
ATOM 3175 N N . GLU B 1 105 ? 8.312 24.453 -0.378 1 97.75 105 GLU B N 1
ATOM 3176 C CA . GLU B 1 105 ? 7.688 23.938 -1.59 1 97.75 105 GLU B CA 1
ATOM 3177 C C . GLU B 1 105 ? 6.199 23.688 -1.378 1 97.75 105 GLU B C 1
ATOM 3179 O O . GLU B 1 105 ? 5.781 23.25 -0.299 1 97.75 105 GLU B O 1
ATOM 3184 N N . TRP B 1 106 ? 5.449 24.047 -2.311 1 98.25 106 TRP B N 1
ATOM 3185 C CA . TRP B 1 106 ? 4 23.875 -2.373 1 98.25 106 TRP B CA 1
ATOM 3186 C C . TRP B 1 106 ? 3.557 23.5 -3.783 1 98.25 106 TRP B C 1
ATOM 3188 O O . TRP B 1 106 ? 3.605 24.328 -4.695 1 98.25 106 TRP B O 1
ATOM 3198 N N . GLN B 1 107 ? 3.117 22.219 -3.93 1 97.69 107 GLN B N 1
ATOM 3199 C CA . GLN B 1 107 ? 2.957 21.734 -5.297 1 97.69 107 GLN B CA 1
ATOM 3200 C C . GLN B 1 107 ? 1.687 20.906 -5.445 1 97.69 107 GLN B C 1
ATOM 3202 O O . GLN B 1 107 ? 1.299 20.188 -4.523 1 97.69 107 GLN B O 1
ATOM 3207 N N . TYR B 1 108 ? 1.049 21.109 -6.594 1 97.81 108 TYR B N 1
ATOM 3208 C CA . TYR B 1 108 ? -0.076 20.312 -7.047 1 97.81 108 TYR B CA 1
ATOM 3209 C C . TYR B 1 108 ? 0.36 19.328 -8.125 1 97.81 108 TYR B C 1
ATOM 3211 O O . TYR B 1 108 ? 1.104 19.688 -9.039 1 97.81 108 TYR B O 1
ATOM 3219 N N . TYR B 1 109 ? -0.081 18.094 -7.969 1 97.5 109 TYR B N 1
ATOM 3220 C CA . TYR B 1 109 ? 0.187 17.078 -8.969 1 97.5 109 TYR B CA 1
ATOM 3221 C C . TYR B 1 109 ? -1.09 16.328 -9.344 1 97.5 109 TYR B C 1
ATOM 3223 O O . TYR B 1 109 ? -1.654 15.602 -8.523 1 97.5 109 TYR B O 1
ATOM 3231 N N . GLY B 1 110 ? -1.515 16.469 -10.594 1 96.5 110 GLY B N 1
ATOM 3232 C CA . GLY B 1 110 ? -2.67 15.742 -11.086 1 96.5 110 GLY B CA 1
ATOM 3233 C C . GLY B 1 110 ? -2.365 14.289 -11.414 1 96.5 110 GLY B C 1
ATOM 3234 O O . GLY B 1 110 ? -1.314 13.984 -11.977 1 96.5 110 GLY B O 1
ATOM 3235 N N . ILE B 1 111 ? -3.314 13.398 -11.023 1 94.44 111 ILE B N 1
ATOM 3236 C CA . ILE B 1 111 ? -3.139 11.969 -11.289 1 94.44 111 ILE B CA 1
ATOM 3237 C C . ILE B 1 111 ? -3.775 11.609 -12.633 1 94.44 111 ILE B C 1
ATOM 3239 O O . ILE B 1 111 ? -4.957 11.875 -12.852 1 94.44 111 ILE B O 1
ATOM 3243 N N . ASP B 1 112 ? -2.98 10.984 -13.445 1 89.69 112 ASP B N 1
ATOM 3244 C CA . ASP B 1 112 ? -3.469 10.484 -14.727 1 89.69 112 ASP B CA 1
ATOM 3245 C C . ASP B 1 112 ? -3.742 8.977 -14.664 1 89.69 112 ASP B C 1
ATOM 3247 O O . ASP B 1 112 ? -2.812 8.18 -14.547 1 89.69 112 ASP B O 1
ATOM 3251 N N . TYR B 1 113 ? -5.035 8.656 -14.758 1 87.19 113 TYR B N 1
ATOM 3252 C CA . TYR B 1 113 ? -5.41 7.25 -14.75 1 87.19 113 TYR B CA 1
ATOM 3253 C C . TYR B 1 113 ? -5.426 6.684 -16.172 1 87.19 113 TYR B C 1
ATOM 3255 O O . TYR B 1 113 ? -5.727 7.398 -17.125 1 87.19 113 TYR B O 1
ATOM 3263 N N . PRO B 1 114 ? -5.102 5.395 -16.219 1 82 114 PRO B N 1
ATOM 3264 C CA . PRO B 1 114 ? -5.199 4.777 -17.547 1 82 114 PRO B CA 1
ATOM 3265 C C . PRO B 1 114 ? -6.633 4.73 -18.078 1 82 114 PRO B C 1
ATOM 3267 O O . PRO B 1 114 ? -7.578 4.594 -17.281 1 82 114 PRO B O 1
ATOM 3270 N N . GLU B 1 115 ? -6.836 5.055 -19.359 1 75.94 115 GLU B N 1
ATOM 3271 C CA . GLU B 1 115 ? -8.156 5.145 -19.969 1 75.94 115 GLU B CA 1
ATOM 3272 C C . GLU B 1 115 ? -8.766 3.762 -20.172 1 75.94 115 GLU B C 1
ATOM 3274 O O . GLU B 1 115 ? -8.078 2.832 -20.594 1 75.94 115 GLU B O 1
ATOM 3279 N N . GLY B 1 116 ? -10.203 3.705 -19.922 1 65.06 116 GLY B N 1
ATOM 3280 C CA . GLY B 1 116 ? -11.07 2.645 -20.406 1 65.06 116 GLY B CA 1
ATOM 3281 C C . GLY B 1 116 ? -10.914 1.35 -19.625 1 65.06 116 GLY B C 1
ATOM 3282 O O . GLY B 1 116 ? -11.742 0.439 -19.75 1 65.06 116 GLY B O 1
ATOM 3283 N N . LYS B 1 117 ? -9.891 1.198 -18.859 1 67.12 117 LYS B N 1
ATOM 3284 C CA . LYS B 1 117 ? -9.688 -0.116 -18.266 1 67.12 117 LYS B CA 1
ATOM 3285 C C . LYS B 1 117 ? -9.891 -0.061 -16.75 1 67.12 117 LYS B C 1
ATOM 3287 O O . LYS B 1 117 ? -9.773 1.005 -16.141 1 67.12 117 LYS B O 1
ATOM 3292 N N . LYS B 1 118 ? -10.43 -1.116 -16.328 1 77.38 118 LYS B N 1
ATOM 3293 C CA . LYS B 1 118 ? -10.438 -1.296 -14.875 1 77.38 118 LYS B CA 1
ATOM 3294 C C . LYS B 1 118 ? -9.031 -1.185 -14.305 1 77.38 118 LYS B C 1
ATOM 3296 O O . LYS B 1 118 ? -8.094 -1.804 -14.812 1 77.38 118 LYS B O 1
ATOM 3301 N N . ILE B 1 119 ? -8.914 -0.336 -13.336 1 85.19 119 ILE B N 1
ATOM 3302 C CA . ILE B 1 119 ? -7.605 -0.069 -12.75 1 85.19 119 ILE B CA 1
ATOM 3303 C C . ILE B 1 119 ? -7.156 -1.271 -11.93 1 85.19 119 ILE B C 1
ATOM 3305 O O . ILE B 1 119 ? -7.898 -1.76 -11.07 1 85.19 119 ILE B O 1
ATOM 3309 N N . GLN B 1 120 ? -6.016 -1.82 -12.297 1 86.25 120 GLN B N 1
ATOM 3310 C CA . GLN B 1 120 ? -5.426 -2.93 -11.562 1 86.25 120 GLN B CA 1
ATOM 3311 C C . GLN B 1 120 ? -4.465 -2.422 -10.484 1 86.25 120 GLN B C 1
ATOM 3313 O O . GLN B 1 120 ? -4.039 -1.266 -10.523 1 86.25 120 GLN B O 1
ATOM 3318 N N . ILE B 1 121 ? -4.188 -3.291 -9.578 1 91.12 121 ILE B N 1
ATOM 3319 C CA . ILE B 1 121 ? -3.307 -2.926 -8.477 1 91.12 121 ILE B CA 1
ATOM 3320 C C . ILE B 1 121 ? -1.944 -2.5 -9.016 1 91.12 121 ILE B C 1
ATOM 3322 O O . ILE B 1 121 ? -1.294 -1.614 -8.461 1 91.12 121 ILE B O 1
ATOM 3326 N N . THR B 1 122 ? -1.527 -3.068 -10.102 1 89.62 122 THR B N 1
ATOM 3327 C CA . THR B 1 122 ? -0.243 -2.727 -10.711 1 89.62 122 THR B CA 1
ATOM 3328 C C . THR B 1 122 ? -0.268 -1.306 -11.266 1 89.62 122 THR B C 1
ATOM 3330 O O . THR B 1 122 ? 0.749 -0.608 -11.242 1 89.62 122 THR B O 1
ATOM 3333 N N . ASP B 1 123 ? -1.424 -0.894 -11.773 1 91.31 123 ASP B N 1
ATOM 3334 C CA . ASP B 1 123 ? -1.587 0.486 -12.219 1 91.31 123 ASP B CA 1
ATOM 3335 C C . ASP B 1 123 ? -1.482 1.46 -11.047 1 91.31 123 ASP B C 1
ATOM 3337 O O . ASP B 1 123 ? -0.853 2.514 -11.164 1 91.31 123 ASP B O 1
ATOM 3341 N N . ILE B 1 124 ? -2.129 1.034 -10.039 1 93.56 124 ILE B N 1
ATOM 3342 C CA . ILE B 1 124 ? -2.1 1.858 -8.836 1 93.56 124 ILE B CA 1
ATOM 3343 C C . ILE B 1 124 ? -0.662 1.999 -8.344 1 93.56 124 ILE B C 1
ATOM 3345 O O . ILE B 1 124 ? -0.236 3.09 -7.957 1 93.56 124 ILE B O 1
ATOM 3349 N N . PHE B 1 125 ? 0.018 0.947 -8.383 1 94.81 125 PHE B N 1
ATOM 3350 C CA . PHE B 1 125 ? 1.41 0.979 -7.949 1 94.81 125 PHE B CA 1
ATOM 3351 C C . PHE B 1 125 ? 2.227 1.921 -8.828 1 94.81 125 PHE B C 1
ATOM 3353 O O . PHE B 1 125 ? 3.049 2.689 -8.32 1 94.81 125 PHE B O 1
ATOM 3360 N N . ASP B 1 126 ? 2.025 1.891 -10.109 1 93 126 ASP B N 1
ATOM 3361 C CA . ASP B 1 126 ? 2.736 2.77 -11.031 1 93 126 ASP B CA 1
ATOM 3362 C C . ASP B 1 126 ? 2.5 4.238 -10.688 1 93 126 ASP B C 1
ATOM 3364 O O . ASP B 1 126 ? 3.436 5.039 -10.688 1 93 126 ASP B O 1
ATOM 3368 N N . ILE B 1 127 ? 1.316 4.512 -10.422 1 94.75 127 ILE B N 1
ATOM 3369 C CA . ILE B 1 127 ? 0.945 5.871 -10.055 1 94.75 127 ILE B CA 1
ATOM 3370 C C . ILE B 1 127 ? 1.628 6.254 -8.742 1 94.75 127 ILE B C 1
ATOM 3372 O O . ILE B 1 127 ? 2.262 7.309 -8.648 1 94.75 127 ILE B O 1
ATOM 3376 N N . ALA B 1 128 ? 1.5 5.371 -7.727 1 96.19 128 ALA B N 1
ATOM 3377 C CA . ALA B 1 128 ? 2.102 5.625 -6.422 1 96.19 128 ALA B CA 1
ATOM 3378 C C . ALA B 1 128 ? 3.611 5.82 -6.539 1 96.19 128 ALA B C 1
ATOM 3380 O O . ALA B 1 128 ? 4.184 6.691 -5.883 1 96.19 128 ALA B O 1
ATOM 3381 N N . TRP B 1 129 ? 4.195 4.996 -7.355 1 94.44 129 TRP B N 1
ATOM 3382 C CA . TRP B 1 129 ? 5.633 5.066 -7.578 1 94.44 129 TRP B CA 1
ATOM 3383 C C . TRP B 1 129 ? 6.027 6.418 -8.172 1 94.44 129 TRP B C 1
ATOM 3385 O O . TRP B 1 129 ? 6.953 7.07 -7.684 1 94.44 129 TRP B O 1
ATOM 3395 N N . ARG B 1 130 ? 5.336 6.871 -9.148 1 93.75 130 ARG B N 1
ATOM 3396 C CA . ARG B 1 130 ? 5.613 8.148 -9.797 1 93.75 130 ARG B CA 1
ATOM 3397 C C . ARG B 1 130 ? 5.457 9.305 -8.82 1 93.75 130 ARG B C 1
ATOM 3399 O O . ARG B 1 130 ? 6.289 10.219 -8.789 1 93.75 130 ARG B O 1
ATOM 3406 N N . ILE B 1 131 ? 4.441 9.234 -8.094 1 96 131 ILE B N 1
ATOM 3407 C CA . ILE B 1 131 ? 4.176 10.273 -7.105 1 96 131 ILE B CA 1
ATOM 3408 C C . ILE B 1 131 ? 5.32 10.336 -6.098 1 96 131 ILE B C 1
ATOM 3410 O O . ILE B 1 131 ? 5.855 11.406 -5.816 1 96 131 ILE B O 1
ATOM 3414 N N . THR B 1 132 ? 5.695 9.188 -5.559 1 95.81 132 THR B N 1
ATOM 3415 C CA . THR B 1 132 ? 6.699 9.133 -4.496 1 95.81 132 THR B CA 1
ATOM 3416 C C . THR B 1 132 ? 8.055 9.602 -5.012 1 95.81 132 THR B C 1
ATOM 3418 O O . THR B 1 132 ? 8.828 10.219 -4.273 1 95.81 132 THR B O 1
ATOM 3421 N N . GLN B 1 133 ? 8.305 9.398 -6.277 1 92.88 133 GLN B N 1
ATOM 3422 C CA . GLN B 1 133 ? 9.555 9.852 -6.871 1 92.88 133 GLN B CA 1
ATOM 3423 C C . GLN B 1 133 ? 9.594 11.375 -6.969 1 92.88 133 GLN B C 1
ATOM 3425 O O . GLN B 1 133 ? 10.664 11.977 -6.945 1 92.88 133 GLN B O 1
ATOM 3430 N N . ARG B 1 134 ? 8.469 11.977 -7.027 1 95.19 134 ARG B N 1
ATOM 3431 C CA . ARG B 1 134 ? 8.383 13.43 -7.184 1 95.19 134 ARG B CA 1
ATOM 3432 C C . ARG B 1 134 ? 8.391 14.125 -5.824 1 95.19 134 ARG B C 1
ATOM 3434 O O . ARG B 1 134 ? 8.688 15.32 -5.734 1 95.19 134 ARG B O 1
ATOM 3441 N N . LEU B 1 135 ? 8.016 13.391 -4.809 1 97.06 135 LEU B N 1
ATOM 3442 C CA . LEU B 1 135 ? 7.957 13.984 -3.477 1 97.06 135 LEU B CA 1
ATOM 3443 C C . LEU B 1 135 ? 9.352 14.328 -2.971 1 97.06 135 LEU B C 1
ATOM 3445 O O . LEU B 1 135 ? 10.273 13.516 -3.059 1 97.06 135 LEU B O 1
ATOM 3449 N N . PRO B 1 136 ? 9.5 15.516 -2.441 1 96.75 136 PRO B N 1
ATOM 3450 C CA . PRO B 1 136 ? 10.766 15.82 -1.774 1 96.75 136 PRO B CA 1
ATOM 3451 C C . PRO B 1 136 ? 11.016 14.945 -0.549 1 96.75 136 PRO B C 1
ATOM 3453 O O . PRO B 1 136 ? 10.062 14.492 0.093 1 96.75 136 PRO B O 1
ATOM 3456 N N . VAL B 1 137 ? 12.289 14.703 -0.299 1 95.44 137 VAL B N 1
ATOM 3457 C CA . VAL B 1 137 ? 12.641 13.953 0.905 1 95.44 137 VAL B CA 1
ATOM 3458 C C . VAL B 1 137 ? 12.508 14.859 2.129 1 95.44 137 VAL B C 1
ATOM 3460 O O . VAL B 1 137 ? 12.914 16.016 2.094 1 95.44 137 VAL B O 1
ATOM 3463 N N . ALA B 1 138 ? 11.953 14.32 3.182 1 97.25 138 ALA B N 1
ATOM 3464 C CA . ALA B 1 138 ? 11.773 15.062 4.43 1 97.25 138 ALA B CA 1
ATOM 3465 C C . ALA B 1 138 ? 12.008 14.164 5.641 1 97.25 138 ALA B C 1
ATOM 3467 O O . ALA B 1 138 ? 12.078 12.938 5.508 1 97.25 138 ALA B O 1
ATOM 3468 N N . ASP B 1 139 ? 12.156 14.758 6.777 1 96.19 139 ASP B N 1
ATOM 3469 C CA . ASP B 1 139 ? 12.391 14.016 8.016 1 96.19 139 ASP B CA 1
ATOM 3470 C C . ASP B 1 139 ? 11.086 13.438 8.562 1 96.19 139 ASP B C 1
ATOM 3472 O O . ASP B 1 139 ? 11.078 12.352 9.141 1 96.19 139 ASP B O 1
ATOM 3476 N N . ILE B 1 140 ? 10.055 14.227 8.414 1 97.25 140 ILE B N 1
ATOM 3477 C CA . ILE B 1 140 ? 8.734 13.812 8.875 1 97.25 140 ILE B CA 1
ATOM 3478 C C . ILE B 1 140 ? 7.715 13.992 7.754 1 97.25 140 ILE B C 1
ATOM 3480 O O . ILE B 1 140 ? 7.746 14.992 7.031 1 97.25 140 ILE B O 1
ATOM 3484 N N . TYR B 1 141 ? 6.898 13.008 7.605 1 98 141 TYR B N 1
ATOM 3485 C CA . TYR B 1 141 ? 5.781 13.086 6.668 1 98 141 TYR B CA 1
ATOM 3486 C C . TYR B 1 141 ? 4.449 13.102 7.41 1 98 141 TYR B C 1
ATOM 3488 O O . TYR B 1 141 ? 4.266 12.359 8.383 1 98 141 TYR B O 1
ATOM 3496 N N . VAL B 1 142 ? 3.559 13.953 6.918 1 97.62 142 VAL B N 1
ATOM 3497 C CA . VAL B 1 142 ? 2.248 14.047 7.547 1 97.62 142 VAL B CA 1
ATOM 3498 C C . VAL B 1 142 ? 1.153 13.875 6.496 1 97.62 142 VAL B C 1
ATOM 3500 O O . VAL B 1 142 ? 1.233 14.453 5.41 1 97.62 142 VAL B O 1
ATOM 3503 N N . MET B 1 143 ? 0.216 13.062 6.828 1 96.62 143 MET B N 1
ATOM 3504 C CA . MET B 1 143 ? -0.944 12.828 5.973 1 96.62 143 MET B CA 1
ATOM 3505 C C . MET B 1 143 ? -2.238 12.93 6.77 1 96.62 143 MET B C 1
ATOM 3507 O O . MET B 1 143 ? -2.215 12.906 8 1 96.62 143 MET B O 1
ATOM 3511 N N . LYS B 1 144 ? -3.283 13.047 5.961 1 92.44 144 LYS B N 1
ATOM 3512 C CA . LYS B 1 144 ? -4.605 13.023 6.582 1 92.44 144 LYS B CA 1
ATOM 3513 C C . LYS B 1 144 ? -5.043 11.594 6.891 1 92.44 144 LYS B C 1
ATOM 3515 O O . LYS B 1 144 ? -4.949 10.711 6.035 1 92.44 144 LYS B O 1
ATOM 3520 N N . ALA B 1 145 ? -5.496 11.414 8.141 1 78.69 145 ALA B N 1
ATOM 3521 C CA . ALA B 1 145 ? -6.004 10.094 8.5 1 78.69 145 ALA B CA 1
ATOM 3522 C C . ALA B 1 145 ? -7.32 9.797 7.785 1 78.69 145 ALA B C 1
ATOM 3524 O O . ALA B 1 145 ? -8.211 10.648 7.734 1 78.69 145 ALA B O 1
ATOM 3525 N N . GLU B 1 146 ? -7.277 8.781 6.934 1 67.81 146 GLU B N 1
ATOM 3526 C CA . GLU B 1 146 ? -8.5 8.422 6.223 1 67.81 146 GLU B CA 1
ATOM 3527 C C . GLU B 1 146 ? -9.391 7.527 7.082 1 67.81 146 GLU B C 1
ATOM 3529 O O . GLU B 1 146 ? -8.906 6.84 7.984 1 67.81 146 GLU B O 1
ATOM 3534 N N . ALA B 1 147 ? -10.727 7.785 6.773 1 57.31 147 ALA B N 1
ATOM 3535 C CA . ALA B 1 147 ? -11.711 6.977 7.488 1 57.31 147 ALA B CA 1
ATOM 3536 C C . ALA B 1 147 ? -11.484 5.488 7.238 1 57.31 147 ALA B C 1
ATOM 3538 O O . ALA B 1 147 ? -11.07 5.094 6.145 1 57.31 147 ALA B O 1
ATOM 3539 N N . THR B 1 148 ? -11.406 4.801 8.273 1 55.16 148 THR B N 1
ATOM 3540 C CA . THR B 1 148 ? -11.266 3.348 8.242 1 55.16 148 THR B CA 1
ATOM 3541 C C . THR B 1 148 ? -12.508 2.699 7.629 1 55.16 148 THR B C 1
ATOM 3543 O O . THR B 1 148 ? -12.555 1.48 7.457 1 55.16 148 THR B O 1
ATOM 3546 N N . THR B 1 149 ? -13.477 3.604 7.469 1 53.69 149 THR B N 1
ATOM 3547 C CA . THR B 1 149 ? -14.688 3.025 6.895 1 53.69 149 THR B CA 1
ATOM 3548 C C . THR B 1 149 ? -14.875 3.484 5.449 1 53.69 149 THR B C 1
ATOM 3550 O O . THR B 1 149 ? -14.445 4.578 5.082 1 53.69 149 THR B O 1
ATOM 3553 N N . LEU B 1 150 ? -15.086 2.527 4.582 1 52.25 150 LEU B N 1
ATOM 3554 C CA . LEU B 1 150 ? -15.289 2.787 3.16 1 52.25 150 LEU B CA 1
ATOM 3555 C C . LEU B 1 150 ? -16.547 3.605 2.93 1 52.25 150 LEU B C 1
ATOM 3557 O O . LEU B 1 150 ? -16.875 3.941 1.788 1 52.25 150 LEU B O 1
ATOM 3561 N N . ARG B 1 151 ? -17.219 3.93 3.969 1 47.19 151 ARG B N 1
ATOM 3562 C CA . ARG B 1 151 ? -18.484 4.609 3.746 1 47.19 151 ARG B CA 1
ATOM 3563 C C . ARG B 1 151 ? -18.266 6.098 3.498 1 47.19 151 ARG B C 1
ATOM 3565 O O . ARG B 1 151 ? -17.594 6.773 4.273 1 47.19 151 ARG B O 1
ATOM 3572 N N . ALA B 1 152 ? -18.219 6.516 2.207 1 43.94 152 ALA B N 1
ATOM 3573 C CA . ALA B 1 152 ? -18.156 7.926 1.839 1 43.94 152 ALA B CA 1
ATOM 3574 C C . ALA B 1 152 ? -19.234 8.734 2.561 1 43.94 152 ALA B C 1
ATOM 3576 O O . ALA B 1 152 ? -20.344 8.242 2.766 1 43.94 152 ALA B O 1
ATOM 3577 N N . ALA B 1 153 ? -18.844 9.742 3.25 1 40.97 153 ALA B N 1
ATOM 3578 C CA . ALA B 1 153 ? -19.812 10.688 3.801 1 40.97 153 ALA B CA 1
ATOM 3579 C C . ALA B 1 153 ? -20.812 11.125 2.736 1 40.97 153 ALA B C 1
ATOM 3581 O O . ALA B 1 153 ? -20.422 11.555 1.648 1 40.97 153 ALA B O 1
ATOM 3582 N N . GLY B 1 154 ? -22.156 10.789 2.906 1 45.44 154 GLY B N 1
ATOM 3583 C CA . GLY B 1 154 ? -23.328 11.305 2.223 1 45.44 154 GLY B CA 1
ATOM 3584 C C . GLY B 1 154 ? -23.922 10.32 1.241 1 45.44 154 GLY B C 1
ATOM 3585 O O . GLY B 1 154 ? -25.078 10.469 0.839 1 45.44 154 GLY B O 1
ATOM 3586 N N . SER B 1 155 ? -23.062 9.805 0.312 1 47.72 155 SER B N 1
ATOM 3587 C CA . SER B 1 155 ? -23.703 8.992 -0.719 1 47.72 155 SER B CA 1
ATOM 3588 C C . SER B 1 155 ? -24.078 7.613 -0.181 1 47.72 155 SER B C 1
ATOM 3590 O O . SER B 1 155 ? -23.625 7.211 0.888 1 47.72 155 SER B O 1
ATOM 3592 N N . ASP B 1 156 ? -24.906 7.008 -0.84 1 52.28 156 ASP B N 1
ATOM 3593 C CA . ASP B 1 156 ? -25.312 5.641 -0.533 1 52.28 156 ASP B CA 1
ATOM 3594 C C . ASP B 1 156 ? -24.109 4.75 -0.258 1 52.28 156 ASP B C 1
ATOM 3596 O O . ASP B 1 156 ? -23.281 4.523 -1.146 1 52.28 156 ASP B O 1
ATOM 3600 N N . PRO B 1 157 ? -23.75 4.723 1.014 1 56.19 157 PRO B N 1
ATOM 3601 C CA . PRO B 1 157 ? -22.594 3.955 1.46 1 56.19 157 PRO B CA 1
ATOM 3602 C C . PRO B 1 157 ? -22.422 2.641 0.701 1 56.19 157 PRO B C 1
ATOM 3604 O O . PRO B 1 157 ? -21.344 2.039 0.733 1 56.19 157 PRO B O 1
ATOM 3607 N N . ASN B 1 158 ? -23.438 2.436 -0.053 1 62.16 158 ASN B N 1
ATOM 3608 C CA . ASN B 1 158 ? -23.438 1.112 -0.669 1 62.16 158 ASN B CA 1
ATOM 3609 C C . ASN B 1 158 ? -23.281 1.201 -2.186 1 62.16 158 ASN B C 1
ATOM 3611 O O . ASN B 1 158 ? -23.5 0.216 -2.893 1 62.16 158 ASN B O 1
ATOM 3615 N N . ASN B 1 159 ? -22.906 2.5 -2.635 1 74.62 159 ASN B N 1
ATOM 3616 C CA . ASN B 1 159 ? -22.688 2.594 -4.074 1 74.62 159 ASN B CA 1
ATOM 3617 C C . ASN B 1 159 ? -21.406 1.905 -4.496 1 74.62 159 ASN B C 1
ATOM 3619 O O . ASN B 1 159 ? -20.312 2.295 -4.062 1 74.62 159 ASN B O 1
ATOM 3623 N N . PRO B 1 160 ? -21.594 0.88 -5.211 1 75.06 160 PRO B N 1
ATOM 3624 C CA . PRO B 1 160 ? -20.422 0.073 -5.586 1 75.06 160 PRO B CA 1
ATOM 3625 C C . PRO B 1 160 ? -19.328 0.893 -6.273 1 75.06 160 PRO B C 1
ATOM 3627 O O . PRO B 1 160 ? -18.141 0.62 -6.09 1 75.06 160 PRO B O 1
ATOM 3630 N N . LYS B 1 161 ? -19.766 1.854 -7.016 1 78.88 161 LYS B N 1
ATOM 3631 C CA . LYS B 1 161 ? -18.781 2.676 -7.715 1 78.88 161 LYS B CA 1
ATOM 3632 C C . LYS B 1 161 ? -17.969 3.504 -6.73 1 78.88 161 LYS B C 1
ATOM 3634 O O . LYS B 1 161 ? -16.75 3.627 -6.879 1 78.88 161 LYS B O 1
ATOM 3639 N N . VAL B 1 162 ? -18.656 4.043 -5.785 1 80.25 162 VAL B N 1
ATOM 3640 C CA . VAL B 1 162 ? -17.984 4.859 -4.777 1 80.25 162 VAL B CA 1
ATOM 3641 C C . VAL B 1 162 ? -17.047 3.986 -3.939 1 80.25 162 VAL B C 1
ATOM 3643 O O . VAL B 1 162 ? -15.938 4.395 -3.623 1 80.25 162 VAL B O 1
ATOM 3646 N N . LEU B 1 163 ? -17.484 2.828 -3.73 1 81.62 163 LEU B N 1
ATOM 3647 C CA . LEU B 1 163 ? -16.672 1.899 -2.947 1 81.62 163 LEU B CA 1
ATOM 3648 C C . LEU B 1 163 ? -15.398 1.53 -3.691 1 81.62 163 LEU B C 1
ATOM 3650 O O . LEU B 1 163 ? -14.328 1.433 -3.086 1 81.62 163 LEU B O 1
ATOM 3654 N N . ALA B 1 164 ? -15.523 1.345 -4.941 1 83.06 164 ALA B N 1
ATOM 3655 C CA . ALA B 1 164 ? -14.367 0.99 -5.758 1 83.06 164 ALA B CA 1
ATOM 3656 C C . ALA B 1 164 ? -13.344 2.123 -5.785 1 83.06 164 ALA B C 1
ATOM 3658 O O . ALA B 1 164 ? -12.141 1.884 -5.691 1 83.06 164 ALA B O 1
ATOM 3659 N N . VAL B 1 165 ? -13.852 3.295 -5.859 1 84.81 165 VAL B N 1
ATOM 3660 C CA . VAL B 1 165 ? -12.977 4.465 -5.91 1 84.81 165 VAL B CA 1
ATOM 3661 C C . VAL B 1 165 ? -12.258 4.625 -4.574 1 84.81 165 VAL B C 1
ATOM 3663 O O . VAL B 1 165 ? -11.062 4.914 -4.539 1 84.81 165 VAL B O 1
ATOM 3666 N N . ASN B 1 166 ? -12.945 4.441 -3.518 1 85.19 166 ASN B N 1
ATOM 3667 C CA . ASN B 1 166 ? -12.359 4.562 -2.188 1 85.19 166 ASN B CA 1
ATOM 3668 C C . ASN B 1 166 ? -11.312 3.477 -1.936 1 85.19 166 ASN B C 1
ATOM 3670 O O . ASN B 1 166 ? -10.305 3.721 -1.277 1 85.19 166 ASN B O 1
ATOM 3674 N N . LEU B 1 167 ? -11.641 2.354 -2.451 1 88.06 167 LEU B N 1
ATOM 3675 C CA . LEU B 1 167 ? -10.68 1.263 -2.328 1 88.06 167 LEU B CA 1
ATOM 3676 C C . LEU B 1 167 ? -9.383 1.597 -3.061 1 88.06 167 LEU B C 1
ATOM 3678 O O . LEU B 1 167 ? -8.289 1.419 -2.512 1 88.06 167 LEU B O 1
ATOM 3682 N N . GLN B 1 168 ? -9.539 2.059 -4.223 1 89.31 168 GLN B N 1
ATOM 3683 C CA . GLN B 1 168 ? -8.375 2.434 -5.02 1 89.31 168 GLN B CA 1
ATOM 3684 C C . GLN B 1 168 ? -7.543 3.5 -4.312 1 89.31 168 GLN B C 1
ATOM 3686 O O . GLN B 1 168 ? -6.316 3.416 -4.277 1 89.31 168 GLN B O 1
ATOM 3691 N N . LYS B 1 169 ? -8.219 4.43 -3.842 1 90.94 169 LYS B N 1
ATOM 3692 C CA . LYS B 1 169 ? -7.531 5.496 -3.119 1 90.94 169 LYS B CA 1
ATOM 3693 C C . LYS B 1 169 ? -6.797 4.949 -1.897 1 90.94 169 LYS B C 1
ATOM 3695 O O . LYS B 1 169 ? -5.648 5.316 -1.641 1 90.94 169 LYS B O 1
ATOM 3700 N N . ALA B 1 170 ? -7.469 4.07 -1.19 1 91.62 170 ALA B N 1
ATOM 3701 C CA . ALA B 1 170 ? -6.863 3.467 -0.006 1 91.62 170 ALA B CA 1
ATOM 3702 C C . ALA B 1 170 ? -5.613 2.67 -0.374 1 91.62 170 ALA B C 1
ATOM 3704 O O . ALA B 1 170 ? -4.617 2.701 0.349 1 91.62 170 ALA B O 1
ATOM 3705 N N . GLN B 1 171 ? -5.684 1.986 -1.396 1 93.44 171 GLN B N 1
ATOM 3706 C CA . GLN B 1 171 ? -4.535 1.229 -1.879 1 93.44 171 GLN B CA 1
ATOM 3707 C C . GLN B 1 171 ? -3.383 2.156 -2.254 1 93.44 171 GLN B C 1
ATOM 3709 O O . GLN B 1 171 ? -2.232 1.906 -1.891 1 93.44 171 GLN B O 1
ATOM 3714 N N . MET B 1 172 ? -3.689 3.184 -2.912 1 94.69 172 MET B N 1
ATOM 3715 C CA . MET B 1 172 ? -2.674 4.145 -3.334 1 94.69 172 MET B CA 1
ATOM 3716 C C . MET B 1 172 ? -1.987 4.777 -2.127 1 94.69 172 MET B C 1
ATOM 3718 O O . MET B 1 172 ? -0.758 4.828 -2.066 1 94.69 172 MET B O 1
ATOM 3722 N N . VAL B 1 173 ? -2.795 5.207 -1.22 1 95.88 173 VAL B N 1
ATOM 3723 C CA . VAL B 1 173 ? -2.26 5.812 -0.003 1 95.88 173 VAL B CA 1
ATOM 3724 C C . VAL B 1 173 ? -1.353 4.812 0.713 1 95.88 173 VAL B C 1
ATOM 3726 O O . VAL B 1 173 ? -0.248 5.164 1.138 1 95.88 173 VAL B O 1
ATOM 3729 N N . SER B 1 174 ? -1.784 3.578 0.817 1 95.5 174 SER B N 1
ATOM 3730 C CA . SER B 1 174 ? -1.01 2.531 1.474 1 95.5 174 SER B CA 1
ATOM 3731 C C . SER B 1 174 ? 0.34 2.332 0.792 1 95.5 174 SER B C 1
ATOM 3733 O O . SER B 1 174 ? 1.367 2.209 1.461 1 95.5 174 SER B O 1
ATOM 3735 N N . MET B 1 175 ? 0.318 2.318 -0.505 1 96.88 175 MET B N 1
ATOM 3736 C CA . MET B 1 175 ? 1.557 2.133 -1.256 1 96.88 175 MET B CA 1
ATOM 3737 C C . MET B 1 175 ? 2.498 3.314 -1.054 1 96.88 175 MET B C 1
ATOM 3739 O O . MET B 1 175 ? 3.705 3.129 -0.879 1 96.88 175 MET B O 1
ATOM 3743 N N . ILE B 1 176 ? 1.959 4.504 -1.055 1 96.88 176 ILE B N 1
ATOM 3744 C CA . ILE B 1 176 ? 2.771 5.703 -0.884 1 96.88 176 ILE B CA 1
ATOM 3745 C C . ILE B 1 176 ? 3.402 5.707 0.506 1 96.88 176 ILE B C 1
ATOM 3747 O O . ILE B 1 176 ? 4.59 6.004 0.655 1 96.88 176 ILE B O 1
ATOM 3751 N N . VAL B 1 177 ? 2.625 5.332 1.474 1 96.38 177 VAL B N 1
ATOM 3752 C CA . VAL B 1 177 ? 3.131 5.246 2.84 1 96.38 177 VAL B CA 1
ATOM 3753 C C . VAL B 1 177 ? 4.289 4.25 2.9 1 96.38 177 VAL B C 1
ATOM 3755 O O . VAL B 1 177 ? 5.336 4.543 3.482 1 96.38 177 VAL B O 1
ATOM 3758 N N . ALA B 1 178 ? 4.098 3.146 2.326 1 96.31 178 ALA B N 1
ATOM 3759 C CA . ALA B 1 178 ? 5.125 2.105 2.326 1 96.31 178 ALA B CA 1
ATOM 3760 C C . ALA B 1 178 ? 6.387 2.578 1.607 1 96.31 178 ALA B C 1
ATOM 3762 O O . ALA B 1 178 ? 7.5 2.373 2.094 1 96.31 178 ALA B O 1
ATOM 3763 N N . LEU B 1 179 ? 6.207 3.221 0.509 1 95.62 179 LEU B N 1
ATOM 3764 C CA . LEU B 1 179 ? 7.332 3.664 -0.306 1 95.62 179 LEU B CA 1
ATOM 3765 C C . LEU B 1 179 ? 8.109 4.77 0.398 1 95.62 179 LEU B C 1
ATOM 3767 O O . LEU B 1 179 ? 9.344 4.781 0.37 1 95.62 179 LEU B O 1
ATOM 3771 N N . ILE B 1 180 ? 7.406 5.688 1.008 1 95.62 180 ILE B N 1
ATOM 3772 C CA . ILE B 1 180 ? 8.062 6.766 1.742 1 95.62 180 ILE B CA 1
ATOM 3773 C C . ILE B 1 180 ? 8.906 6.184 2.873 1 95.62 180 ILE B C 1
ATOM 3775 O O . ILE B 1 180 ? 10.062 6.566 3.051 1 95.62 180 ILE B O 1
ATOM 3779 N N . ASN B 1 181 ? 8.312 5.254 3.6 1 92.88 181 ASN B N 1
ATOM 3780 C CA . ASN B 1 181 ? 9.031 4.652 4.719 1 92.88 181 ASN B CA 1
ATOM 3781 C C . ASN B 1 181 ? 10.219 3.824 4.242 1 92.88 181 ASN B C 1
ATOM 3783 O O . ASN B 1 181 ? 11.258 3.779 4.906 1 92.88 181 ASN B O 1
ATOM 3787 N N . ALA B 1 182 ? 10.047 3.182 3.146 1 89.94 182 ALA B N 1
ATOM 3788 C CA . ALA B 1 182 ? 11.133 2.371 2.596 1 89.94 182 ALA B CA 1
ATOM 3789 C C . ALA B 1 182 ? 12.312 3.242 2.182 1 89.94 182 ALA B C 1
ATOM 3791 O O . ALA B 1 182 ? 13.469 2.846 2.338 1 89.94 182 ALA B O 1
ATOM 3792 N N . ARG B 1 183 ? 12.016 4.383 1.635 1 85.75 183 ARG B N 1
ATOM 3793 C CA . ARG B 1 183 ? 13.062 5.32 1.23 1 85.75 183 ARG B CA 1
ATOM 3794 C C . ARG B 1 183 ? 13.859 5.809 2.438 1 85.75 183 ARG B C 1
ATOM 3796 O O . ARG B 1 183 ? 15.062 6.035 2.34 1 85.75 183 ARG B O 1
ATOM 3803 N N . GLY B 1 184 ? 13.219 5.98 3.477 1 76.69 184 GLY B N 1
ATOM 3804 C CA . GLY B 1 184 ? 13.844 6.5 4.684 1 76.69 184 GLY B CA 1
ATOM 3805 C C . GLY B 1 184 ? 14.656 5.457 5.426 1 76.69 184 GLY B C 1
ATOM 3806 O O . GLY B 1 184 ? 15.516 5.797 6.246 1 76.69 184 GLY B O 1
ATOM 3807 N N . HIS B 1 185 ? 14.227 4.215 5.203 1 72.5 185 HIS B N 1
ATOM 3808 C CA . HIS B 1 185 ? 14.922 3.146 5.918 1 72.5 185 HIS B CA 1
ATOM 3809 C C . HIS B 1 185 ? 16.234 2.791 5.238 1 72.5 185 HIS B C 1
ATOM 3811 O O . HIS B 1 185 ? 16.25 2.393 4.07 1 72.5 185 HIS B O 1
ATOM 3817 N N . ARG B 1 186 ? 17.359 3.533 5.613 1 56.09 186 ARG B N 1
ATOM 3818 C CA . ARG B 1 186 ? 18.703 3.229 5.145 1 56.09 186 ARG B CA 1
ATOM 3819 C C . ARG B 1 186 ? 19.25 1.973 5.816 1 56.09 186 ARG B C 1
ATOM 3821 O O . ARG B 1 186 ? 18.875 1.657 6.949 1 56.09 186 ARG B O 1
ATOM 3828 N N . SER B 1 187 ? 19.688 1.006 4.969 1 54.25 187 SER B N 1
ATOM 3829 C CA . SER B 1 187 ? 20.297 -0.259 5.371 1 54.25 187 SER B CA 1
ATOM 3830 C C . SER B 1 187 ? 21.062 -0.113 6.68 1 54.25 187 SER B C 1
ATOM 3832 O O . SER B 1 187 ? 21.141 -1.062 7.465 1 54.25 187 SER B O 1
ATOM 3834 N N . ASP B 1 188 ? 21.578 1.098 6.793 1 47.44 188 ASP B N 1
ATOM 3835 C CA . ASP B 1 188 ? 22.531 1.216 7.902 1 47.44 188 ASP B CA 1
ATOM 3836 C C . ASP B 1 188 ? 21.797 1.359 9.234 1 47.44 188 ASP B C 1
ATOM 3838 O O . ASP B 1 188 ? 22.422 1.567 10.273 1 47.44 188 ASP B O 1
ATOM 3842 N N . ASP B 1 189 ? 20.609 1.547 9.156 1 52.59 189 ASP B N 1
ATOM 3843 C CA . ASP B 1 189 ? 19.969 1.715 10.461 1 52.59 189 ASP B CA 1
ATOM 3844 C C . ASP B 1 189 ? 20.031 0.42 11.266 1 52.59 189 ASP B C 1
ATOM 3846 O O . ASP B 1 189 ? 19.562 -0.626 10.797 1 52.59 189 ASP B O 1
ATOM 3850 N N . ASP B 1 190 ? 20.922 0.292 12.047 1 50.91 190 ASP B N 1
ATOM 3851 C CA . ASP B 1 190 ? 21.578 -0.76 12.82 1 50.91 190 ASP B CA 1
ATOM 3852 C C . ASP B 1 190 ? 20.562 -1.783 13.328 1 50.91 190 ASP B C 1
ATOM 3854 O O . ASP B 1 190 ? 20.859 -2.979 13.398 1 50.91 190 ASP B O 1
ATOM 3858 N N . ASP B 1 191 ? 19.438 -1.396 14.086 1 53.28 191 ASP B N 1
ATOM 3859 C CA . ASP B 1 191 ? 18.828 -2.422 14.922 1 53.28 191 ASP B CA 1
ATOM 3860 C C . ASP B 1 191 ? 17.641 -3.078 14.211 1 53.28 191 ASP B C 1
ATOM 3862 O O . ASP B 1 191 ? 16.938 -3.898 14.797 1 53.28 191 ASP B O 1
ATOM 3866 N N . GLY B 1 192 ? 17.469 -2.971 12.883 1 58.12 192 GLY B N 1
ATOM 3867 C CA . GLY B 1 192 ? 16.406 -3.695 12.211 1 58.12 192 GLY B CA 1
ATOM 3868 C C . GLY B 1 192 ? 15.016 -3.174 12.547 1 58.12 192 GLY B C 1
ATOM 3869 O O . GLY B 1 192 ? 14.016 -3.73 12.109 1 58.12 192 GLY B O 1
ATOM 3870 N N . LYS B 1 193 ? 15.008 -2.053 13.398 1 68 193 LYS B N 1
ATOM 3871 C CA . LYS B 1 193 ? 13.703 -1.579 13.844 1 68 193 LYS B CA 1
ATOM 3872 C C . LYS B 1 193 ? 13.141 -0.538 12.883 1 68 193 LYS B C 1
ATOM 3874 O O . LYS B 1 193 ? 13.859 0.347 12.422 1 68 193 LYS B O 1
ATOM 3879 N N . LEU B 1 194 ? 11.93 -0.768 12.492 1 75.31 194 LEU B N 1
ATOM 3880 C CA . LEU B 1 194 ? 11.203 0.138 11.609 1 75.31 194 LEU B CA 1
ATOM 3881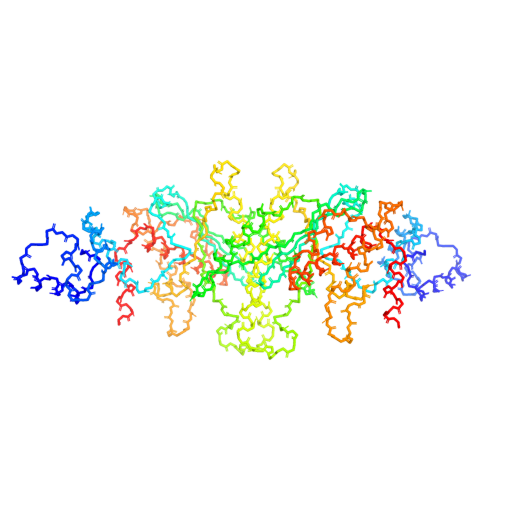 C C . LEU B 1 194 ? 11.031 1.508 12.258 1 75.31 194 LEU B C 1
ATOM 3883 O O . LEU B 1 194 ? 10.562 1.607 13.391 1 75.31 194 LEU B O 1
ATOM 3887 N N . LYS B 1 195 ? 11.711 2.518 11.703 1 80 195 LYS B N 1
ATOM 3888 C CA . LYS B 1 195 ? 11.438 3.893 12.102 1 80 195 LYS B CA 1
ATOM 3889 C C . LYS B 1 195 ? 10.352 4.52 11.227 1 80 195 LYS B C 1
ATOM 3891 O O . LYS B 1 195 ? 10.609 4.883 10.078 1 80 195 LYS B O 1
ATOM 3896 N N . GLN B 1 196 ? 9.203 4.598 11.82 1 86.25 196 GLN B N 1
ATOM 3897 C CA . GLN B 1 196 ? 8.094 5.199 11.086 1 86.25 196 GLN B CA 1
ATOM 3898 C C . GLN B 1 196 ? 8.273 6.707 10.961 1 86.25 196 GLN B C 1
ATOM 3900 O O . GLN B 1 196 ? 8.547 7.395 11.945 1 86.25 196 GLN B O 1
ATOM 3905 N N . ILE B 1 197 ? 8.148 7.203 9.75 1 93.19 197 ILE B N 1
ATOM 3906 C CA . ILE B 1 197 ? 8.367 8.633 9.547 1 93.19 197 ILE B CA 1
ATOM 3907 C C . ILE B 1 197 ? 7.102 9.266 8.977 1 93.19 197 ILE B C 1
ATOM 3909 O O . ILE B 1 197 ? 7.066 10.477 8.719 1 93.19 197 ILE B O 1
ATOM 3913 N N . VAL B 1 198 ? 6.062 8.453 8.758 1 96 198 VAL B N 1
ATOM 3914 C CA . VAL B 1 198 ? 4.785 8.969 8.273 1 96 198 VAL B CA 1
ATOM 3915 C C . VAL B 1 198 ? 3.781 9.023 9.422 1 96 198 VAL B C 1
ATOM 3917 O O . VAL B 1 198 ? 3.545 8.023 10.102 1 96 198 VAL B O 1
ATOM 3920 N N . TYR B 1 199 ? 3.193 10.156 9.594 1 95.31 199 TYR B N 1
ATOM 3921 C CA . TYR B 1 199 ? 2.223 10.383 10.664 1 95.31 199 TYR B CA 1
ATOM 3922 C C . TYR B 1 199 ? 0.875 10.805 10.094 1 95.31 199 TYR B C 1
ATOM 3924 O O . TYR B 1 199 ? 0.812 11.43 9.023 1 95.31 199 TYR B O 1
ATOM 3932 N N . PHE B 1 200 ? -0.118 10.492 10.812 1 94.12 200 PHE B N 1
ATOM 3933 C CA . PHE B 1 200 ? -1.472 10.789 10.359 1 94.12 200 PHE B CA 1
ATOM 3934 C C . PHE B 1 200 ? -2.182 11.703 11.359 1 94.12 200 PHE B C 1
ATOM 3936 O O . PHE B 1 200 ? -2.375 11.336 12.516 1 94.12 200 PHE B O 1
ATOM 3943 N N . LEU B 1 201 ? -2.578 12.812 10.859 1 94.12 201 LEU B N 1
ATOM 3944 C CA . LEU B 1 201 ? -3.27 13.797 11.688 1 94.12 201 LEU B CA 1
ATOM 3945 C C . LEU B 1 201 ? -4.777 13.578 11.641 1 94.12 201 LEU B C 1
ATOM 3947 O O . LEU B 1 201 ? -5.34 13.281 10.586 1 94.12 201 LEU B O 1
ATOM 3951 N N . ARG B 1 202 ? -5.406 13.734 12.727 1 89.56 202 ARG B N 1
ATOM 3952 C CA . ARG B 1 202 ? -6.859 13.648 12.789 1 89.56 202 ARG B CA 1
ATOM 3953 C C . ARG B 1 202 ? -7.504 14.57 11.758 1 89.56 202 ARG B C 1
ATOM 3955 O O . ARG B 1 202 ? -7.211 15.773 11.719 1 89.56 202 ARG B O 1
ATOM 3962 N N . PRO B 1 203 ? -8.453 14.094 11.016 1 86 203 PRO B N 1
ATOM 3963 C CA . PRO B 1 203 ? -8.922 14.805 9.82 1 86 203 PRO B CA 1
ATOM 3964 C C . PRO B 1 203 ? -9.711 16.062 10.156 1 86 203 PRO B C 1
ATOM 3966 O O . PRO B 1 203 ? -9.758 17 9.359 1 86 203 PRO B O 1
ATOM 3969 N N . THR B 1 204 ? -10.273 16.172 11.242 1 85.62 204 THR B N 1
ATOM 3970 C CA . THR B 1 204 ? -11.164 17.297 11.523 1 85.62 204 THR B CA 1
ATOM 3971 C C . THR B 1 204 ? -10.383 18.484 12.062 1 85.62 204 THR B C 1
ATOM 3973 O O . THR B 1 204 ? -10.883 19.609 12.078 1 85.62 204 THR B O 1
ATOM 3976 N N . LEU B 1 205 ? -9.172 18.312 12.438 1 89.19 205 LEU B N 1
ATOM 3977 C CA . LEU B 1 205 ? -8.414 19.328 13.164 1 89.19 205 LEU B CA 1
ATOM 3978 C C . LEU B 1 205 ? -8.141 20.547 12.289 1 89.19 205 LEU B C 1
ATOM 3980 O O . LEU B 1 205 ? -8.359 21.688 12.711 1 89.19 205 LEU B O 1
ATOM 3984 N N . PRO B 1 206 ? -7.699 20.312 11.055 1 90.38 206 PRO B N 1
ATOM 3985 C CA . PRO B 1 206 ? -7.449 21.484 10.211 1 90.38 206 PRO B CA 1
ATOM 3986 C C . PRO B 1 206 ? -8.695 22.328 9.992 1 90.38 206 PRO B C 1
ATOM 3988 O O . PRO B 1 206 ? -8.625 23.562 10.023 1 90.38 206 PRO B O 1
ATOM 3991 N N . TYR B 1 207 ? -9.781 21.703 9.883 1 87 207 TYR B N 1
ATOM 3992 C CA . TYR B 1 207 ? -11.023 22.422 9.633 1 87 207 TYR B CA 1
ATOM 3993 C C . TYR B 1 207 ? -11.461 23.203 10.867 1 87 207 TYR B C 1
ATOM 3995 O O . TYR B 1 207 ? -11.961 24.328 10.75 1 87 207 TYR B O 1
ATOM 4003 N N . ARG B 1 208 ? -11.344 22.594 11.969 1 86.5 208 ARG B N 1
ATOM 4004 C CA . ARG B 1 208 ? -11.719 23.234 13.227 1 86.5 208 ARG B CA 1
ATOM 4005 C C . ARG B 1 208 ? -10.789 24.406 13.539 1 86.5 208 ARG B C 1
ATOM 4007 O O . ARG B 1 208 ? -11.242 25.453 14.016 1 86.5 208 ARG B O 1
ATOM 4014 N N . LEU B 1 209 ? -9.586 24.234 13.312 1 88.44 209 LEU B N 1
ATOM 4015 C CA . LEU B 1 209 ? -8.594 25.25 13.648 1 88.44 209 LEU B CA 1
ATOM 4016 C C . LEU B 1 209 ? -8.711 26.453 12.719 1 88.44 209 LEU B C 1
ATOM 4018 O O . LEU B 1 209 ? -8.578 27.594 13.164 1 88.44 209 LEU B O 1
ATOM 4022 N N . HIS B 1 210 ? -8.992 26.219 11.43 1 87.94 210 HIS B N 1
ATOM 4023 C CA . HIS B 1 210 ? -8.969 27.297 10.461 1 87.94 210 HIS B CA 1
ATOM 4024 C C . HIS B 1 210 ? -10.375 27.719 10.055 1 87.94 210 HIS B C 1
ATOM 4026 O O . HIS B 1 210 ? -10.555 28.609 9.219 1 87.94 210 HIS B O 1
ATOM 4032 N N . GLY B 1 211 ? -11.328 27.078 10.68 1 80.25 211 GLY B N 1
ATOM 4033 C CA . GLY B 1 211 ? -12.711 27.5 10.523 1 80.25 211 GLY B CA 1
ATOM 4034 C C . GLY B 1 211 ? -13.281 27.188 9.156 1 80.25 211 GLY B C 1
ATOM 4035 O O . GLY B 1 211 ? -14.023 28 8.586 1 80.25 211 GLY B O 1
ATOM 4036 N N . THR B 1 212 ? -12.891 26.125 8.57 1 77.25 212 THR B N 1
ATOM 4037 C CA . THR B 1 212 ? -13.406 25.781 7.25 1 77.25 212 THR B CA 1
ATOM 4038 C C . THR B 1 212 ? -14.508 24.719 7.367 1 77.25 212 THR B C 1
ATOM 4040 O O . THR B 1 212 ? -14.758 23.969 6.422 1 77.25 212 THR B O 1
ATOM 4043 N N . LEU B 1 213 ? -15.023 24.609 8.484 1 71.25 213 LEU B N 1
ATOM 4044 C CA . LEU B 1 213 ? -16.188 23.766 8.688 1 71.25 213 LEU B CA 1
ATOM 4045 C C . LEU B 1 213 ? -17.453 24.609 8.852 1 71.25 213 LEU B C 1
ATOM 4047 O O . LEU B 1 213 ? -17.469 25.562 9.625 1 71.25 213 LEU B O 1
ATOM 4051 N N . VAL B 1 214 ? -18.406 24.469 7.941 1 59.56 214 VAL B N 1
ATOM 4052 C CA . VAL B 1 214 ? -19.719 25.047 8.141 1 59.56 214 VAL B CA 1
ATOM 4053 C C . VAL B 1 214 ? -20.75 23.953 8.406 1 59.56 214 VAL B C 1
ATOM 4055 O O . VAL B 1 214 ? -21.094 23.188 7.508 1 59.56 214 VAL B O 1
ATOM 4058 N N . GLY B 1 215 ? -21.125 23.938 9.609 1 56.56 215 GLY B N 1
ATOM 4059 C CA . GLY B 1 215 ? -21.875 22.766 9.977 1 56.56 215 GLY B CA 1
ATOM 4060 C C . GLY B 1 215 ? -21.078 21.484 9.883 1 56.56 215 GLY B C 1
ATOM 4061 O O . GLY B 1 215 ? -20.016 21.359 10.508 1 56.56 215 GLY B O 1
ATOM 4062 N N . ASN B 1 216 ? -21.578 20.578 9.109 1 62.28 216 ASN B N 1
ATOM 4063 C CA . ASN B 1 216 ? -20.906 19.312 8.898 1 62.28 216 ASN B CA 1
ATOM 4064 C C . ASN B 1 216 ? -20.266 19.234 7.508 1 62.28 216 ASN B C 1
ATOM 4066 O O . ASN B 1 216 ? -19.812 18.172 7.082 1 62.28 216 ASN B O 1
ATOM 4070 N N . GLU B 1 217 ? -20.344 20.578 6.949 1 65.19 217 GLU B N 1
ATOM 4071 C CA . GLU B 1 217 ? -19.875 20.578 5.57 1 65.19 217 GLU B CA 1
ATOM 4072 C C . GLU B 1 217 ? -18.547 21.312 5.434 1 65.19 217 GLU B C 1
ATOM 4074 O O . GLU B 1 217 ? -18.344 22.359 6.051 1 65.19 217 GLU B O 1
ATOM 4079 N N . ARG B 1 218 ? -17.734 20.766 4.754 1 69.56 218 ARG B N 1
ATOM 4080 C CA . ARG B 1 218 ? -16.453 21.391 4.434 1 69.56 218 ARG B CA 1
ATOM 4081 C C . ARG B 1 218 ? -16.625 22.422 3.32 1 69.56 218 ARG B C 1
ATOM 4083 O O . ARG B 1 218 ? -17.312 22.172 2.336 1 69.56 218 ARG B O 1
ATOM 4090 N N . VAL B 1 219 ? -16.078 23.703 3.66 1 76.38 219 VAL B N 1
ATOM 4091 C CA . VAL B 1 219 ? -16.156 24.766 2.672 1 76.38 219 VAL B CA 1
ATOM 4092 C C . VAL B 1 219 ? -14.805 24.922 1.971 1 76.38 219 VAL B C 1
ATOM 4094 O O . VAL B 1 219 ? -13.805 24.344 2.404 1 76.38 219 VAL B O 1
ATOM 4097 N N . SER B 1 220 ? -14.805 25.688 0.916 1 84 220 SER B N 1
ATOM 4098 C CA . SER B 1 220 ? -13.594 25.984 0.162 1 84 220 SER B CA 1
ATOM 4099 C C . SER B 1 220 ? -12.547 26.656 1.043 1 84 220 SER B C 1
ATOM 4101 O O . SER B 1 220 ? -12.883 27.406 1.958 1 84 220 SER B O 1
ATOM 4103 N N . THR B 1 221 ? -11.32 26.391 0.791 1 89.25 221 THR B N 1
ATOM 4104 C CA . THR B 1 221 ? -10.227 26.922 1.601 1 89.25 221 THR B CA 1
ATOM 4105 C C . THR B 1 221 ? -9.703 28.219 1.019 1 89.25 221 THR B C 1
ATOM 4107 O O . THR B 1 221 ? -8.867 28.891 1.635 1 89.25 221 THR B O 1
ATOM 4110 N N . ASP B 1 222 ? -10.227 28.625 -0.043 1 87.19 222 ASP B N 1
ATOM 4111 C CA . ASP B 1 222 ? -9.633 29.703 -0.832 1 87.19 222 ASP B CA 1
ATOM 4112 C C . ASP B 1 222 ? -9.516 30.984 -0.013 1 87.19 222 ASP B C 1
ATOM 4114 O O . ASP B 1 222 ? -8.438 31.578 0.076 1 87.19 222 ASP B O 1
ATOM 4118 N N . GLN B 1 223 ? -10.57 31.406 0.543 1 86.5 223 GLN B N 1
ATOM 4119 C CA . GLN B 1 223 ? -10.578 32.656 1.293 1 86.5 223 GLN B CA 1
ATOM 4120 C C . GLN B 1 223 ? -9.68 32.562 2.52 1 86.5 223 GLN B C 1
ATOM 4122 O O . GLN B 1 223 ? -8.914 33.5 2.801 1 86.5 223 GLN B O 1
ATOM 4127 N N . THR B 1 224 ? -9.766 31.5 3.184 1 91.31 224 THR B N 1
ATOM 4128 C CA . THR B 1 224 ? -8.977 31.281 4.387 1 91.31 224 THR B CA 1
ATOM 4129 C C . THR B 1 224 ? -7.484 31.312 4.062 1 91.31 224 THR B C 1
ATOM 4131 O O . THR B 1 224 ? -6.699 31.938 4.773 1 91.31 224 THR B O 1
ATOM 4134 N N . VAL B 1 225 ? -7.121 30.719 3 1 94.81 225 VAL B N 1
ATOM 4135 C CA . VAL B 1 225 ? -5.719 30.625 2.607 1 94.81 225 VAL B CA 1
ATOM 4136 C C . VAL B 1 225 ? -5.215 32 2.172 1 94.81 225 VAL B C 1
ATOM 4138 O O . VAL B 1 225 ? -4.105 32.406 2.531 1 94.81 225 VAL B O 1
ATOM 4141 N N . GLU B 1 226 ? -6.027 32.656 1.426 1 92.12 226 GLU B N 1
ATOM 4142 C CA . GLU B 1 226 ? -5.625 34 0.976 1 92.12 226 GLU B CA 1
ATOM 4143 C C . GLU B 1 226 ? -5.383 34.938 2.158 1 92.12 226 GLU B C 1
ATOM 4145 O O . GLU B 1 226 ? -4.43 35.719 2.152 1 92.12 226 GLU B O 1
ATOM 4150 N N . MET B 1 227 ? -6.203 34.906 3.133 1 90.44 227 MET B N 1
ATOM 4151 C CA . MET B 1 227 ? -6.027 35.719 4.336 1 90.44 227 MET B CA 1
ATOM 4152 C C . MET B 1 227 ? -4.73 35.344 5.051 1 90.44 227 MET B C 1
ATOM 4154 O O . MET B 1 227 ? -3.998 36.219 5.508 1 90.44 227 MET B O 1
ATOM 4158 N N . LEU B 1 228 ? -4.504 34.094 5.113 1 91.06 228 LEU B N 1
ATOM 4159 C CA . LEU B 1 228 ? -3.285 33.594 5.742 1 91.06 228 LEU B CA 1
ATOM 4160 C C . LEU B 1 228 ? -2.049 34.062 4.996 1 91.06 228 LEU B C 1
ATOM 4162 O O . LEU B 1 228 ? -1.061 34.469 5.617 1 91.06 228 LEU B O 1
ATOM 4166 N N . LEU B 1 229 ? -2.115 34.062 3.699 1 92.56 229 LEU B N 1
ATOM 4167 C CA . LEU B 1 229 ? -0.981 34.469 2.877 1 92.56 229 LEU B CA 1
ATOM 4168 C C . LEU B 1 229 ? -0.716 35.969 3.012 1 92.56 229 LEU B C 1
ATOM 4170 O O . LEU B 1 229 ? 0.43 36.406 2.91 1 92.56 229 LEU B O 1
ATOM 4174 N N . GLN B 1 230 ? -1.717 36.688 3.273 1 88.19 230 GLN B N 1
ATOM 4175 C CA . GLN B 1 230 ? -1.576 38.125 3.441 1 88.19 230 GLN B CA 1
ATOM 4176 C C . GLN B 1 230 ? -0.921 38.469 4.777 1 88.19 230 GLN B C 1
ATOM 4178 O O . GLN B 1 230 ? -0.159 39.438 4.879 1 88.19 230 GLN B O 1
ATOM 4183 N N . GLU B 1 231 ? -1.244 37.625 5.715 1 81.44 231 GLU B N 1
ATOM 4184 C CA . GLU B 1 231 ? -0.706 37.844 7.051 1 81.44 231 GLU B CA 1
ATOM 4185 C C . GLU B 1 231 ? 0.729 37.344 7.16 1 81.44 231 GLU B C 1
ATOM 4187 O O . GLU B 1 231 ? 1.461 37.719 8.078 1 81.44 231 GLU B O 1
ATOM 4192 N N . SER B 1 232 ? 1.111 36.562 6.305 1 77.44 232 SER B N 1
ATOM 4193 C CA . SER B 1 232 ? 2.395 35.875 6.375 1 77.44 232 SER B CA 1
ATOM 4194 C C . SER B 1 232 ? 3.49 36.656 5.664 1 77.44 232 SER B C 1
ATOM 4196 O O . SER B 1 232 ? 4.309 36.094 4.941 1 77.44 232 SER B O 1
ATOM 4198 N N . SER B 1 233 ? 3.309 37.969 5.988 1 73.94 233 SER B N 1
ATOM 4199 C CA . SER B 1 233 ? 4.301 38.875 5.395 1 73.94 233 SER B CA 1
ATOM 4200 C C . SER B 1 233 ? 5.57 38.906 6.238 1 73.94 233 SER B C 1
ATOM 4202 O O . SER B 1 233 ? 5.527 39.281 7.418 1 73.94 233 SER B O 1
ATOM 4204 N N . GLY B 1 234 ? 6.562 38.062 6.051 1 76.56 234 GLY B N 1
ATOM 4205 C CA . GLY B 1 234 ? 7.887 38.062 6.652 1 76.56 234 GLY B CA 1
ATOM 4206 C C . GLY B 1 234 ? 8.125 36.875 7.578 1 76.56 234 GLY B C 1
ATOM 4207 O O . GLY B 1 234 ? 7.18 36.188 7.949 1 76.56 234 GLY B O 1
ATOM 4208 N N . LYS B 1 235 ? 9.359 36.625 7.809 1 81.19 235 LYS B N 1
ATOM 4209 C CA . LYS B 1 235 ? 9.734 35.531 8.703 1 81.19 235 LYS B CA 1
ATOM 4210 C C . LYS B 1 235 ? 9.414 35.875 10.156 1 81.19 235 LYS B C 1
ATOM 4212 O O . LYS B 1 235 ? 9.609 37.031 10.586 1 81.19 235 LYS B O 1
ATOM 4217 N N . SER B 1 236 ? 8.656 35.031 10.773 1 77.06 236 SER B N 1
ATOM 4218 C CA . SER B 1 236 ? 8.211 35.281 12.141 1 77.06 236 SER B CA 1
ATOM 4219 C C . SER B 1 236 ? 9.312 34.938 13.148 1 77.06 236 SER B C 1
ATOM 4221 O O . SER B 1 236 ? 10.078 34 12.961 1 77.06 236 SER B O 1
ATOM 4223 N N . THR B 1 237 ? 9.336 35.875 14.117 1 77.88 237 THR B N 1
ATOM 4224 C CA . THR B 1 237 ? 10.203 35.562 15.258 1 77.88 237 THR B CA 1
ATOM 4225 C C . THR B 1 237 ? 9.57 34.531 16.156 1 77.88 237 THR B C 1
ATOM 4227 O O . THR B 1 237 ? 8.391 34.625 16.516 1 77.88 237 THR B O 1
ATOM 4230 N N . GLY B 1 238 ? 10.258 33.375 16.391 1 79 238 GLY B N 1
ATOM 4231 C CA . GLY B 1 238 ? 9.781 32.344 17.312 1 79 238 GLY B CA 1
ATOM 4232 C C . GLY B 1 238 ? 8.836 31.359 16.672 1 79 238 GLY B C 1
ATOM 4233 O O . GLY B 1 238 ? 8.055 30.703 17.359 1 79 238 GLY B O 1
ATOM 4234 N N . ASN B 1 239 ? 8.648 31.438 15.461 1 81.62 239 ASN B N 1
ATOM 4235 C CA . ASN B 1 239 ? 7.852 30.469 14.711 1 81.62 239 ASN B CA 1
ATOM 4236 C C . ASN B 1 239 ? 6.371 30.562 15.078 1 81.62 239 ASN B C 1
ATOM 4238 O O . ASN B 1 239 ? 5.707 29.531 15.234 1 81.62 239 ASN B O 1
ATOM 4242 N N . LYS B 1 240 ? 5.863 31.812 15.227 1 82.38 240 LYS B N 1
ATOM 4243 C CA . LYS B 1 240 ? 4.473 32.031 15.602 1 82.38 240 LYS B CA 1
ATOM 4244 C C . LYS B 1 240 ? 3.545 31.875 14.398 1 82.38 240 LYS B C 1
ATOM 4246 O O . LYS B 1 240 ? 2.377 31.516 14.555 1 82.38 240 LYS B O 1
ATOM 4251 N N . HIS B 1 241 ? 4.117 32.25 13.297 1 87.5 241 HIS B N 1
ATOM 4252 C CA . HIS B 1 241 ? 3.348 32.062 12.07 1 87.5 241 HIS B CA 1
ATOM 4253 C C . HIS B 1 241 ? 4.246 31.625 10.922 1 87.5 241 HIS B C 1
ATOM 4255 O O . HIS B 1 241 ? 5.461 31.828 10.961 1 87.5 241 HIS B O 1
ATOM 4261 N N . VAL B 1 242 ? 3.59 31.141 9.922 1 93.31 242 VAL B N 1
ATOM 4262 C CA . VAL B 1 242 ? 4.336 30.594 8.797 1 93.31 242 VAL B CA 1
ATOM 4263 C C . VAL B 1 242 ? 4.758 31.719 7.859 1 93.31 242 VAL B C 1
ATOM 4265 O O . VAL B 1 242 ? 4.043 32.719 7.715 1 93.31 242 VAL B O 1
ATOM 4268 N N . TYR B 1 243 ? 5.91 31.562 7.34 1 95.31 243 TYR B N 1
ATOM 4269 C CA . TYR B 1 243 ? 6.367 32.438 6.258 1 95.31 243 TYR B CA 1
ATOM 4270 C C . TYR B 1 243 ? 6.223 31.75 4.906 1 95.31 243 TYR B C 1
ATOM 4272 O O . TYR B 1 243 ? 6.68 30.609 4.73 1 95.31 243 TYR B O 1
ATOM 4280 N N . VAL B 1 244 ? 5.586 32.5 3.934 1 95.81 244 VAL B N 1
ATOM 4281 C CA . VAL B 1 244 ? 5.434 31.969 2.574 1 95.81 244 VAL B CA 1
ATOM 4282 C C . VAL B 1 244 ? 6.094 32.938 1.585 1 95.81 244 VAL B C 1
ATOM 4284 O O . VAL B 1 244 ? 5.672 34.062 1.444 1 95.81 244 VAL B O 1
ATOM 4287 N N . PRO B 1 245 ? 7.102 32.438 0.934 1 95.25 245 PRO B N 1
ATOM 4288 C CA . PRO B 1 245 ? 7.777 33.312 -0.046 1 95.25 245 PRO B CA 1
ATOM 4289 C C . PRO B 1 245 ? 6.848 33.781 -1.163 1 95.25 245 PRO B C 1
ATOM 4291 O O . PRO B 1 245 ? 5.902 33.062 -1.522 1 95.25 245 PRO B O 1
ATOM 4294 N N . GLU B 1 246 ? 7.199 34.875 -1.743 1 94.56 246 GLU B N 1
ATOM 4295 C CA . GLU B 1 246 ? 6.355 35.5 -2.758 1 94.56 246 GLU B CA 1
ATOM 4296 C C . GLU B 1 246 ? 6.211 34.625 -3.984 1 94.56 246 GLU B C 1
ATOM 4298 O O . GLU B 1 246 ? 5.145 34.562 -4.598 1 94.56 246 GLU B O 1
ATOM 4303 N N . GLU B 1 247 ? 7.191 33.938 -4.309 1 95 247 GLU B N 1
ATOM 4304 C CA . GLU B 1 247 ? 7.148 33.031 -5.461 1 95 247 GLU B CA 1
ATOM 4305 C C . GLU B 1 247 ? 6.125 31.922 -5.258 1 95 247 GLU B C 1
ATOM 4307 O O . GLU B 1 247 ? 5.422 31.547 -6.195 1 95 247 GLU B O 1
ATOM 4312 N N . VAL B 1 248 ? 6.09 31.469 -4.043 1 96.31 248 VAL B N 1
ATOM 4313 C CA . VAL B 1 248 ? 5.152 30.391 -3.705 1 96.31 248 VAL B CA 1
ATOM 4314 C C . VAL B 1 248 ? 3.727 30.938 -3.695 1 96.31 248 VAL B C 1
ATOM 4316 O O . VAL B 1 248 ? 2.805 30.297 -4.195 1 96.31 248 VAL B O 1
ATOM 4319 N N . LYS B 1 249 ? 3.555 32.156 -3.182 1 95.5 249 LYS B N 1
ATOM 4320 C CA . LYS B 1 249 ? 2.248 32.812 -3.197 1 95.5 249 LYS B CA 1
ATOM 4321 C C . LYS B 1 249 ? 1.739 33 -4.625 1 95.5 249 LYS B C 1
ATOM 4323 O O . LYS B 1 249 ? 0.574 32.719 -4.914 1 95.5 249 LYS B O 1
ATOM 4328 N N . ASN B 1 250 ? 2.654 33.438 -5.426 1 95.12 250 ASN B N 1
ATOM 4329 C CA . ASN B 1 250 ? 2.297 33.688 -6.82 1 95.12 250 ASN B CA 1
ATOM 4330 C C . ASN B 1 250 ? 1.897 32.375 -7.527 1 95.12 250 ASN B C 1
ATOM 4332 O O . ASN B 1 250 ? 0.946 32.375 -8.312 1 95.12 250 ASN B O 1
ATOM 4336 N N . MET B 1 251 ? 2.607 31.375 -7.223 1 95.75 251 MET B N 1
ATOM 4337 C CA . MET B 1 251 ? 2.273 30.078 -7.797 1 95.75 251 MET B CA 1
ATOM 4338 C C . MET B 1 251 ? 0.856 29.672 -7.418 1 95.75 251 MET B C 1
ATOM 4340 O O . MET B 1 251 ? 0.081 29.234 -8.273 1 95.75 251 MET B O 1
ATOM 4344 N N . PHE B 1 252 ? 0.531 29.844 -6.223 1 95.94 252 PHE B N 1
ATOM 4345 C CA . PHE B 1 252 ? -0.799 29.5 -5.734 1 95.94 252 PHE B CA 1
ATOM 4346 C C . PHE B 1 252 ? -1.866 30.328 -6.438 1 95.94 252 PHE B C 1
ATOM 4348 O O . PHE B 1 252 ? -2.873 29.797 -6.902 1 95.94 252 PHE B O 1
ATOM 4355 N N . ARG B 1 253 ? -1.58 31.578 -6.555 1 95 253 ARG B N 1
ATOM 4356 C CA . ARG B 1 253 ? -2.572 32.5 -7.074 1 95 253 ARG B CA 1
ATOM 4357 C C . ARG B 1 253 ? -2.822 32.281 -8.562 1 95 253 ARG B C 1
ATOM 4359 O O . ARG B 1 253 ? -3.867 32.656 -9.086 1 95 253 ARG B O 1
ATOM 4366 N N . THR B 1 254 ? -1.928 31.625 -9.258 1 95.44 254 THR B N 1
ATOM 4367 C CA . THR B 1 254 ? -2.059 31.406 -10.688 1 95.44 254 THR B CA 1
ATOM 4368 C C . THR B 1 254 ? -2.785 30.078 -10.961 1 95.44 254 THR B C 1
ATOM 4370 O O . THR B 1 254 ? -3.115 29.781 -12.109 1 95.44 254 THR B O 1
ATOM 4373 N N . GLN B 1 255 ? -3.066 29.344 -9.938 1 95.5 255 GLN B N 1
ATOM 4374 C CA . GLN B 1 255 ? -3.723 28.047 -10.109 1 95.5 255 GLN B CA 1
ATOM 4375 C C . GLN B 1 255 ? -5.215 28.219 -10.367 1 95.5 255 GLN B C 1
ATOM 4377 O O . GLN B 1 255 ? -5.789 29.266 -10.055 1 95.5 255 GLN B O 1
ATOM 4382 N N . ASN B 1 256 ? -5.859 27.203 -10.977 1 94.88 256 ASN B N 1
ATOM 4383 C CA . ASN B 1 256 ? -7.309 27.234 -11.133 1 94.88 256 ASN B CA 1
ATOM 4384 C C . ASN B 1 256 ? -8.023 26.938 -9.812 1 94.88 256 ASN B C 1
ATOM 4386 O O . ASN B 1 256 ? -7.375 26.594 -8.82 1 94.88 256 ASN B O 1
ATOM 4390 N N . GLU B 1 257 ? -9.312 27.062 -9.805 1 94 257 GLU B N 1
ATOM 4391 C CA . GLU B 1 257 ? -10.094 27 -8.57 1 94 257 GLU B CA 1
ATOM 4392 C C . GLU B 1 257 ? -9.953 25.641 -7.895 1 94 257 GLU B C 1
ATOM 4394 O O . GLU B 1 257 ? -9.781 25.562 -6.676 1 94 257 GLU B O 1
ATOM 4399 N N . LEU B 1 258 ? -10.023 24.625 -8.602 1 93.69 258 LEU B N 1
ATOM 4400 C CA . LEU B 1 258 ? -9.922 23.281 -8.047 1 93.69 258 LEU B CA 1
ATOM 4401 C C . LEU B 1 258 ? -8.547 23.047 -7.434 1 93.69 258 LEU B C 1
ATOM 4403 O O . LEU B 1 258 ? -8.445 22.531 -6.316 1 93.69 258 LEU B O 1
ATOM 4407 N N . GLN B 1 259 ? -7.57 23.438 -8.164 1 95.81 259 GLN B N 1
ATOM 4408 C CA . GLN B 1 259 ? -6.199 23.266 -7.691 1 95.81 259 GLN B CA 1
ATOM 4409 C C . GLN B 1 259 ? -5.957 24.094 -6.426 1 95.81 259 GLN B C 1
ATOM 4411 O O . GLN B 1 259 ? -5.32 23.609 -5.484 1 95.81 259 GLN B O 1
ATOM 4416 N N . LYS B 1 260 ? -6.512 25.25 -6.406 1 95.38 260 LYS B N 1
ATOM 4417 C CA . LYS B 1 260 ? -6.379 26.125 -5.238 1 95.38 260 LYS B CA 1
ATOM 4418 C C . LYS B 1 260 ? -7 25.484 -4 1 95.38 260 LYS B C 1
ATOM 4420 O O . LYS B 1 260 ? -6.43 25.547 -2.91 1 95.38 260 LYS B O 1
ATOM 4425 N N . ASP B 1 261 ? -8.086 24.938 -4.258 1 94.88 261 ASP B N 1
ATOM 4426 C CA . ASP B 1 261 ? -8.781 24.297 -3.137 1 94.88 261 ASP B CA 1
ATOM 4427 C C . ASP B 1 261 ? -7.961 23.141 -2.564 1 94.88 261 ASP B C 1
ATOM 4429 O O . ASP B 1 261 ? -7.809 23.031 -1.347 1 94.88 261 ASP B O 1
ATOM 4433 N N . MET B 1 262 ? -7.391 22.344 -3.395 1 95.19 262 MET B N 1
ATOM 4434 C CA . MET B 1 262 ? -6.594 21.203 -2.959 1 95.19 262 MET B CA 1
ATOM 4435 C C . MET B 1 262 ? -5.305 21.672 -2.289 1 95.19 262 MET B C 1
ATOM 4437 O O . MET B 1 262 ? -4.91 21.125 -1.253 1 95.19 262 MET B O 1
ATOM 4441 N N . LEU B 1 263 ? -4.734 22.609 -2.893 1 97.31 263 LEU B N 1
ATOM 4442 C CA . LEU B 1 263 ? -3.523 23.188 -2.312 1 97.31 263 LEU B CA 1
ATOM 4443 C C . LEU B 1 263 ? -3.809 23.781 -0.938 1 97.31 263 LEU B C 1
ATOM 4445 O O . LEU B 1 263 ? -3.006 23.641 -0.013 1 97.31 263 LEU B O 1
ATOM 4449 N N . GLY B 1 264 ? -4.918 24.438 -0.894 1 96.75 264 GLY B N 1
ATOM 4450 C CA . GLY B 1 264 ? -5.316 25.016 0.376 1 96.75 264 GLY B CA 1
ATOM 4451 C C . GLY B 1 264 ? -5.484 24 1.48 1 96.75 264 GLY B C 1
ATOM 4452 O O . GLY B 1 264 ? -4.98 24.188 2.59 1 96.75 264 GLY B O 1
ATOM 4453 N N . HIS B 1 265 ? -6.141 22.922 1.139 1 95.06 265 HIS B N 1
ATOM 4454 C CA . HIS B 1 265 ? -6.309 21.844 2.105 1 95.06 265 HIS B CA 1
ATOM 4455 C C . HIS B 1 265 ? -4.957 21.312 2.572 1 95.06 265 HIS B C 1
ATOM 4457 O O . HIS B 1 265 ? -4.758 21.062 3.764 1 95.06 265 HIS B O 1
ATOM 4463 N N . CYS B 1 266 ? -4.098 21.172 1.715 1 97.25 266 CYS B N 1
ATOM 4464 C CA . CYS B 1 266 ? -2.771 20.641 2.029 1 97.25 266 CYS B CA 1
ATOM 4465 C C . CYS B 1 266 ? -2.014 21.594 2.951 1 97.25 266 CYS B C 1
ATOM 4467 O O . CYS B 1 266 ? -1.414 21.156 3.936 1 97.25 266 CYS B O 1
ATOM 4469 N N . LEU B 1 267 ? -2.072 22.812 2.607 1 97.69 267 LEU B N 1
ATOM 4470 C CA . LEU B 1 267 ? -1.375 23.812 3.424 1 97.69 267 LEU B CA 1
ATOM 4471 C C . LEU B 1 267 ? -1.957 23.859 4.832 1 97.69 267 LEU B C 1
ATOM 4473 O O . LEU B 1 267 ? -1.213 23.859 5.816 1 97.69 267 LEU B O 1
ATOM 4477 N N . LEU B 1 268 ? -3.262 23.891 4.895 1 96.19 268 LEU B N 1
ATOM 4478 C CA . LEU B 1 268 ? -3.912 23.969 6.195 1 96.19 268 LEU B CA 1
ATOM 4479 C C . LEU B 1 268 ? -3.607 22.734 7.043 1 96.19 268 LEU B C 1
ATOM 4481 O O . LEU B 1 268 ? -3.426 22.844 8.258 1 96.19 268 LEU B O 1
ATOM 4485 N N . LEU B 1 269 ? -3.555 21.641 6.402 1 96.38 269 LEU B N 1
ATOM 4486 C CA . LEU B 1 269 ? -3.146 20.422 7.094 1 96.38 269 LEU B CA 1
ATOM 4487 C C . LEU B 1 269 ? -1.728 20.547 7.637 1 96.38 269 LEU B C 1
ATOM 4489 O O . LEU B 1 269 ? -1.464 20.203 8.789 1 96.38 269 LEU B O 1
ATOM 4493 N N . SER B 1 270 ? -0.878 21.047 6.887 1 98 270 SER B N 1
ATOM 4494 C CA . SER B 1 270 ? 0.524 21.219 7.25 1 98 270 SER B CA 1
ATOM 4495 C C . SER B 1 270 ? 0.672 22.172 8.43 1 98 270 SER B C 1
ATOM 4497 O O . SER B 1 270 ? 1.376 21.859 9.398 1 98 270 SER B O 1
ATOM 4499 N N . LEU B 1 271 ? 0.005 23.25 8.32 1 96.62 271 LEU B N 1
ATOM 4500 C CA . LEU B 1 271 ? 0.103 24.266 9.367 1 96.62 271 LEU B CA 1
ATOM 4501 C C . LEU B 1 271 ? -0.482 23.75 10.68 1 96.62 271 LEU B C 1
ATOM 4503 O O . LEU B 1 271 ? 0.048 24.047 11.75 1 96.62 271 LEU B O 1
ATOM 4507 N N . THR B 1 272 ? -1.557 23.031 10.547 1 95.81 272 THR B N 1
ATOM 4508 C CA . THR B 1 272 ? -2.162 22.438 11.734 1 95.81 272 THR B CA 1
ATOM 4509 C C . THR B 1 272 ? -1.182 21.516 12.438 1 95.81 272 THR B C 1
ATOM 4511 O O . THR B 1 272 ? -1.025 21.578 13.664 1 95.81 272 THR B O 1
ATOM 4514 N N . PHE B 1 273 ? -0.555 20.734 11.719 1 97 273 PHE B N 1
ATOM 4515 C CA . PHE B 1 273 ? 0.438 19.828 12.281 1 97 273 PHE B CA 1
ATOM 4516 C C . PHE B 1 273 ? 1.58 20.609 12.922 1 97 273 PHE B C 1
ATOM 4518 O O . PHE B 1 273 ? 1.985 20.328 14.047 1 97 273 PHE B O 1
ATOM 4525 N N . MET B 1 274 ? 2.125 21.578 12.242 1 96.88 274 MET B N 1
ATOM 4526 C CA . MET B 1 274 ? 3.256 22.344 12.742 1 96.88 274 MET B CA 1
ATOM 4527 C C . MET B 1 274 ? 2.889 23.078 14.039 1 96.88 274 MET B C 1
ATOM 4529 O O . MET B 1 274 ? 3.641 23.031 15.008 1 96.88 274 MET B O 1
ATOM 4533 N N . ASP B 1 275 ? 1.748 23.609 14.023 1 94.5 275 ASP B N 1
ATOM 4534 C CA . ASP B 1 275 ? 1.327 24.438 15.156 1 94.5 275 ASP B CA 1
ATOM 4535 C C . ASP B 1 275 ? 0.989 23.578 16.375 1 94.5 275 ASP B C 1
ATOM 4537 O O . ASP B 1 275 ? 1.32 23.938 17.5 1 94.5 275 ASP B O 1
ATOM 4541 N N . LEU B 1 276 ? 0.394 22.438 16.141 1 93.25 276 LEU B N 1
ATOM 4542 C CA . LEU B 1 276 ? -0.13 21.656 17.25 1 93.25 276 LEU B CA 1
ATOM 4543 C C . LEU B 1 276 ? 0.897 20.625 17.719 1 93.25 276 LEU B C 1
ATOM 4545 O O . LEU B 1 276 ? 0.985 20.344 18.922 1 93.25 276 LEU B O 1
ATOM 4549 N N . CYS B 1 277 ? 1.631 20.078 16.797 1 94.38 277 CYS B N 1
ATOM 4550 C CA . CYS B 1 277 ? 2.441 18.922 17.156 1 94.38 277 CYS B CA 1
ATOM 4551 C C . CYS B 1 277 ? 3.916 19.297 17.25 1 94.38 277 CYS B C 1
ATOM 4553 O O . CYS B 1 277 ? 4.664 18.688 18.016 1 94.38 277 CYS B O 1
ATOM 4555 N N . VAL B 1 278 ? 4.332 20.219 16.5 1 95.06 278 VAL B N 1
ATOM 4556 C CA . VAL B 1 278 ? 5.754 20.547 16.453 1 95.06 278 VAL B CA 1
ATOM 4557 C C . VAL B 1 278 ? 6.055 21.719 17.391 1 95.06 278 VAL B C 1
ATOM 4559 O O . VAL B 1 278 ? 6.812 21.562 18.359 1 95.06 278 VAL B O 1
ATOM 4562 N N . TYR B 1 279 ? 5.355 22.812 17.156 1 93.56 279 TYR B N 1
ATOM 4563 C CA . TYR B 1 279 ? 5.652 24.016 17.938 1 93.56 279 TYR B CA 1
ATOM 4564 C C . TYR B 1 279 ? 4.781 24.109 19.172 1 93.56 279 TYR B C 1
ATOM 4566 O O . TYR B 1 279 ? 5.066 24.875 20.094 1 93.56 279 TYR B O 1
ATOM 4574 N N . LYS B 1 280 ? 3.725 23.375 19.203 1 89.44 280 LYS B N 1
ATOM 4575 C CA . LYS B 1 280 ? 2.787 23.391 20.328 1 89.44 280 LYS B CA 1
ATOM 4576 C C . LYS B 1 280 ? 2.371 24.812 20.672 1 89.44 280 LYS B C 1
ATOM 4578 O O . LYS B 1 280 ? 2.469 25.234 21.828 1 89.44 280 LYS B O 1
ATOM 4583 N N . ASN B 1 281 ? 1.908 25.469 19.656 1 89.19 281 ASN B N 1
ATOM 4584 C CA . ASN B 1 281 ? 1.483 26.859 19.781 1 89.19 281 ASN B CA 1
ATOM 4585 C C . ASN B 1 281 ? 0.298 27.016 20.734 1 89.19 281 ASN B C 1
ATOM 4587 O O . ASN B 1 281 ? -0.806 26.547 20.422 1 89.19 281 ASN B O 1
ATOM 4591 N N . LYS B 1 282 ? 0.495 27.719 21.781 1 85.69 282 LYS B N 1
ATOM 4592 C CA . LYS B 1 282 ? -0.498 27.844 22.844 1 85.69 282 LYS B CA 1
ATOM 4593 C C . LYS B 1 282 ? -1.756 28.547 22.359 1 85.69 282 LYS B C 1
ATOM 4595 O O . LYS B 1 282 ? -2.871 28.172 22.719 1 85.69 282 LYS B O 1
ATOM 4600 N N . GLU B 1 283 ? -1.586 29.547 21.594 1 86.12 283 GLU B N 1
ATOM 4601 C CA . GLU B 1 283 ? -2.725 30.297 21.078 1 86.12 283 GLU B CA 1
ATOM 4602 C C . GLU B 1 283 ? -3.594 29.438 20.172 1 86.12 283 GLU B C 1
ATOM 4604 O O . GLU B 1 283 ? -4.82 29.484 20.25 1 86.12 283 GLU B O 1
ATOM 4609 N N . ARG B 1 284 ? -2.969 28.703 19.328 1 87.56 284 ARG B N 1
ATOM 4610 C CA . ARG B 1 284 ? -3.68 27.844 18.391 1 87.56 284 ARG B CA 1
ATOM 4611 C C . ARG B 1 284 ? -4.375 26.703 19.125 1 87.56 284 ARG B C 1
ATOM 4613 O O . ARG B 1 284 ? -5.504 26.328 18.781 1 87.56 284 ARG B O 1
ATOM 4620 N N . ILE B 1 285 ? -3.752 26.156 20.094 1 86.56 285 ILE B N 1
ATOM 4621 C CA . ILE B 1 285 ? -4.324 25.078 20.891 1 86.56 285 ILE B CA 1
ATOM 4622 C C . ILE B 1 285 ? -5.535 25.594 21.656 1 86.56 285 ILE B C 1
ATOM 4624 O O . ILE B 1 285 ? -6.562 24.906 21.734 1 86.56 285 ILE B O 1
ATOM 4628 N N . ALA B 1 286 ? -5.387 26.781 22.141 1 84.81 286 ALA B N 1
ATOM 4629 C CA . ALA B 1 286 ? -6.488 27.391 22.891 1 84.81 286 ALA B CA 1
ATOM 4630 C C . ALA B 1 286 ? -7.695 27.625 21.984 1 84.81 286 ALA B C 1
ATOM 4632 O O . ALA B 1 286 ? -8.836 27.438 22.406 1 84.81 286 ALA B O 1
ATOM 4633 N N . LYS B 1 287 ? -7.477 28 20.797 1 84.06 287 LYS B N 1
ATOM 4634 C CA . LYS B 1 287 ? -8.547 28.219 19.828 1 84.06 287 LYS B CA 1
ATOM 4635 C C . LYS B 1 287 ? -9.312 26.938 19.547 1 84.06 287 LYS B C 1
ATOM 4637 O O . LYS B 1 287 ? -10.531 26.953 19.391 1 84.06 287 LYS B O 1
ATOM 4642 N N . LEU B 1 288 ? -8.625 25.859 19.5 1 83.62 288 LEU B N 1
ATOM 4643 C CA . LEU B 1 288 ? -9.234 24.562 19.234 1 83.62 288 LEU B CA 1
ATOM 4644 C C . LEU B 1 288 ? -10.094 24.109 20.406 1 83.62 288 LEU B C 1
ATOM 4646 O O . LEU B 1 288 ? -11.156 23.516 20.203 1 83.62 288 LEU B O 1
ATOM 4650 N N . ILE B 1 289 ? -9.648 24.406 21.594 1 78.38 289 ILE B N 1
ATOM 4651 C CA . ILE B 1 289 ? -10.359 24 22.797 1 78.38 289 ILE B CA 1
ATOM 4652 C C . ILE B 1 289 ? -11.625 24.828 22.969 1 78.38 289 ILE B C 1
ATOM 4654 O O . ILE B 1 289 ? -12.672 24.328 23.375 1 78.38 289 ILE B O 1
ATOM 4658 N N . LYS B 1 290 ? -11.578 26.094 22.688 1 70.88 290 LYS B N 1
ATOM 4659 C CA . LYS B 1 290 ? -12.719 27 22.812 1 70.88 290 LYS B CA 1
ATOM 4660 C C . LYS B 1 290 ? -13.836 26.609 21.844 1 70.88 290 LYS B C 1
ATOM 4662 O O . LYS B 1 290 ? -15.016 26.734 22.172 1 70.88 290 LYS B O 1
ATOM 4667 N N . ARG B 1 291 ? -13.477 26.156 20.688 1 63.38 291 ARG B N 1
ATOM 4668 C CA . ARG B 1 291 ? -14.469 25.812 19.688 1 63.38 291 ARG B CA 1
ATOM 4669 C C . ARG B 1 291 ? -15.14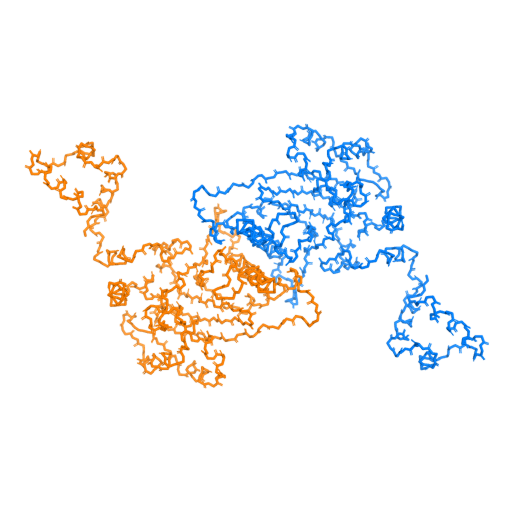8 24.484 20.016 1 63.38 291 ARG B C 1
ATOM 4671 O O . ARG B 1 291 ? -16.25 24.203 19.531 1 63.38 291 ARG B O 1
ATOM 4678 N N . THR B 1 292 ? -14.578 23.531 20.75 1 55.75 292 THR B N 1
ATOM 4679 C CA . THR B 1 292 ? -15.195 22.281 21.156 1 55.75 292 THR B CA 1
ATOM 4680 C C . THR B 1 292 ? -16.156 22.5 22.328 1 55.75 292 THR B C 1
ATOM 4682 O O . THR B 1 292 ? -17.047 21.688 22.578 1 55.75 292 THR B O 1
ATOM 4685 N N . SER B 1 293 ? -16.031 23.594 23.109 1 43.56 293 SER B N 1
ATOM 4686 C CA . SER B 1 293 ? -16.953 23.906 24.188 1 43.56 293 SER B CA 1
ATOM 4687 C C . SER B 1 293 ? -18.172 24.672 23.656 1 43.56 293 SER B C 1
ATOM 4689 O O . SER B 1 293 ? -18.047 25.5 22.75 1 43.56 293 SER B O 1
#

Foldseek 3Di:
DFPDPPVQVVQVVVCCVVVNDDDDLVSSCPRPPDHNVNSVSRVVSVVVPPPPPLVVLLVLPPDDFKPPADDPVLLVPWQKEKEWEDDLFWIWIWIAGLVQLETPDTDIGTFDQDPPDDDDLVSLLVRLVVVLVPDDQGSAYEYADDDPQLQPPPDDSPPPVSSSSSVSRVSNVVSNQVVNQVVVDDPVPPPPDRDRRYMHGYHCQLCQLQVQDDDPDGHFLQVSVVVLQVVQPDGDDLSLHHHYDPVRVVVLVPDDRVRNRSSSSRVSSVRSCCCCPNSSPSVSSVSSSVSVD/DFPDDPVQVVQVVVCCVVVNDDDDLVSSCPRPPDDNVNSVSRVVSVVVPPPPPLVVLLVPPPDDFKPPDDDPVLLVPWQKEKEWEDDLFWIWIWIAGLVQLETPDTDIGTFDQDPPDDDDLVSLLVRLVVVLVPDDQGSAYEYADDDPQLQPPPPDSPPPVSSSSSVSRVSSVVSNQVVNQVVVDDPVPPPPDRDRRYMHGYHCQLCQLQVQDDDPDGHFLQVSVVVLQVVQPDGDDLSQHHHYDPVNVVVLVPDDRVRNRSSSSRVSSVRSCCCCPNSSPSVSSVSSSVSVD

Organism: Bombyx mandarina (NCBI:txid7092)

Sequence (586 aa):
MFDIAKSRLKKFKQWKTSNGQVNTLSDLSLIEGFTDKTAKKLCDSILNGPTEEVEQISNKIKGQILHPNLKESTIKDCKTVLTVYISVNSVCWTLINKNYYEVVEWQYYGIDYPEGKKIQITDIFDIAWRITQRLPVADIYVMKAEATTLRAAGSDPNNPKVLAVNLQKAQMVSMIVALINARGHRSDDDDGKLKQIVYFLRPTLPYRLHGTLVGNERVSTDQTVEMLLQESSGKSTGNKHVYVPEEVKNMFRTQNELQKDMLGHCLLLSLTFMDLCVYKNKERIAKLIKRTSMFDIAKSRLKKFKQWKTSNGQVNTLSDLSLIEGFTDKTAKKLCDSILNGPTEEVEQISNKIKGQILHPNLKESTIKDCKTVLTVYISVNSVCWTLINKNYYEVVEWQYYGIDYPEGKKIQITDIFDIAWRITQRLPVADIYVMKAEATTLRAAGSDPNNPKVLAVNLQKAQMVSMIVALINARGHRSDDDDGKLKQIVYFLRPTLPYRLHGTLVGNERVSTDQTVEMLLQESSGKSTGNKHVYVPEEVKNMFRTQNELQKDMLGHCLLLSLTFMDLCVYKNKERIAKLIKRTS

InterPro domains:
  IPR039150 Transcription elongation factor, mitochondrial [PTHR21053] (2-283)

Radius of gyration: 30.11 Å; Cα contacts (8 Å, |Δi|>4): 785; chains: 2; bounding box: 48×77×114 Å

Secondary structure (DSSP, 8-state):
--S--HHHHHHHHHHHHHH----SHHHHTTSTT--HHHHHHHHHHHHT----HHHHHHTTSSS--EESPPPHHHHHH--EEEEEEE-SSEEEEEEEETTTTEEEEEEEEE--PPSSSPPPHHHHHHHHHHHHHHSPP-SEEEEE---SS---SSS-TT-HHHHHHHHHHHHHHHHHHHHHHHHH--TT-TT------EEEE-THHHHHHHT-EETTEEPPSHHHHHHHHHH--SPPGGGSS-B--HHHHHHHHTS-HHHHHHHHHHHHHHHHHIIIIIS--HHHHHHHHHHH-/--S--HHHHHHHHHHHHHH----SHHHHTTSTT--HHHHHHHHHHHHT----HHHHHHTTSSS--EESPPPHHHHHH--EEEEEEE-SSEEEEEEEETTTTEEEEEEEEE--PPSSSPPPHHHHHHHHHHHHHHSPP-SEEEEEPPPSS---SSS-TT-HHHHHHHHHHHHHHHHHHHHHHHHH--TT-TT------EEEE-THHHHHHHT-EETTEEPPSHHHHHHHHHH--SPPGGGSS-B--HHHHHHHHTS-HHHHHHHHHHHHHHHHHIIIIIS--HHHHHHHHHHH-

Solvent-accessible surface area (backbone atoms only — not comparable to full-atom values): 33040 Å² total; per-residue (Å²): 107,62,76,61,56,69,70,52,44,49,47,47,51,52,43,30,72,75,71,42,80,81,84,48,74,70,55,42,45,68,39,82,91,34,42,70,65,54,36,49,51,34,48,50,31,58,73,71,37,70,54,57,72,66,62,55,55,64,64,60,48,84,67,82,55,50,41,61,80,81,54,67,68,55,56,70,72,43,51,30,37,30,22,45,36,77,56,94,55,32,40,20,35,32,31,32,35,56,91,54,28,25,53,76,42,77,48,81,43,79,58,84,73,77,80,96,51,83,81,45,72,66,55,42,47,52,51,28,50,55,50,57,71,67,50,78,89,54,60,32,34,38,31,67,46,70,73,77,53,72,55,54,88,89,52,68,62,75,37,64,68,59,39,39,52,46,48,52,47,47,28,32,52,32,19,36,52,34,44,55,40,52,69,68,56,52,89,74,57,80,81,78,67,86,71,82,40,66,31,26,34,47,64,62,51,37,30,62,66,68,62,34,50,57,87,94,38,79,53,79,31,52,67,58,44,52,54,50,58,65,70,18,78,46,75,39,80,86,56,78,44,57,17,56,48,66,68,59,51,50,54,52,70,70,45,55,72,69,55,35,32,50,46,30,51,22,45,43,45,39,51,41,45,43,36,60,71,67,67,48,36,62,68,63,53,49,54,44,53,57,68,76,99,108,63,75,59,56,69,69,51,43,49,47,47,49,51,44,32,71,73,71,42,82,81,84,49,74,71,57,42,44,68,39,84,92,33,42,70,64,53,35,49,50,35,48,50,32,58,73,71,36,70,52,58,72,65,62,56,54,64,64,61,50,83,69,84,56,50,40,63,79,80,53,68,68,56,56,71,71,41,52,31,36,3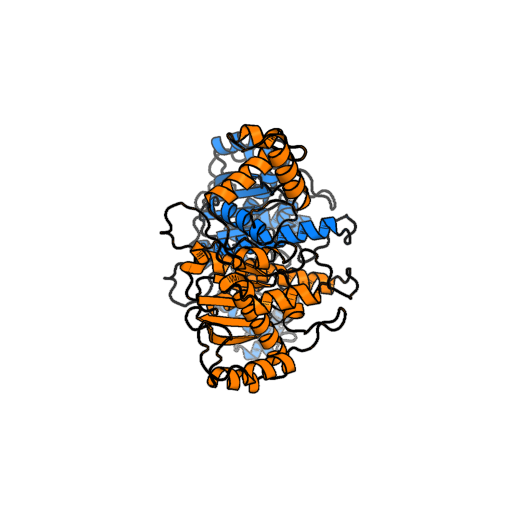2,23,45,35,78,57,93,54,31,39,21,36,32,30,30,34,56,91,56,27,26,53,75,42,76,48,83,42,79,58,85,72,76,80,98,52,83,84,45,72,66,54,43,46,52,52,29,52,54,51,55,70,68,48,78,90,55,60,33,34,39,31,67,47,69,73,78,53,73,54,54,88,87,53,67,62,75,39,64,66,60,38,41,51,49,48,51,46,45,27,33,53,31,21,35,53,34,42,54,40,53,69,67,57,52,88,74,57,79,81,77,66,85,71,83,38,67,31,26,36,48,64,61,52,36,31,62,67,67,62,33,51,54,87,93,38,78,54,78,30,54,67,59,44,51,54,49,58,66,67,17,72,51,75,40,80,85,58,77,44,57,17,56,48,67,69,59,52,51,54,52,69,70,45,54,72,68,56,36,33,50,47,29,50,22,45,44,44,41,50,42,46,43,36,61,71,68,67,47,36,64,69,62,52,49,53,45,53,56,70,75,99